Protein AF-A0A7C4REV1-F1 (afdb_monomer)

Sequence (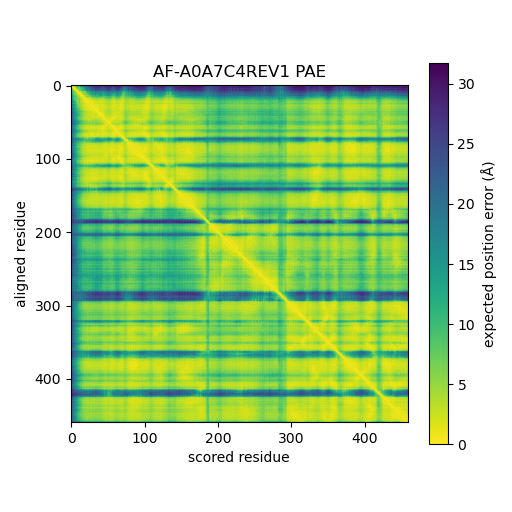459 aa):
MDKKGVESFSRIMKHSNIVGIKLEKEVAPKVISQEERIDPSELKEKSIPDERNGIQYDLVDEKCKNVFWVTHVKRGHFNKNFQKNLGELLFLKTHFPKIKCGIVLGKIKENYRPEYEIAYRLLWDAVYVVELKNGEWVYASQKFEPDETDKQVAREILNKQLENISKITNTPTFTRFCSFPSLIGSSGLSLTQSTFEKVSSLKLKEITPNLLKEVFEDLIEKWKKEGAEENELKTFADGLTIDLLFHAINGLLVYLSKKFPHYKISQLFKSNDWNGLLGLFPPLAQSSKFWDYYNPPEYLVERIVEDVSIEFAEKVQEIKGCPGGFPLSTFLSDLGLNIQFKEDIGIKLRNCKYIVIQVKALSGGKGASGPKQAGYEAHRIAGLSFATRWNYNKSLGQILEKPLNKIVVLDGYWKGPVEYNYPEKIFQYIYKFACVKGIFLIDQINQIKECLRELLKSL

Solvent-accessible surface area (backbone atoms only — not comparable to full-atom values): 24772 Å² total; per-residue (Å²): 132,67,72,69,60,57,58,52,50,54,50,52,51,53,52,52,49,52,54,43,49,46,42,55,74,60,44,43,39,52,52,46,21,72,77,68,72,44,62,49,88,43,46,37,68,44,37,49,89,34,73,55,82,32,54,75,40,60,31,26,37,81,83,64,50,39,42,30,46,66,45,66,52,52,74,94,42,54,69,59,52,50,19,24,52,44,20,51,47,54,55,45,44,65,79,41,67,83,44,46,38,32,35,36,40,39,36,39,83,94,50,62,58,70,57,56,57,44,56,47,54,34,73,38,78,39,76,44,44,29,33,59,52,98,92,37,80,38,82,45,78,91,86,78,78,71,56,69,66,59,30,49,51,43,46,51,53,50,50,54,50,46,56,55,40,68,70,59,77,82,68,77,87,73,95,61,48,35,32,37,75,26,77,46,29,53,74,31,48,47,59,61,47,48,43,33,50,48,28,44,74,70,67,48,82,64,89,49,54,69,58,53,46,52,50,49,52,54,49,45,55,50,39,45,76,73,67,52,51,78,68,36,44,58,52,62,86,41,55,44,43,54,67,55,56,40,43,19,55,54,44,46,49,55,49,43,33,71,77,44,50,84,39,67,68,26,48,27,58,76,68,55,33,39,63,59,51,47,67,67,59,58,85,70,82,62,53,80,75,65,41,87,82,56,57,43,62,50,43,37,51,48,50,54,49,52,60,56,43,63,82,40,52,90,47,50,68,46,77,39,31,79,93,77,30,24,78,46,72,25,34,56,39,57,71,70,30,92,65,86,49,64,40,45,27,29,36,38,30,71,85,74,36,36,41,36,35,41,64,48,66,27,27,14,57,103,86,44,63,4,18,68,45,36,57,52,50,34,23,25,52,12,17,44,37,58,45,45,40,35,42,45,42,75,92,77,73,42,81,42,77,51,65,67,44,36,36,38,37,36,37,14,32,44,45,33,39,82,91,45,63,41,32,76,46,44,60,37,45,32,43,45,61,30,62,40,81,46,78,42,52,69,42,40,38,59,60,55,49,49,56,50,50,53,50,64,71,76,105

Foldseek 3Di:
DDPVVVVVVVVVVVLVVVLQCCQLLPPVLVVCCVPVVAHSVQWAFAFPPHLQQGDTASTAGVVRQETEHEDEDDAPCLLLVLLLVLLNLLVCCLVPVRRQYEYEYEDEPVHDDVLSQQVCLLRHNYYWYWYQDPNDTHTDPDDDHADVLSSVVSVVLSVVLSVQLVVPPDFDFDPAFAEPPFPDALVDVQLVLLQLVVCVVVVPLDRDLVSSVVSLVVRQVVVVVVPDDPRRYFDCVLVCHSVLVCCLRVVLLVVCCVPPVVDPSNVCNVVSVSVVNSVLQDPRDPRVVSCLRHDSLFVSLLVLLVVLCVVVVVFWDDKDAPPVFAWAAFQSVLSVRPDTDGAHIKTQTPVRAIEGEHEEEYHDPQPDCRLVVLSSVLSSLLSSLSGRQWHADPVVRDIDGGNYAYEYEYTGGQQHHVSRSCRRVSSSSSCSRSVHQYYYYSSSSVVSSVSSNVVSVVD

pLDDT: mean 83.09, std 14.38, range [29.25, 98.0]

Radius of gyration: 23.18 Å; Cα contacts (8 Å, |Δi|>4): 790; chains: 1; bounding box: 57×42×70 Å

Structure (mmCIF, N/CA/C/O backbone):
data_AF-A0A7C4REV1-F1
#
_entry.id   AF-A0A7C4REV1-F1
#
loop_
_atom_site.group_PDB
_atom_site.id
_atom_site.type_symbol
_atom_site.label_atom_id
_atom_site.label_alt_id
_atom_site.label_comp_id
_atom_site.label_asym_id
_atom_site.label_entity_id
_atom_site.label_seq_id
_atom_site.pdbx_PDB_ins_code
_atom_site.Cartn_x
_atom_site.Cartn_y
_atom_site.Cartn_z
_atom_site.occupancy
_atom_site.B_iso_or_equiv
_atom_site.auth_seq_id
_atom_site.auth_comp_id
_atom_site.auth_asym_id
_atom_site.auth_atom_id
_atom_site.pdbx_PDB_model_num
ATOM 1 N N . MET A 1 1 ? 27.117 -10.591 19.791 1.00 39.34 1 MET A N 1
ATOM 2 C CA . MET A 1 1 ? 26.662 -10.629 18.383 1.00 39.34 1 MET A CA 1
ATOM 3 C C . MET A 1 1 ? 27.904 -10.504 17.514 1.00 39.34 1 MET A C 1
ATOM 5 O O . MET A 1 1 ? 28.629 -9.530 17.676 1.00 39.34 1 MET A O 1
ATOM 9 N N . ASP A 1 2 ? 28.220 -11.517 16.709 1.00 29.25 2 ASP A N 1
ATOM 10 C CA . ASP A 1 2 ? 29.497 -11.598 15.988 1.00 29.25 2 ASP A CA 1
ATOM 11 C C . ASP A 1 2 ? 29.644 -10.501 14.923 1.00 29.25 2 ASP A C 1
ATOM 13 O O . ASP A 1 2 ? 28.815 -10.382 14.017 1.00 29.25 2 ASP A O 1
ATOM 17 N N . LYS A 1 3 ? 30.753 -9.746 14.979 1.00 31.17 3 LYS A N 1
ATOM 18 C CA . LYS A 1 3 ? 31.138 -8.729 13.977 1.00 31.17 3 LYS A CA 1
ATOM 19 C C . LYS A 1 3 ? 31.188 -9.290 12.541 1.00 31.17 3 LYS A C 1
ATOM 21 O O . LYS A 1 3 ? 30.959 -8.547 11.590 1.00 31.17 3 LYS A O 1
ATOM 26 N N . LYS A 1 4 ? 31.376 -10.609 12.383 1.00 31.50 4 LYS A N 1
ATOM 27 C CA . LYS A 1 4 ? 31.368 -11.320 11.090 1.00 31.50 4 LYS A CA 1
ATOM 28 C C . LYS A 1 4 ? 30.009 -11.295 10.367 1.00 31.50 4 LYS A C 1
ATOM 30 O O . LYS A 1 4 ? 29.977 -11.320 9.139 1.00 31.50 4 LYS A O 1
ATOM 35 N N . GLY A 1 5 ? 28.887 -11.203 11.090 1.00 31.67 5 GLY A N 1
ATOM 36 C CA . GLY A 1 5 ? 27.549 -11.149 10.481 1.00 31.67 5 GLY A CA 1
ATOM 37 C C . GLY A 1 5 ? 27.219 -9.797 9.834 1.00 31.67 5 GLY A C 1
ATOM 38 O O . GLY A 1 5 ? 26.527 -9.742 8.819 1.00 31.67 5 GLY A O 1
ATOM 39 N N . VAL A 1 6 ? 27.758 -8.703 10.381 1.00 35.94 6 VAL A N 1
ATOM 40 C CA . VAL A 1 6 ? 27.496 -7.331 9.907 1.00 35.94 6 VAL A CA 1
ATOM 41 C C . VAL A 1 6 ? 28.296 -7.011 8.636 1.00 35.94 6 VAL A C 1
ATOM 43 O O . VAL A 1 6 ? 27.752 -6.416 7.705 1.00 35.94 6 VAL A O 1
ATOM 46 N N . GLU A 1 7 ? 29.550 -7.469 8.541 1.00 35.38 7 GLU A N 1
ATOM 47 C CA . GLU A 1 7 ? 30.376 -7.336 7.325 1.00 35.38 7 GLU A CA 1
ATOM 48 C C . GLU A 1 7 ? 29.860 -8.180 6.150 1.00 35.38 7 GLU A C 1
ATOM 50 O O . GLU A 1 7 ? 29.962 -7.777 4.991 1.00 35.38 7 GLU A O 1
ATOM 55 N N . SER A 1 8 ? 29.262 -9.339 6.440 1.00 46.66 8 SER A N 1
ATOM 56 C CA . SER A 1 8 ? 28.586 -10.173 5.442 1.00 46.66 8 SER A CA 1
ATOM 57 C C . SER A 1 8 ? 27.378 -9.445 4.834 1.00 46.66 8 SER A C 1
ATOM 59 O O . SER A 1 8 ? 27.236 -9.371 3.612 1.00 46.66 8 SER A O 1
ATOM 61 N N . PHE A 1 9 ? 26.545 -8.820 5.672 1.00 43.12 9 PHE A N 1
ATOM 62 C CA . PHE A 1 9 ? 25.314 -8.160 5.233 1.00 43.12 9 PHE A CA 1
ATOM 63 C C . PHE A 1 9 ? 25.564 -6.870 4.440 1.00 43.12 9 PHE A C 1
ATOM 65 O O . PHE A 1 9 ? 24.887 -6.613 3.440 1.00 43.12 9 PHE A O 1
ATOM 72 N N . SER A 1 10 ? 26.551 -6.064 4.846 1.00 49.78 10 SER A N 1
ATOM 73 C CA . SER A 1 10 ? 26.922 -4.836 4.130 1.00 49.78 10 SER A CA 1
ATOM 74 C C . SER A 1 10 ? 27.480 -5.136 2.734 1.00 49.78 10 SER A C 1
ATOM 76 O O . SER A 1 10 ? 27.121 -4.456 1.770 1.00 49.78 10 SER A O 1
ATOM 78 N N . ARG A 1 11 ? 28.272 -6.208 2.588 1.00 52.75 11 ARG A N 1
ATOM 79 C CA . ARG A 1 11 ? 28.748 -6.701 1.284 1.00 52.75 11 ARG A CA 1
ATOM 80 C C . ARG A 1 11 ? 27.604 -7.198 0.399 1.00 52.75 11 ARG A C 1
ATOM 82 O O . ARG A 1 11 ? 27.560 -6.826 -0.772 1.00 52.75 11 ARG A O 1
ATOM 89 N N . ILE A 1 12 ? 26.653 -7.960 0.949 1.00 54.78 12 ILE A N 1
ATOM 90 C CA . ILE A 1 12 ? 25.468 -8.443 0.214 1.00 54.78 12 ILE A CA 1
ATOM 91 C C . ILE A 1 12 ? 24.613 -7.269 -0.289 1.00 54.78 12 ILE A C 1
ATOM 93 O O . ILE A 1 12 ? 24.204 -7.252 -1.450 1.00 54.78 12 ILE A O 1
ATOM 97 N N . MET A 1 13 ? 24.385 -6.251 0.547 1.00 52.16 13 MET A N 1
ATOM 98 C CA . MET A 1 13 ? 23.631 -5.051 0.162 1.00 52.16 13 MET A CA 1
ATOM 99 C C . MET A 1 13 ? 24.364 -4.220 -0.896 1.00 52.16 13 MET A C 1
ATOM 101 O O . MET A 1 13 ? 23.743 -3.797 -1.871 1.00 52.16 13 MET A O 1
ATOM 105 N N . LYS A 1 14 ? 25.684 -4.034 -0.752 1.00 61.75 14 LYS A N 1
ATOM 106 C CA . LYS A 1 14 ? 26.513 -3.323 -1.736 1.00 61.75 14 LYS A CA 1
ATOM 107 C C . LYS A 1 14 ? 26.484 -4.028 -3.093 1.00 61.75 14 LYS A C 1
ATOM 109 O O . LYS A 1 14 ? 26.229 -3.380 -4.102 1.00 61.75 14 LYS A O 1
ATOM 114 N N . HIS A 1 15 ? 26.656 -5.349 -3.115 1.00 63.38 15 HIS A N 1
ATOM 115 C CA . HIS A 1 15 ? 26.570 -6.143 -4.340 1.00 63.38 15 HIS A CA 1
ATOM 116 C C . HIS A 1 15 ? 25.169 -6.077 -4.967 1.00 63.38 15 HIS A C 1
ATOM 118 O O . HIS A 1 15 ? 25.033 -5.839 -6.162 1.00 63.38 15 HIS A O 1
ATOM 124 N N . SER A 1 16 ? 24.113 -6.193 -4.156 1.00 62.53 16 SER A N 1
ATOM 125 C CA . SER A 1 16 ? 22.729 -6.119 -4.633 1.00 62.53 16 SER A CA 1
ATOM 126 C C . SER A 1 16 ? 22.364 -4.758 -5.239 1.00 62.53 16 SER A C 1
ATOM 128 O O . SER A 1 16 ? 21.622 -4.713 -6.221 1.00 62.53 16 SER A O 1
ATOM 130 N N . ASN A 1 17 ? 22.878 -3.661 -4.678 1.00 70.31 17 ASN A N 1
ATOM 131 C CA . ASN A 1 17 ? 22.677 -2.319 -5.225 1.00 70.31 17 ASN A CA 1
ATOM 132 C C . ASN A 1 17 ? 23.448 -2.127 -6.534 1.00 70.31 17 ASN A C 1
ATOM 134 O O . ASN A 1 17 ? 22.877 -1.617 -7.490 1.00 70.31 17 ASN A O 1
ATOM 138 N N . ILE A 1 18 ? 24.697 -2.600 -6.612 1.00 77.25 18 ILE A N 1
ATOM 139 C CA . ILE A 1 18 ? 25.499 -2.557 -7.847 1.00 77.25 18 ILE A CA 1
ATOM 140 C C . ILE A 1 18 ? 24.805 -3.331 -8.975 1.00 77.25 18 ILE A C 1
ATOM 142 O O . ILE A 1 18 ? 24.688 -2.828 -10.086 1.00 77.25 18 ILE A O 1
ATOM 146 N N . VAL A 1 19 ? 24.291 -4.529 -8.684 1.00 79.00 19 VAL A N 1
ATOM 147 C CA . VAL A 1 19 ? 23.563 -5.356 -9.661 1.00 79.00 19 VAL A CA 1
ATOM 148 C C . VAL A 1 19 ? 22.297 -4.657 -10.172 1.00 79.00 19 VAL A C 1
ATOM 150 O O . VAL A 1 19 ? 22.004 -4.734 -11.365 1.00 79.00 19 VAL A O 1
ATOM 153 N N . GLY A 1 20 ? 21.568 -3.962 -9.289 1.00 80.94 20 GLY A N 1
ATOM 154 C CA . GLY A 1 20 ? 20.397 -3.159 -9.658 1.00 80.94 20 GLY A CA 1
ATOM 155 C C . GLY A 1 20 ? 20.753 -1.946 -10.521 1.00 80.94 20 GLY A C 1
ATOM 156 O O . GLY A 1 20 ? 20.138 -1.750 -11.560 1.00 80.94 20 GLY A O 1
ATOM 157 N N . ILE A 1 21 ? 21.794 -1.195 -10.147 1.00 85.44 21 ILE A N 1
ATOM 158 C CA . ILE A 1 21 ? 22.280 -0.043 -10.925 1.00 85.44 21 ILE A CA 1
ATOM 159 C C . ILE A 1 21 ? 22.731 -0.486 -12.319 1.00 85.44 21 ILE A C 1
ATOM 161 O O . ILE A 1 21 ? 22.367 0.143 -13.306 1.00 85.44 21 ILE A O 1
ATOM 165 N N . LYS A 1 22 ? 23.470 -1.599 -12.421 1.00 87.69 22 LYS A N 1
ATOM 166 C CA . LYS A 1 22 ? 23.895 -2.156 -13.713 1.00 87.69 22 LYS A CA 1
ATOM 167 C C . LYS A 1 22 ? 22.697 -2.522 -14.592 1.00 87.69 22 LYS A C 1
ATOM 169 O O . LYS A 1 22 ? 22.696 -2.240 -15.787 1.00 87.69 22 LYS A O 1
ATOM 174 N N . LEU A 1 23 ? 21.664 -3.133 -14.006 1.00 90.06 23 LEU A N 1
ATOM 175 C CA . LEU A 1 23 ? 20.430 -3.447 -14.724 1.00 90.06 23 LEU A CA 1
ATOM 176 C C . LEU A 1 23 ? 19.782 -2.178 -15.297 1.00 90.06 23 LEU A C 1
ATOM 178 O O . LEU A 1 23 ? 19.453 -2.138 -16.477 1.00 90.06 23 LEU A O 1
ATOM 182 N N . GLU A 1 24 ? 19.623 -1.157 -14.461 1.00 90.31 24 GLU A N 1
ATOM 183 C CA . GLU A 1 24 ? 18.907 0.076 -14.786 1.00 90.31 24 GLU A CA 1
ATOM 184 C C . GLU A 1 24 ? 19.664 0.985 -15.755 1.00 90.31 24 GLU A C 1
ATOM 186 O O . GLU A 1 24 ? 19.075 1.480 -16.711 1.00 90.31 24 GLU A O 1
ATOM 191 N N . LYS A 1 25 ? 20.969 1.185 -15.543 1.00 90.06 25 LYS A N 1
ATOM 192 C CA . LYS A 1 25 ? 21.768 2.160 -16.299 1.00 90.06 25 LYS A CA 1
ATOM 193 C C . LYS A 1 25 ? 22.440 1.588 -17.541 1.00 90.06 25 LYS A C 1
ATOM 195 O O . LYS A 1 25 ? 22.700 2.335 -18.476 1.00 90.06 25 LYS A O 1
ATOM 200 N N . GLU A 1 26 ? 22.736 0.288 -17.574 1.00 90.00 26 GLU A N 1
ATOM 201 C CA . GLU A 1 26 ? 23.516 -0.300 -18.673 1.00 90.00 26 GLU A CA 1
ATOM 202 C C . GLU A 1 26 ? 22.717 -1.286 -19.523 1.00 90.00 26 GLU A C 1
ATOM 204 O O . GLU A 1 26 ? 22.900 -1.339 -20.738 1.00 90.00 26 GLU A O 1
ATOM 209 N N . VAL A 1 27 ? 21.872 -2.107 -18.898 1.00 92.56 27 VAL A N 1
ATOM 210 C CA . VAL A 1 27 ? 21.241 -3.254 -19.568 1.00 92.56 27 VAL A CA 1
ATOM 211 C C . VAL A 1 27 ? 19.869 -2.887 -20.112 1.00 92.56 27 VAL A C 1
ATOM 213 O O . VAL A 1 27 ? 19.599 -3.132 -21.285 1.00 92.56 27 VAL A O 1
ATOM 216 N N . ALA A 1 28 ? 19.012 -2.285 -19.287 1.00 94.44 28 ALA A N 1
ATOM 217 C CA . ALA A 1 28 ? 17.660 -1.914 -19.680 1.00 94.44 28 ALA A CA 1
ATOM 218 C C . ALA A 1 28 ? 17.636 -0.978 -20.905 1.00 94.44 28 ALA A C 1
ATOM 220 O O . ALA A 1 28 ? 16.921 -1.315 -21.849 1.00 94.44 28 ALA A O 1
ATOM 221 N N . PRO A 1 29 ? 18.458 0.093 -20.995 1.00 94.56 29 PRO A N 1
ATOM 222 C CA . PRO A 1 29 ? 18.484 0.945 -22.185 1.00 94.56 29 PRO A CA 1
ATOM 223 C C . PRO A 1 29 ? 18.884 0.190 -23.459 1.00 94.56 29 PRO A C 1
ATOM 225 O O . PRO A 1 29 ? 18.314 0.431 -24.518 1.00 94.56 29 PRO A O 1
ATOM 228 N N . LYS A 1 30 ? 19.817 -0.771 -23.365 1.00 93.25 30 LYS A N 1
ATOM 229 C CA . LYS A 1 30 ? 20.231 -1.602 -24.511 1.00 93.25 30 LYS A CA 1
ATOM 230 C C . LYS A 1 30 ? 19.114 -2.529 -24.976 1.00 93.25 30 LYS A C 1
ATOM 232 O O . LYS A 1 30 ? 18.870 -2.618 -26.172 1.00 93.25 30 LYS A O 1
ATOM 237 N N . VAL A 1 31 ? 18.440 -3.199 -24.040 1.00 93.12 31 VAL A N 1
ATOM 238 C CA . VAL A 1 31 ? 17.320 -4.099 -24.353 1.00 93.12 31 VAL A CA 1
ATOM 239 C C . VAL A 1 31 ? 16.168 -3.317 -24.977 1.00 93.12 31 VAL A C 1
ATOM 241 O O . VAL A 1 31 ? 15.680 -3.694 -26.036 1.00 93.12 31 VAL A O 1
ATOM 244 N N . ILE A 1 32 ? 15.784 -2.189 -24.372 1.00 94.00 32 ILE A N 1
ATOM 245 C CA . ILE A 1 32 ? 14.731 -1.319 -24.908 1.00 94.00 32 ILE A CA 1
ATOM 246 C C . ILE A 1 32 ? 15.123 -0.820 -26.298 1.00 94.00 32 ILE A C 1
ATOM 248 O O . ILE A 1 32 ? 14.309 -0.868 -27.209 1.00 94.00 32 ILE A O 1
ATOM 252 N N . SER A 1 33 ? 16.368 -0.398 -26.504 1.00 92.88 33 SER A N 1
ATOM 253 C CA . SER A 1 33 ? 16.814 0.068 -27.8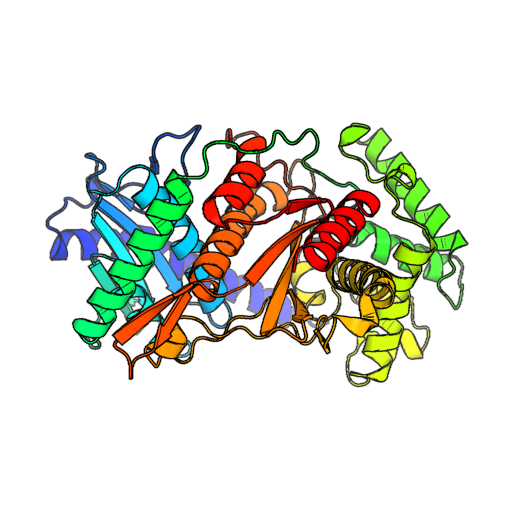15 1.00 92.88 33 SER A CA 1
ATOM 254 C C . SER A 1 33 ? 16.729 -1.003 -28.902 1.00 92.88 33 SER A C 1
ATOM 256 O O . SER A 1 33 ? 16.260 -0.723 -30.004 1.00 92.88 33 SER A O 1
ATOM 258 N N . GLN A 1 34 ? 17.122 -2.238 -28.584 1.00 91.94 34 GLN A N 1
ATOM 259 C CA . GLN A 1 34 ? 17.054 -3.362 -29.519 1.00 91.94 34 GLN A CA 1
ATOM 260 C C . GLN A 1 34 ? 15.612 -3.722 -29.895 1.00 91.94 34 GLN A C 1
ATOM 262 O O . GLN A 1 34 ? 15.326 -3.956 -31.068 1.00 91.94 34 GLN A O 1
ATOM 267 N N . GLU A 1 35 ? 14.710 -3.746 -28.916 1.00 92.50 35 GLU A N 1
ATOM 268 C CA . GLU A 1 35 ? 13.335 -4.226 -29.092 1.00 92.50 35 GLU A CA 1
ATOM 269 C C . GLU A 1 35 ? 12.380 -3.124 -29.582 1.00 92.50 35 GLU A C 1
ATOM 271 O O . GLU A 1 35 ? 11.514 -3.361 -30.422 1.00 92.50 35 GLU A O 1
ATOM 276 N N . GLU A 1 36 ? 12.561 -1.893 -29.102 1.00 92.88 36 GLU A N 1
ATOM 277 C CA . GLU A 1 36 ? 11.666 -0.756 -29.357 1.00 92.88 36 GLU A CA 1
ATOM 278 C C . GLU A 1 36 ? 12.204 0.217 -30.410 1.00 92.88 36 GLU A C 1
ATOM 280 O O . GLU A 1 36 ? 11.486 1.123 -30.832 1.00 92.88 36 GLU A O 1
ATOM 285 N N . ARG A 1 37 ? 13.457 0.036 -30.857 1.00 92.88 37 ARG A N 1
ATOM 286 C CA . ARG A 1 37 ? 14.149 0.927 -31.810 1.00 92.88 37 ARG A CA 1
ATOM 287 C C . ARG A 1 37 ? 14.221 2.380 -31.327 1.00 92.88 37 ARG A C 1
ATOM 289 O O . ARG A 1 37 ? 14.117 3.311 -32.123 1.00 92.88 37 ARG A O 1
ATOM 296 N N . ILE A 1 38 ? 14.391 2.557 -30.020 1.00 93.19 38 ILE A N 1
ATOM 297 C CA . ILE A 1 38 ? 14.609 3.854 -29.368 1.00 93.19 38 ILE A CA 1
ATOM 298 C C . ILE A 1 38 ? 16.116 4.025 -29.150 1.00 93.19 38 ILE A C 1
ATOM 300 O O . ILE A 1 38 ? 16.795 3.070 -28.768 1.00 93.19 38 ILE A O 1
ATOM 304 N N . ASP A 1 39 ? 16.666 5.211 -29.400 1.00 92.19 39 ASP A N 1
ATOM 305 C CA . ASP A 1 39 ? 18.072 5.478 -29.085 1.00 92.19 39 ASP A CA 1
ATOM 306 C C . ASP A 1 39 ? 18.266 5.414 -27.553 1.00 92.19 39 ASP A C 1
ATOM 308 O O . ASP A 1 39 ? 17.523 6.072 -26.822 1.00 92.19 39 ASP A O 1
ATOM 312 N N . PRO A 1 40 ? 19.232 4.638 -27.016 1.00 90.56 40 PRO A N 1
ATOM 313 C CA . PRO A 1 40 ? 19.462 4.574 -25.575 1.00 90.56 40 PRO A CA 1
ATOM 314 C C . PRO A 1 40 ? 19.715 5.944 -24.933 1.00 90.56 40 PRO A C 1
ATOM 316 O O . PRO A 1 40 ? 19.397 6.123 -23.761 1.00 90.56 40 PRO A O 1
ATOM 319 N N . SER A 1 41 ? 20.289 6.897 -25.676 1.00 91.12 41 SER A N 1
ATOM 320 C CA . SER A 1 41 ? 20.559 8.256 -25.193 1.00 91.12 41 SER A CA 1
ATOM 321 C C . SER A 1 41 ? 19.294 9.103 -25.015 1.00 91.12 41 SER A C 1
ATOM 323 O O . SER A 1 41 ? 19.307 10.056 -24.236 1.00 91.12 41 SER A O 1
ATOM 325 N N . GLU A 1 42 ? 18.186 8.719 -25.658 1.00 92.50 42 GLU A N 1
ATOM 326 C CA . GLU A 1 42 ? 16.875 9.351 -25.486 1.00 92.50 42 GLU A CA 1
ATOM 327 C C . GLU A 1 42 ? 16.152 8.886 -24.209 1.00 92.50 42 GLU A C 1
ATOM 329 O O . GLU A 1 42 ? 15.178 9.517 -23.795 1.00 92.50 42 GLU A O 1
ATOM 334 N N . LEU A 1 43 ? 16.604 7.792 -23.581 1.00 93.81 43 LEU A N 1
ATOM 335 C CA . LEU A 1 43 ? 15.980 7.203 -22.396 1.00 93.81 43 LEU A CA 1
ATOM 336 C C . LEU A 1 43 ? 16.596 7.764 -21.113 1.00 93.81 43 LEU A C 1
ATOM 338 O O . LEU A 1 43 ? 17.763 7.522 -20.803 1.00 93.81 43 LEU A O 1
ATOM 342 N N . LYS A 1 44 ? 15.787 8.466 -20.319 1.00 94.25 44 LYS A N 1
ATOM 343 C CA . LYS A 1 44 ? 16.222 9.054 -19.043 1.00 94.25 44 LYS A CA 1
ATOM 344 C C . LYS A 1 44 ? 15.160 8.957 -17.960 1.00 94.25 44 LYS A C 1
ATOM 346 O O . LYS A 1 44 ? 13.971 8.870 -18.257 1.00 94.25 44 LYS A O 1
ATOM 351 N N . GLU A 1 45 ? 15.592 9.034 -16.706 1.00 92.62 45 GLU A N 1
ATOM 352 C CA . GLU A 1 45 ? 14.665 9.244 -15.596 1.00 92.62 45 GLU A CA 1
ATOM 353 C C . GLU A 1 45 ? 13.918 10.566 -15.804 1.00 92.62 45 GLU A C 1
ATOM 355 O O . GLU A 1 45 ? 14.528 11.597 -16.105 1.00 92.62 45 GLU A O 1
ATOM 360 N N . LYS A 1 46 ? 12.593 10.550 -15.649 1.00 90.69 46 LYS A N 1
ATOM 361 C CA . LYS A 1 46 ? 11.771 11.754 -15.814 1.00 90.69 46 LYS A CA 1
ATOM 362 C C . LYS A 1 46 ? 10.502 11.675 -14.980 1.00 90.69 46 LYS A C 1
ATOM 364 O O . LYS A 1 46 ? 9.865 10.625 -14.902 1.00 90.69 46 LYS A O 1
ATOM 369 N N . SER A 1 47 ? 10.118 12.809 -14.401 1.00 89.00 47 SER A N 1
ATOM 370 C CA . SER A 1 47 ? 8.829 12.967 -13.728 1.00 89.00 47 SER A CA 1
ATOM 371 C C . SER A 1 47 ? 7.733 13.336 -14.724 1.00 89.00 47 SER A C 1
ATOM 373 O O . SER A 1 47 ? 7.898 14.267 -15.513 1.00 89.00 47 SER A O 1
ATOM 375 N N . ILE A 1 48 ? 6.612 12.611 -14.694 1.00 86.81 48 ILE A N 1
ATOM 376 C CA . ILE A 1 48 ? 5.450 12.836 -15.571 1.00 86.81 48 ILE A CA 1
ATOM 377 C C . ILE A 1 48 ? 4.212 13.106 -14.701 1.00 86.81 48 ILE A C 1
ATOM 379 O O . ILE A 1 48 ? 3.976 12.306 -13.796 1.00 86.81 48 ILE A O 1
ATOM 383 N N . PRO A 1 49 ? 3.400 14.159 -14.956 1.00 84.38 49 PRO A N 1
ATOM 384 C CA . PRO A 1 49 ? 3.510 15.100 -16.081 1.00 84.38 49 PRO A CA 1
ATOM 385 C C . PRO A 1 49 ? 4.708 16.053 -15.996 1.00 84.38 49 PRO A C 1
ATOM 387 O O . PRO A 1 49 ? 5.244 16.439 -17.031 1.00 84.38 49 PRO A O 1
ATOM 390 N N . ASP A 1 50 ? 5.129 16.408 -14.784 1.00 83.81 50 ASP A N 1
ATOM 391 C CA . ASP A 1 50 ? 6.211 17.354 -14.523 1.00 83.81 50 ASP A CA 1
ATOM 392 C C . ASP A 1 50 ? 6.855 17.074 -13.151 1.00 83.81 50 ASP A C 1
ATOM 394 O O . ASP A 1 50 ? 6.348 16.269 -12.371 1.00 83.81 50 ASP A O 1
ATOM 398 N N . GLU A 1 51 ? 7.975 17.726 -12.833 1.00 78.06 51 GLU A N 1
ATOM 399 C CA . GLU A 1 51 ? 8.699 17.532 -11.563 1.00 78.06 51 GLU A CA 1
ATOM 400 C C . GLU A 1 51 ? 7.878 17.899 -10.322 1.00 78.06 51 GLU A C 1
ATOM 402 O O . GLU A 1 51 ? 8.104 17.365 -9.236 1.00 78.06 51 GLU A O 1
ATOM 407 N N . ARG A 1 52 ? 6.907 18.803 -10.471 1.00 73.06 52 ARG A N 1
ATOM 408 C CA . ARG A 1 52 ? 6.083 19.287 -9.368 1.00 73.06 52 ARG A CA 1
ATOM 409 C C . ARG A 1 52 ? 4.912 18.349 -9.095 1.00 73.06 52 ARG A C 1
ATOM 411 O O . ARG A 1 52 ? 4.536 18.144 -7.944 1.00 73.06 52 ARG A O 1
ATOM 418 N N . ASN A 1 53 ? 4.277 17.837 -10.140 1.00 72.38 53 ASN A N 1
ATOM 419 C CA . ASN A 1 53 ? 2.990 17.144 -10.091 1.00 72.38 53 ASN A CA 1
ATOM 420 C C . ASN A 1 53 ? 3.086 15.656 -10.424 1.00 72.38 53 ASN A C 1
ATOM 422 O O . ASN A 1 53 ? 2.087 14.952 -10.296 1.00 72.38 53 ASN A O 1
ATOM 426 N N . GLY A 1 54 ? 4.254 15.195 -10.859 1.00 78.00 54 GLY A N 1
ATOM 427 C CA . GLY A 1 54 ? 4.443 13.874 -11.421 1.00 78.00 54 GLY A CA 1
ATOM 428 C C . GLY A 1 54 ? 5.098 12.840 -10.529 1.00 78.00 54 GLY A C 1
ATOM 429 O O . GLY A 1 54 ? 5.615 13.124 -9.452 1.00 78.00 54 GLY A O 1
ATOM 430 N N . ILE A 1 55 ? 5.080 11.613 -11.040 1.00 85.56 55 ILE A N 1
ATOM 431 C CA . ILE A 1 55 ? 5.845 10.480 -10.524 1.00 85.56 55 ILE A CA 1
ATOM 432 C C . ILE A 1 55 ? 7.108 10.354 -11.371 1.00 85.56 55 ILE A C 1
ATOM 434 O O . ILE A 1 55 ? 7.033 10.466 -12.595 1.00 85.56 55 ILE A O 1
ATOM 438 N N . GLN A 1 56 ? 8.251 10.127 -10.725 1.00 87.81 56 GLN A N 1
ATOM 439 C CA . GLN A 1 56 ? 9.503 9.816 -11.408 1.00 87.81 56 GLN A CA 1
ATOM 440 C C . GLN A 1 56 ? 9.480 8.364 -11.900 1.00 87.81 56 GLN A C 1
ATOM 442 O O . GLN A 1 56 ? 9.305 7.443 -11.102 1.00 87.81 56 GLN A O 1
ATOM 447 N N . TYR A 1 57 ? 9.676 8.178 -13.203 1.00 91.00 57 TYR A N 1
ATOM 448 C CA . TYR A 1 57 ? 9.800 6.871 -13.847 1.00 91.00 57 TYR A CA 1
ATOM 449 C C . TYR A 1 57 ? 11.258 6.591 -14.227 1.00 91.00 57 TYR A C 1
ATOM 451 O O . TYR A 1 57 ? 12.020 7.532 -14.460 1.00 91.00 57 TYR A O 1
ATOM 459 N N . ASP A 1 58 ? 11.627 5.309 -14.302 1.00 93.75 58 ASP A N 1
ATOM 460 C CA . ASP A 1 58 ? 13.026 4.882 -14.450 1.00 93.75 58 ASP A CA 1
ATOM 461 C C . ASP A 1 58 ? 13.609 5.267 -15.821 1.00 93.75 58 ASP A C 1
ATOM 463 O O . ASP A 1 58 ? 14.705 5.819 -15.896 1.00 93.75 58 ASP A O 1
ATOM 467 N N . LEU A 1 59 ? 12.878 5.003 -16.913 1.00 96.25 59 LEU A N 1
ATOM 468 C CA . LEU A 1 59 ? 13.312 5.316 -18.278 1.00 96.25 59 LEU A CA 1
ATOM 469 C C . LEU A 1 59 ? 12.137 5.843 -19.110 1.00 96.25 59 LEU A C 1
ATOM 471 O O . LEU A 1 59 ? 11.163 5.135 -19.361 1.00 96.25 59 LEU A O 1
ATOM 475 N N . VAL A 1 60 ? 12.240 7.087 -19.564 1.00 96.19 60 VAL A N 1
ATOM 476 C CA . VAL A 1 60 ? 11.250 7.781 -20.394 1.00 96.19 60 VAL A CA 1
ATOM 477 C C . VAL A 1 60 ? 11.944 8.289 -21.649 1.00 96.19 60 VAL A C 1
ATOM 479 O O . VAL A 1 60 ? 13.026 8.869 -21.548 1.00 96.19 60 VAL A O 1
ATOM 482 N N . ASP A 1 61 ? 11.331 8.083 -22.815 1.00 94.69 61 ASP A N 1
ATOM 483 C CA . ASP A 1 61 ? 11.844 8.633 -24.074 1.00 94.69 61 ASP A CA 1
ATOM 484 C C . ASP A 1 61 ? 11.677 10.163 -24.142 1.00 94.69 61 ASP A C 1
ATOM 486 O O . ASP A 1 61 ? 10.839 10.763 -23.462 1.00 94.69 61 ASP A O 1
ATOM 490 N N . GLU A 1 62 ? 12.452 10.839 -24.993 1.00 90.88 62 GLU A N 1
ATOM 491 C CA . GLU A 1 62 ? 12.421 12.309 -25.068 1.00 90.88 62 GLU A CA 1
ATOM 492 C C . GLU A 1 62 ? 11.033 12.875 -25.383 1.00 90.88 62 GLU A C 1
ATOM 494 O O . GLU A 1 62 ? 10.649 13.933 -24.874 1.00 90.88 62 GLU A O 1
ATOM 499 N N . LYS A 1 63 ? 10.265 12.140 -26.195 1.00 90.94 63 LYS A N 1
ATOM 500 C CA . LYS A 1 63 ? 8.923 12.521 -26.649 1.00 90.94 63 LYS A CA 1
ATOM 501 C C . LYS A 1 63 ? 7.822 12.175 -25.640 1.00 90.94 63 LYS A C 1
ATOM 503 O O . LYS A 1 63 ? 6.661 12.469 -25.926 1.00 90.94 63 LYS A O 1
ATOM 508 N N . CYS A 1 64 ? 8.155 11.562 -24.501 1.00 92.25 64 CYS A N 1
ATOM 509 C CA . CYS A 1 64 ? 7.209 11.046 -23.507 1.00 92.25 64 CYS A CA 1
ATOM 510 C C . CYS A 1 64 ? 6.106 10.159 -24.113 1.00 92.25 64 CYS A C 1
ATOM 512 O O . CYS A 1 64 ? 4.954 10.216 -23.683 1.00 92.25 64 CYS A O 1
ATOM 514 N N . LYS A 1 65 ? 6.422 9.374 -25.144 1.00 95.12 65 LYS A N 1
ATOM 515 C CA . LYS A 1 65 ? 5.504 8.397 -25.743 1.00 95.12 65 LYS A CA 1
ATOM 516 C C . LYS A 1 65 ? 5.668 7.016 -25.127 1.00 95.12 65 LYS A C 1
ATOM 518 O O . LYS A 1 65 ? 4.712 6.240 -25.149 1.00 95.12 65 LYS A O 1
ATOM 523 N N . ASN A 1 66 ? 6.845 6.732 -24.576 1.00 96.81 66 ASN A N 1
ATOM 524 C CA . ASN A 1 66 ? 7.193 5.443 -24.007 1.00 96.81 66 ASN A CA 1
ATOM 525 C C . ASN A 1 66 ? 7.753 5.628 -22.595 1.00 96.81 66 ASN A C 1
ATOM 527 O O . ASN A 1 66 ? 8.646 6.444 -22.369 1.00 96.81 66 ASN A O 1
ATOM 531 N N . VAL A 1 67 ? 7.228 4.851 -21.652 1.00 97.38 67 VAL A N 1
ATOM 532 C CA . VAL A 1 67 ? 7.670 4.840 -20.255 1.00 97.38 67 VAL A CA 1
ATOM 533 C C . VAL A 1 67 ? 7.976 3.409 -19.856 1.00 97.38 67 VAL A C 1
ATOM 535 O O . VAL A 1 67 ? 7.133 2.523 -20.014 1.00 97.38 67 VAL A O 1
ATOM 538 N N . PHE A 1 68 ? 9.173 3.192 -19.322 1.00 97.31 68 PHE A N 1
ATOM 539 C CA . PHE A 1 68 ? 9.647 1.892 -18.884 1.00 97.31 68 PHE A CA 1
ATOM 540 C C . PHE A 1 68 ? 10.014 1.911 -17.405 1.00 97.31 68 PHE A C 1
ATOM 542 O O . PHE A 1 68 ? 10.732 2.790 -16.929 1.00 97.31 68 PHE A O 1
ATOM 549 N N . TRP A 1 69 ? 9.544 0.890 -16.695 1.00 96.12 69 TRP A N 1
ATOM 550 C CA . TRP A 1 69 ? 10.008 0.562 -15.353 1.00 96.12 69 TRP A CA 1
ATOM 551 C C . TRP A 1 69 ? 11.167 -0.420 -15.448 1.00 96.12 69 TRP A C 1
ATOM 553 O O . TRP A 1 69 ? 11.191 -1.291 -16.321 1.00 96.12 69 TRP A O 1
ATOM 563 N N . VAL A 1 70 ? 12.089 -0.355 -14.501 1.00 93.44 70 VAL A N 1
ATOM 564 C CA . VAL A 1 70 ? 13.152 -1.334 -14.334 1.00 93.44 70 VAL A CA 1
ATOM 565 C C . VAL A 1 70 ? 13.061 -1.892 -12.927 1.00 93.44 70 VAL A C 1
ATOM 567 O O . VAL A 1 70 ? 13.270 -1.203 -11.933 1.00 93.44 70 VAL A O 1
ATOM 570 N N . THR A 1 71 ? 12.750 -3.181 -12.813 1.00 88.94 71 THR A N 1
ATOM 571 C CA . THR A 1 71 ? 12.641 -3.818 -11.503 1.00 88.94 71 THR A CA 1
ATOM 572 C C . THR A 1 71 ? 13.527 -5.042 -11.416 1.00 88.94 71 THR A C 1
ATOM 574 O O . THR A 1 71 ? 13.427 -5.997 -12.184 1.00 88.94 71 THR A O 1
ATOM 577 N N . HIS A 1 72 ? 14.412 -5.020 -10.429 1.00 81.50 72 HIS A N 1
ATOM 578 C CA . HIS A 1 72 ? 15.168 -6.187 -10.023 1.00 81.50 72 HIS A CA 1
ATOM 579 C C . HIS A 1 72 ? 14.423 -6.890 -8.887 1.00 81.50 72 HIS A C 1
ATOM 581 O O . HIS A 1 72 ? 14.179 -6.304 -7.825 1.00 81.50 72 HIS A O 1
ATOM 587 N N . VAL A 1 73 ? 14.065 -8.159 -9.091 1.00 66.31 73 VAL A N 1
ATOM 588 C CA . VAL A 1 73 ? 13.153 -8.839 -8.176 1.00 66.31 73 VAL A CA 1
ATOM 589 C C . VAL A 1 73 ? 13.894 -9.632 -7.099 1.00 66.31 73 VAL A C 1
ATOM 591 O O . VAL A 1 73 ? 14.367 -10.748 -7.309 1.00 66.31 73 VAL A O 1
ATOM 594 N N . LYS A 1 74 ? 14.004 -9.025 -5.910 1.00 65.06 74 LYS A N 1
ATOM 595 C CA . LYS A 1 74 ? 14.615 -9.633 -4.716 1.00 65.06 74 LYS A CA 1
ATOM 596 C C . LYS A 1 74 ? 13.614 -10.541 -3.987 1.00 65.06 74 LYS A C 1
ATOM 598 O O . LYS A 1 74 ? 12.415 -10.249 -3.937 1.00 65.06 74 LYS A O 1
ATOM 603 N N . ARG A 1 75 ? 14.110 -11.605 -3.339 1.00 60.06 75 ARG A N 1
ATOM 604 C CA . ARG A 1 75 ? 13.311 -12.489 -2.465 1.00 60.06 75 ARG A CA 1
ATOM 605 C C . ARG A 1 75 ? 12.500 -11.663 -1.459 1.00 60.06 75 ARG A C 1
ATOM 607 O O . ARG A 1 75 ? 13.055 -10.796 -0.794 1.00 60.06 75 ARG A O 1
ATOM 614 N N . GLY A 1 76 ? 11.198 -11.929 -1.353 1.00 62.72 76 GLY A N 1
ATOM 615 C CA . GLY A 1 76 ? 10.309 -11.281 -0.375 1.00 62.72 76 GLY A CA 1
ATOM 616 C C . GLY A 1 76 ? 9.792 -9.882 -0.746 1.00 62.72 76 GLY A C 1
ATOM 617 O O . GLY A 1 76 ? 8.926 -9.367 -0.046 1.00 62.72 76 GLY A O 1
ATOM 618 N N . HIS A 1 77 ? 10.248 -9.282 -1.853 1.00 73.25 77 HIS A N 1
ATOM 619 C CA . HIS A 1 77 ? 9.831 -7.931 -2.266 1.00 73.25 77 HIS A CA 1
ATOM 620 C C . HIS A 1 77 ? 8.960 -7.890 -3.535 1.00 73.25 77 HIS A C 1
ATOM 622 O O . HIS A 1 77 ? 8.535 -6.809 -3.934 1.00 73.25 77 HIS A O 1
ATOM 628 N N . PHE A 1 78 ? 8.635 -9.047 -4.127 1.00 78.44 78 PHE A N 1
ATOM 629 C CA . PHE A 1 78 ? 7.794 -9.164 -5.331 1.00 78.44 78 PHE A CA 1
ATOM 630 C C . PHE A 1 78 ? 6.452 -8.443 -5.179 1.00 78.44 78 PHE A C 1
ATOM 632 O O . PHE A 1 78 ? 6.159 -7.527 -5.941 1.00 78.44 78 PHE A O 1
ATOM 639 N N . ASN A 1 79 ? 5.690 -8.793 -4.138 1.00 84.56 79 ASN A N 1
ATOM 640 C CA . ASN A 1 79 ? 4.398 -8.176 -3.838 1.00 84.56 79 ASN A CA 1
ATOM 641 C C . ASN A 1 79 ? 4.499 -6.652 -3.719 1.00 84.56 79 ASN A C 1
ATOM 643 O O . ASN A 1 79 ? 3.696 -5.931 -4.301 1.00 84.56 79 ASN A O 1
ATOM 647 N N . LYS A 1 80 ? 5.503 -6.154 -2.986 1.00 86.50 80 LYS A N 1
ATOM 648 C CA . LYS A 1 80 ? 5.659 -4.717 -2.728 1.00 86.50 80 LYS A CA 1
ATOM 649 C C . LYS A 1 80 ? 5.995 -3.945 -4.005 1.00 86.50 80 LYS A C 1
ATOM 651 O O . LYS A 1 80 ? 5.387 -2.911 -4.256 1.00 86.50 80 LYS A O 1
ATOM 656 N N . ASN A 1 81 ? 6.919 -4.461 -4.816 1.00 88.94 81 ASN A N 1
ATOM 657 C CA . ASN A 1 81 ? 7.299 -3.832 -6.082 1.00 88.94 81 ASN A CA 1
ATOM 658 C C . ASN A 1 81 ? 6.156 -3.882 -7.098 1.00 88.94 81 ASN A C 1
ATOM 660 O O . ASN A 1 81 ? 5.876 -2.880 -7.742 1.00 88.94 81 ASN A O 1
ATOM 664 N N . PHE A 1 82 ? 5.461 -5.015 -7.197 1.00 92.19 82 PHE A N 1
ATOM 665 C CA . PHE A 1 82 ? 4.318 -5.155 -8.092 1.00 92.19 82 PHE A CA 1
ATOM 666 C C . PHE A 1 82 ? 3.183 -4.192 -7.719 1.00 92.19 82 PHE A C 1
ATOM 668 O O . PHE A 1 82 ? 2.708 -3.453 -8.574 1.00 92.19 82 PHE A O 1
ATOM 675 N N . GLN A 1 83 ? 2.817 -4.104 -6.433 1.00 94.06 83 GLN A N 1
ATOM 676 C CA . GLN A 1 83 ? 1.841 -3.122 -5.938 1.00 94.06 83 GLN A CA 1
ATOM 677 C C . GLN A 1 83 ? 2.248 -1.681 -6.270 1.00 94.06 83 GLN A C 1
ATOM 679 O O . GLN A 1 83 ? 1.418 -0.908 -6.736 1.00 94.06 83 GLN A O 1
ATOM 684 N N . LYS A 1 84 ? 3.517 -1.320 -6.037 1.00 93.44 84 LYS A N 1
ATOM 685 C CA . LYS A 1 84 ? 4.042 0.014 -6.360 1.00 93.44 84 LYS A CA 1
ATOM 686 C C . LYS A 1 84 ? 3.861 0.308 -7.854 1.00 93.44 84 LYS A C 1
ATOM 688 O O . LYS A 1 84 ? 3.227 1.297 -8.204 1.00 93.44 84 LYS A O 1
ATOM 693 N N . ASN A 1 85 ? 4.357 -0.579 -8.715 1.00 95.44 85 ASN A N 1
ATOM 694 C CA . ASN A 1 85 ? 4.321 -0.402 -10.166 1.00 95.44 85 ASN A CA 1
ATOM 695 C C . ASN A 1 85 ? 2.879 -0.336 -10.701 1.00 95.44 85 ASN A C 1
ATOM 697 O O . ASN A 1 85 ? 2.602 0.446 -11.604 1.00 95.44 85 ASN A O 1
ATOM 701 N N . LEU A 1 86 ? 1.940 -1.096 -10.118 1.00 96.12 86 LEU A N 1
ATOM 702 C CA . LEU A 1 86 ? 0.513 -0.985 -10.439 1.00 96.12 86 LEU A CA 1
ATOM 703 C C . LEU A 1 86 ? -0.055 0.400 -10.107 1.00 96.12 86 LEU A C 1
ATOM 705 O O . LEU A 1 86 ? -0.760 0.977 -10.929 1.00 96.12 86 LEU A O 1
ATOM 709 N N . GLY A 1 87 ? 0.248 0.950 -8.928 1.00 95.81 87 GLY A N 1
ATOM 710 C CA . GLY A 1 87 ? -0.180 2.307 -8.573 1.00 95.81 87 GLY A CA 1
ATOM 711 C C . GLY A 1 87 ? 0.368 3.359 -9.542 1.00 95.81 87 GLY A C 1
ATOM 712 O O . GLY A 1 87 ? -0.358 4.242 -10.003 1.00 95.81 87 GLY A O 1
ATOM 713 N N . GLU A 1 88 ? 1.640 3.236 -9.912 1.00 94.81 88 GLU A N 1
ATOM 714 C CA . GLU A 1 88 ? 2.295 4.142 -10.863 1.00 94.81 88 GLU A CA 1
ATOM 715 C C . GLU A 1 88 ? 1.720 4.024 -12.280 1.00 94.81 88 GLU A C 1
ATOM 717 O O . GLU A 1 88 ? 1.580 5.040 -12.967 1.00 94.81 88 GLU A O 1
ATOM 722 N N . LEU A 1 89 ? 1.339 2.812 -12.699 1.00 97.19 89 LEU A N 1
ATOM 723 C CA . LEU A 1 89 ? 0.645 2.556 -13.962 1.00 97.19 89 LEU A CA 1
ATOM 724 C C . LEU A 1 89 ? -0.731 3.230 -13.986 1.00 97.19 89 LEU A C 1
ATOM 726 O O . LEU A 1 89 ? -1.064 3.890 -14.970 1.00 97.19 89 LEU A O 1
ATOM 730 N N . LEU A 1 90 ? -1.514 3.113 -12.906 1.00 95.94 90 LEU A N 1
ATOM 731 C CA . LEU A 1 90 ? -2.821 3.773 -12.800 1.00 95.94 90 LEU A CA 1
ATOM 732 C C . LEU A 1 90 ? -2.686 5.290 -12.922 1.00 95.94 90 LEU A C 1
ATOM 734 O O . LEU A 1 90 ? -3.449 5.920 -13.657 1.00 95.94 90 LEU A O 1
ATOM 738 N N . PHE A 1 91 ? -1.698 5.873 -12.238 1.00 93.62 91 PHE A N 1
ATOM 739 C CA . PHE A 1 91 ? -1.415 7.302 -12.333 1.00 93.62 91 PHE A CA 1
ATOM 740 C C . PHE A 1 91 ? -1.078 7.714 -13.763 1.00 93.62 91 PHE A C 1
ATOM 742 O O . PHE A 1 91 ? -1.690 8.646 -14.289 1.00 93.62 91 PHE A O 1
ATOM 749 N N . LEU A 1 92 ? -0.161 6.991 -14.412 1.00 94.50 92 LEU A N 1
ATOM 750 C CA . LEU A 1 92 ? 0.274 7.303 -15.768 1.00 94.50 92 LEU A CA 1
ATOM 751 C C . LEU A 1 92 ? -0.879 7.203 -16.764 1.00 94.50 92 LEU A C 1
ATOM 753 O O . LEU A 1 92 ? -1.137 8.157 -17.490 1.00 94.50 92 LEU A O 1
ATOM 757 N N . LYS A 1 93 ? -1.612 6.084 -16.770 1.00 95.81 93 LYS A N 1
ATOM 758 C CA . LYS A 1 93 ? -2.709 5.848 -17.721 1.00 95.81 93 LYS A CA 1
ATOM 759 C C . LYS A 1 93 ? -3.910 6.772 -17.486 1.00 95.81 93 LYS A C 1
ATOM 761 O O . LYS A 1 93 ? -4.624 7.063 -18.438 1.00 95.81 93 LYS A O 1
ATOM 766 N N . THR A 1 94 ? -4.103 7.283 -16.266 1.00 92.00 94 THR A N 1
ATOM 767 C CA . THR A 1 94 ? -5.139 8.295 -15.977 1.00 92.00 94 THR A CA 1
ATOM 768 C C . THR A 1 94 ? -4.826 9.637 -16.642 1.00 92.00 94 THR A C 1
ATOM 770 O O . THR A 1 94 ? -5.729 10.283 -17.164 1.00 92.00 94 THR A O 1
ATOM 773 N N . HIS A 1 95 ? -3.561 10.067 -16.640 1.00 90.06 95 HIS A N 1
ATOM 774 C CA . HIS A 1 95 ? -3.168 11.364 -17.206 1.00 90.06 95 HIS A CA 1
ATOM 775 C C . HIS A 1 95 ? -2.791 11.263 -18.690 1.00 90.06 95 HIS A C 1
ATOM 777 O O . HIS A 1 95 ? -3.028 12.185 -19.467 1.00 90.06 95 HIS A O 1
ATOM 783 N N . PHE A 1 96 ? -2.223 10.127 -19.091 1.00 94.50 96 PHE A N 1
ATOM 784 C CA . PHE A 1 96 ? -1.643 9.894 -20.407 1.00 94.50 96 PHE A CA 1
ATOM 785 C C . PHE A 1 96 ? -2.008 8.494 -20.931 1.00 94.50 96 PHE A C 1
ATOM 787 O O . PHE A 1 96 ? -1.143 7.626 -21.073 1.00 94.50 96 PHE A O 1
ATOM 794 N N . PRO A 1 97 ? -3.285 8.248 -21.274 1.00 93.94 97 PRO A N 1
ATOM 795 C CA . PRO A 1 97 ? -3.776 6.912 -21.634 1.00 93.94 97 PRO A CA 1
ATOM 796 C C . PRO A 1 97 ? -3.094 6.312 -22.873 1.00 93.94 97 PRO A C 1
ATOM 798 O O . PRO A 1 97 ? -3.036 5.094 -23.023 1.00 93.94 97 PRO A O 1
ATOM 801 N N . LYS A 1 98 ? -2.556 7.164 -23.755 1.00 95.50 98 LYS A N 1
ATOM 802 C CA . LYS A 1 98 ? -1.900 6.761 -25.008 1.00 95.50 98 LYS A CA 1
ATOM 803 C C . LYS A 1 98 ? -0.414 6.415 -24.854 1.00 95.50 98 LYS A C 1
ATOM 805 O O . LYS A 1 98 ? 0.175 5.950 -25.824 1.00 95.50 98 LYS A O 1
ATOM 810 N N . ILE A 1 99 ? 0.200 6.660 -23.691 1.00 95.94 99 ILE A N 1
ATOM 811 C CA . ILE A 1 99 ? 1.613 6.325 -23.472 1.00 95.94 99 ILE A CA 1
ATOM 812 C C . ILE A 1 99 ? 1.778 4.809 -23.454 1.00 95.94 99 ILE A C 1
ATOM 814 O O . ILE A 1 99 ? 1.066 4.111 -22.725 1.00 95.94 99 ILE A O 1
ATOM 818 N N . LYS A 1 100 ? 2.749 4.309 -24.220 1.00 97.12 100 LYS A N 1
ATOM 819 C CA . LYS A 1 100 ? 3.161 2.909 -24.167 1.00 97.12 100 LYS A CA 1
ATOM 820 C C . LYS A 1 100 ? 3.926 2.660 -22.869 1.00 97.12 100 LYS A C 1
ATOM 822 O O . LYS A 1 100 ? 4.867 3.379 -22.544 1.00 97.12 100 LYS A O 1
ATOM 827 N N . CYS A 1 101 ? 3.504 1.648 -22.126 1.00 97.81 101 CYS A N 1
ATOM 828 C CA . CYS A 1 101 ? 4.061 1.284 -20.830 1.00 97.81 101 CYS A CA 1
ATOM 829 C C . CYS A 1 101 ? 4.814 -0.040 -20.946 1.00 97.81 101 CYS A C 1
ATOM 831 O O . CYS A 1 101 ? 4.193 -1.080 -21.156 1.00 97.81 101 CYS A O 1
ATOM 833 N N . GLY A 1 102 ? 6.135 -0.024 -20.788 1.00 97.06 102 GLY A N 1
ATOM 834 C CA . GLY A 1 102 ? 6.962 -1.230 -20.790 1.00 97.06 102 GLY A CA 1
ATOM 835 C C . GLY A 1 102 ? 7.600 -1.522 -19.433 1.00 97.06 102 GLY A C 1
ATOM 836 O O . GLY A 1 102 ? 7.653 -0.660 -18.565 1.00 97.06 102 GLY A O 1
ATOM 837 N N . ILE A 1 103 ? 8.104 -2.731 -19.209 1.00 95.75 103 ILE A N 1
ATOM 838 C CA . ILE A 1 103 ? 8.871 -3.044 -17.995 1.00 95.75 103 ILE A CA 1
ATOM 839 C C . ILE A 1 103 ? 10.020 -4.006 -18.288 1.00 95.75 103 ILE A C 1
ATOM 841 O O . ILE A 1 103 ? 9.857 -4.972 -19.029 1.00 95.75 103 ILE A O 1
ATOM 845 N N . VAL A 1 104 ? 11.179 -3.753 -17.678 1.00 94.44 104 VAL A N 1
ATOM 846 C CA . VAL A 1 104 ? 12.346 -4.640 -17.692 1.00 94.44 104 VAL A CA 1
ATOM 847 C C . VAL A 1 104 ? 12.458 -5.352 -16.342 1.00 94.44 104 VAL A C 1
ATOM 849 O O . VAL A 1 104 ? 12.681 -4.731 -15.301 1.00 94.44 104 VAL A O 1
ATOM 852 N N . LEU A 1 105 ? 12.301 -6.675 -16.357 1.00 91.56 105 LEU A N 1
ATOM 853 C CA . LEU A 1 105 ? 12.362 -7.560 -15.197 1.00 91.56 105 LEU A CA 1
ATOM 854 C C . LEU A 1 105 ? 13.749 -8.204 -15.082 1.00 91.56 105 LEU A C 1
ATOM 856 O O . LEU A 1 105 ? 14.130 -9.059 -15.882 1.00 91.56 105 LEU A O 1
ATOM 860 N N . GLY A 1 106 ? 14.487 -7.840 -14.036 1.00 89.81 106 GLY A N 1
ATOM 861 C CA . GLY A 1 106 ? 15.737 -8.487 -13.650 1.00 89.81 106 GLY A CA 1
ATOM 862 C C . GLY A 1 106 ? 15.488 -9.770 -12.861 1.00 89.81 106 GLY A C 1
ATOM 863 O O . GLY A 1 106 ? 15.135 -9.726 -11.678 1.00 89.81 106 GLY A O 1
ATOM 864 N N . LYS A 1 107 ? 15.706 -10.917 -13.504 1.00 84.38 107 LYS A N 1
ATOM 865 C CA . LYS A 1 107 ? 15.568 -12.267 -12.956 1.00 84.38 107 LYS A CA 1
ATOM 866 C C . LYS A 1 107 ? 16.873 -12.780 -12.338 1.00 84.38 107 LYS A C 1
ATOM 868 O O . LYS A 1 107 ? 17.871 -12.976 -13.027 1.00 84.38 107 LYS A O 1
ATOM 873 N N . ILE A 1 108 ? 16.818 -13.128 -11.052 1.00 78.19 108 ILE A N 1
ATOM 874 C CA . ILE A 1 108 ? 17.827 -13.964 -10.383 1.00 78.19 108 ILE A CA 1
ATOM 875 C C . ILE A 1 108 ? 17.203 -15.333 -10.105 1.00 78.19 108 ILE A C 1
ATOM 877 O O . ILE A 1 108 ? 16.186 -15.423 -9.414 1.00 78.19 108 ILE A O 1
ATOM 881 N N . LYS A 1 109 ? 17.807 -16.396 -10.655 1.00 70.88 109 LYS A N 1
ATOM 882 C CA . LYS A 1 109 ? 17.234 -17.754 -10.731 1.00 70.88 109 LYS A CA 1
ATOM 883 C C . LYS A 1 109 ? 16.691 -18.285 -9.398 1.00 70.88 109 LYS A C 1
ATOM 885 O O . LYS A 1 109 ? 15.621 -18.877 -9.383 1.00 70.88 109 LYS A O 1
ATOM 890 N N . GLU A 1 110 ? 17.380 -18.025 -8.291 1.00 66.94 110 GLU A N 1
ATOM 891 C CA . GLU A 1 110 ? 17.015 -18.523 -6.955 1.00 66.94 110 GLU A CA 1
ATOM 892 C C . GLU A 1 110 ? 15.731 -17.911 -6.374 1.00 66.94 110 GLU A C 1
ATOM 894 O O . GLU A 1 110 ? 15.175 -18.446 -5.420 1.00 66.94 110 GLU A O 1
ATOM 899 N N . ASN A 1 111 ? 15.255 -16.788 -6.920 1.00 67.44 111 ASN A N 1
ATOM 900 C CA . ASN A 1 111 ? 14.190 -15.997 -6.300 1.00 67.44 111 ASN A CA 1
ATOM 901 C C . ASN A 1 111 ? 13.021 -15.685 -7.228 1.00 67.44 111 ASN A C 1
ATOM 903 O O . ASN A 1 111 ? 12.080 -15.028 -6.799 1.00 67.44 111 ASN A O 1
ATOM 907 N N . TYR A 1 112 ? 13.076 -16.121 -8.480 1.00 76.12 112 TYR A N 1
ATOM 908 C CA . TYR A 1 112 ? 12.120 -15.726 -9.500 1.00 76.12 112 TYR A CA 1
ATOM 909 C C . TYR A 1 112 ? 10.782 -16.467 -9.386 1.00 76.12 112 TYR A C 1
ATOM 911 O O . TYR A 1 112 ? 10.738 -17.682 -9.208 1.00 76.12 112 TYR A O 1
ATOM 919 N N . ARG A 1 113 ? 9.695 -15.708 -9.533 1.00 81.19 113 ARG A N 1
ATOM 920 C CA . ARG A 1 113 ? 8.313 -16.179 -9.457 1.00 81.19 113 ARG A CA 1
ATOM 921 C C . ARG A 1 113 ? 7.600 -15.936 -10.793 1.00 81.19 113 ARG A C 1
ATOM 923 O O . ARG A 1 113 ? 7.274 -14.777 -11.069 1.00 81.19 113 ARG A O 1
ATOM 930 N N . PRO A 1 114 ? 7.398 -16.981 -11.623 1.00 85.38 114 PRO A N 1
ATOM 931 C CA . PRO A 1 114 ? 6.798 -16.852 -12.953 1.00 85.38 114 PRO A CA 1
ATOM 932 C C . PRO A 1 114 ? 5.437 -16.153 -12.947 1.00 85.38 114 PRO A C 1
ATOM 934 O O . PRO A 1 114 ? 5.127 -15.406 -13.870 1.00 85.38 114 PRO A O 1
ATOM 937 N N . GLU A 1 115 ? 4.654 -16.327 -11.881 1.00 88.31 115 GLU A N 1
ATOM 938 C CA . GLU A 1 115 ? 3.328 -15.729 -11.750 1.00 88.31 115 GLU A CA 1
ATOM 939 C C . GLU A 1 115 ? 3.346 -14.192 -11.839 1.00 88.31 115 GLU A C 1
ATOM 941 O O . GLU A 1 115 ? 2.420 -13.603 -12.393 1.00 88.31 115 GLU A O 1
ATOM 946 N N . TYR A 1 116 ? 4.414 -13.530 -11.375 1.00 88.69 116 TYR A N 1
ATOM 947 C CA . TYR A 1 116 ? 4.532 -12.070 -11.478 1.00 88.69 116 TYR A CA 1
ATOM 948 C C . TYR A 1 116 ? 4.910 -11.613 -12.879 1.00 88.69 116 TYR A C 1
ATOM 950 O O . TYR A 1 116 ? 4.455 -10.556 -13.296 1.00 88.69 116 TYR A O 1
ATOM 958 N N . GLU A 1 117 ? 5.724 -12.378 -13.613 1.00 90.00 117 GLU A N 1
ATOM 959 C CA . GLU A 1 117 ? 5.991 -12.049 -15.016 1.00 90.00 117 GLU A CA 1
ATOM 960 C C . GLU A 1 117 ? 4.697 -12.105 -15.825 1.00 90.00 117 GLU A C 1
ATOM 962 O O . GLU A 1 117 ? 4.409 -11.165 -16.562 1.00 90.00 117 GLU A O 1
ATOM 967 N N . ILE A 1 118 ? 3.886 -13.150 -15.626 1.00 92.25 118 ILE A N 1
ATOM 968 C CA . ILE A 1 118 ? 2.576 -13.257 -16.274 1.00 92.25 118 ILE A CA 1
ATOM 969 C C . ILE A 1 118 ? 1.691 -12.071 -15.863 1.00 92.25 118 ILE A C 1
ATOM 971 O O . ILE A 1 118 ? 1.112 -11.418 -16.726 1.00 92.25 118 ILE A O 1
ATOM 975 N N . ALA A 1 119 ? 1.654 -11.716 -14.573 1.00 93.25 119 ALA A N 1
ATOM 976 C CA . ALA A 1 119 ? 0.895 -10.559 -14.095 1.00 93.25 119 ALA A CA 1
ATOM 977 C C . ALA A 1 119 ? 1.331 -9.230 -14.742 1.00 93.25 119 ALA A C 1
ATOM 979 O O . ALA A 1 119 ? 0.480 -8.409 -15.080 1.00 93.25 119 ALA A O 1
ATOM 980 N N . TYR A 1 120 ? 2.635 -9.012 -14.950 1.00 94.25 120 TYR A N 1
ATOM 981 C CA . TYR A 1 120 ? 3.123 -7.846 -15.690 1.00 94.25 120 TYR A CA 1
ATOM 982 C C . TYR A 1 120 ? 2.689 -7.893 -17.162 1.00 94.25 120 TYR A C 1
ATOM 984 O O . TYR A 1 120 ? 2.221 -6.886 -17.684 1.00 94.25 120 TYR A O 1
ATOM 992 N N . ARG A 1 121 ? 2.765 -9.055 -17.822 1.00 94.38 121 ARG A N 1
ATOM 993 C CA . ARG A 1 121 ? 2.356 -9.215 -19.233 1.00 94.38 121 ARG A CA 1
ATOM 994 C C . ARG A 1 121 ? 0.860 -9.012 -19.472 1.00 94.38 121 ARG A C 1
ATOM 996 O O . ARG A 1 121 ? 0.468 -8.636 -20.572 1.00 94.38 121 ARG A O 1
ATOM 1003 N N . LEU A 1 122 ? 0.029 -9.225 -18.453 1.00 95.50 122 LEU A N 1
ATOM 1004 C CA . LEU A 1 122 ? -1.407 -8.944 -18.527 1.00 95.50 122 LEU A CA 1
ATOM 1005 C C . LEU A 1 122 ? -1.721 -7.441 -18.629 1.00 95.50 122 LEU A C 1
ATOM 1007 O O . LEU A 1 122 ? -2.737 -7.075 -19.213 1.00 95.50 122 LEU A O 1
ATOM 1011 N N . LEU A 1 123 ? -0.881 -6.574 -18.050 1.00 95.06 123 LEU A N 1
ATOM 1012 C CA . LEU A 1 123 ? -1.212 -5.158 -17.821 1.00 95.06 123 LEU A CA 1
ATOM 1013 C C . LEU A 1 123 ? -0.277 -4.160 -18.518 1.00 95.06 123 LEU A C 1
ATOM 1015 O O . LEU A 1 123 ? -0.694 -3.032 -18.780 1.00 95.06 123 LEU A O 1
ATOM 1019 N N . TRP A 1 124 ? 0.966 -4.544 -18.814 1.00 95.88 124 TRP A N 1
ATOM 1020 C CA . TRP A 1 124 ? 1.925 -3.706 -19.535 1.00 95.88 124 TRP A CA 1
ATOM 1021 C C . TRP A 1 124 ? 1.868 -3.969 -21.039 1.00 95.88 124 TRP A C 1
ATOM 1023 O O . TRP A 1 124 ? 1.570 -5.071 -21.495 1.00 95.88 124 TRP A O 1
ATOM 1033 N N . ASP A 1 125 ? 2.189 -2.937 -21.816 1.00 95.56 125 ASP A N 1
ATOM 1034 C CA . ASP A 1 125 ? 2.223 -3.002 -23.276 1.00 95.56 125 ASP A CA 1
ATOM 1035 C C . ASP A 1 125 ? 3.449 -3.792 -23.776 1.00 95.56 125 ASP A C 1
ATOM 1037 O O . ASP A 1 125 ? 3.389 -4.406 -24.839 1.00 95.56 125 ASP A O 1
ATOM 1041 N N . ALA A 1 126 ? 4.547 -3.794 -23.008 1.00 94.44 126 ALA A N 1
ATOM 1042 C CA . ALA A 1 126 ? 5.761 -4.561 -23.292 1.00 94.44 126 ALA A CA 1
ATOM 1043 C C . ALA A 1 126 ? 6.427 -5.086 -22.007 1.00 94.44 126 ALA A C 1
ATOM 1045 O O . ALA A 1 126 ? 6.516 -4.374 -21.006 1.00 94.44 126 ALA A O 1
ATOM 1046 N N . VAL A 1 127 ? 6.940 -6.320 -22.032 1.00 94.06 127 VAL A N 1
ATOM 1047 C CA . VAL A 1 127 ? 7.664 -6.925 -20.901 1.00 94.06 127 VAL A CA 1
ATOM 1048 C C . VAL A 1 127 ? 8.940 -7.593 -21.392 1.00 94.06 127 VAL A C 1
ATOM 1050 O O . VAL A 1 127 ? 8.907 -8.560 -22.157 1.00 94.06 127 VAL A O 1
ATOM 1053 N N . TYR A 1 128 ? 10.065 -7.110 -20.881 1.00 92.75 128 TYR A N 1
ATOM 1054 C CA . TYR A 1 128 ? 11.401 -7.604 -21.181 1.00 92.75 128 TYR A CA 1
ATOM 1055 C C . TYR A 1 128 ? 11.991 -8.285 -19.961 1.00 92.75 128 TYR A C 1
ATOM 1057 O O . TYR A 1 128 ? 11.890 -7.774 -18.850 1.00 92.75 128 TYR A O 1
ATOM 1065 N N . VAL A 1 129 ? 12.629 -9.435 -20.150 1.00 91.00 129 VAL A N 1
ATOM 1066 C CA . VAL A 1 129 ? 13.190 -10.213 -19.044 1.00 91.00 129 VAL A CA 1
ATOM 1067 C C . VAL A 1 129 ? 14.671 -10.396 -19.287 1.00 91.00 129 VAL A C 1
ATOM 1069 O O . VAL A 1 129 ? 15.090 -10.845 -20.349 1.00 91.00 129 VAL A O 1
ATOM 1072 N N . VAL A 1 130 ? 15.477 -10.078 -18.284 1.00 90.88 130 VAL A N 1
ATOM 1073 C CA . VAL A 1 130 ? 16.918 -10.319 -18.316 1.00 90.88 130 VAL A CA 1
ATOM 1074 C C . VAL A 1 130 ? 17.296 -11.195 -17.136 1.00 90.88 130 VAL A C 1
ATOM 1076 O O . VAL A 1 130 ? 16.799 -11.018 -16.029 1.00 90.88 130 VAL A O 1
ATOM 1079 N N . GLU A 1 131 ? 18.154 -12.178 -17.363 1.00 89.12 131 GLU A N 1
ATOM 1080 C CA . GLU A 1 131 ? 18.583 -13.149 -16.364 1.00 89.12 131 GLU A CA 1
ATOM 1081 C C . GLU A 1 131 ? 20.041 -12.906 -15.988 1.00 89.12 131 GLU A C 1
ATOM 1083 O O . GLU A 1 131 ? 20.896 -12.762 -16.860 1.00 89.12 131 GLU A O 1
ATOM 1088 N N . LEU A 1 132 ? 20.337 -12.882 -14.688 1.00 87.06 132 LEU A N 1
ATOM 1089 C CA . LEU A 1 132 ? 21.711 -12.785 -14.208 1.00 87.06 132 LEU A CA 1
ATOM 1090 C C . LEU A 1 132 ? 22.394 -14.158 -14.324 1.00 87.06 132 LEU A C 1
ATOM 1092 O O . LEU A 1 132 ? 22.075 -15.079 -13.568 1.00 87.06 132 LEU A O 1
ATOM 1096 N N . LYS A 1 133 ? 23.341 -14.298 -15.256 1.00 85.75 133 LYS A N 1
ATOM 1097 C CA . LYS A 1 133 ? 24.162 -15.498 -15.477 1.00 85.75 133 LYS A CA 1
ATOM 1098 C C . LYS A 1 133 ? 25.633 -15.140 -15.329 1.00 85.75 133 LYS A C 1
ATOM 1100 O O . LYS A 1 133 ? 26.106 -14.210 -15.965 1.00 85.75 133 LYS A O 1
ATOM 1105 N N . ASN A 1 134 ? 26.358 -15.874 -14.485 1.00 83.75 134 ASN A N 1
ATOM 1106 C CA . ASN A 1 134 ? 27.794 -15.667 -14.251 1.00 83.75 134 ASN A CA 1
ATOM 1107 C C . ASN A 1 134 ? 28.173 -14.208 -13.903 1.00 83.75 134 ASN A C 1
ATOM 1109 O O . ASN A 1 134 ? 29.239 -13.734 -14.274 1.00 83.75 134 ASN A O 1
ATOM 1113 N N . GLY A 1 135 ? 27.295 -13.485 -13.194 1.00 79.56 135 GLY A N 1
ATOM 1114 C CA . GLY A 1 135 ? 27.510 -12.076 -12.828 1.00 79.56 135 GLY A CA 1
ATOM 1115 C C . GLY A 1 135 ? 27.137 -11.055 -13.911 1.00 79.56 135 GLY A C 1
ATOM 1116 O O . GLY A 1 135 ? 27.278 -9.851 -13.687 1.00 79.56 135 GLY A O 1
ATOM 1117 N N . GLU A 1 136 ? 26.611 -11.502 -15.050 1.00 83.88 136 GLU A N 1
ATOM 1118 C CA . GLU A 1 136 ? 26.202 -10.649 -16.163 1.00 83.88 136 GLU A CA 1
ATOM 1119 C C . GLU A 1 136 ? 24.721 -10.806 -16.486 1.00 83.88 136 GLU A C 1
ATOM 1121 O O . GLU A 1 136 ? 24.147 -11.890 -16.396 1.00 83.88 136 GLU A O 1
ATOM 1126 N N . TRP A 1 137 ? 24.078 -9.698 -16.839 1.00 86.19 137 TRP A N 1
ATOM 1127 C CA . TRP A 1 137 ? 22.690 -9.711 -17.270 1.00 86.19 137 TRP A CA 1
ATOM 1128 C C . TRP A 1 137 ? 22.619 -10.117 -18.735 1.00 86.19 137 TRP A C 1
ATOM 1130 O O . TRP A 1 137 ? 23.205 -9.464 -19.596 1.00 86.19 137 TRP A O 1
ATOM 1140 N N . VAL A 1 138 ? 21.868 -11.174 -19.011 1.00 87.69 138 VAL A N 1
ATOM 1141 C CA . VAL A 1 138 ? 21.656 -11.698 -20.357 1.00 87.69 138 VAL A CA 1
ATOM 1142 C C . VAL A 1 138 ? 20.174 -11.614 -20.671 1.00 87.69 138 VAL A C 1
ATOM 1144 O O . VAL A 1 138 ? 19.350 -12.041 -19.862 1.00 87.69 138 VAL A O 1
ATOM 1147 N N . TYR A 1 139 ? 19.821 -11.081 -21.838 1.00 85.06 139 TYR A N 1
ATOM 1148 C CA . TYR A 1 139 ? 18.432 -11.066 -22.282 1.00 85.06 139 TYR A CA 1
ATOM 1149 C C . TYR A 1 139 ? 17.893 -12.496 -22.375 1.00 85.06 139 TYR A C 1
ATOM 1151 O O . TYR A 1 139 ? 18.482 -13.364 -23.023 1.00 85.06 139 TYR A O 1
ATOM 1159 N N . ALA A 1 140 ? 16.817 -12.763 -21.640 1.00 79.50 140 ALA A N 1
ATOM 1160 C CA . ALA A 1 140 ? 16.176 -14.062 -21.627 1.00 79.50 140 ALA A CA 1
ATOM 1161 C C . ALA A 1 140 ? 15.087 -14.061 -22.697 1.00 79.50 140 ALA A C 1
ATOM 1163 O O . ALA A 1 140 ? 14.223 -13.185 -22.698 1.00 79.50 140 ALA A O 1
ATOM 1164 N N . SER A 1 141 ? 15.109 -15.057 -23.586 1.00 64.69 141 SER A N 1
ATOM 1165 C CA . SER A 1 141 ? 14.022 -15.247 -24.545 1.00 64.69 141 SER A CA 1
ATOM 1166 C C . SER A 1 141 ? 12.681 -15.344 -23.816 1.00 64.69 141 SER A C 1
ATOM 1168 O O . SER A 1 141 ? 12.591 -15.934 -22.734 1.00 64.69 141 SER A O 1
ATOM 1170 N N . GLN A 1 142 ? 11.646 -14.742 -24.404 1.00 65.19 142 GLN A N 1
ATOM 1171 C CA . GLN A 1 142 ? 10.287 -14.762 -23.868 1.00 65.19 142 GLN A CA 1
ATOM 1172 C C . GLN A 1 142 ? 9.824 -16.217 -23.725 1.00 65.19 142 GLN A C 1
ATOM 1174 O O . GLN A 1 142 ? 9.866 -16.986 -24.684 1.00 65.19 142 GLN A O 1
ATOM 1179 N N . LYS A 1 143 ? 9.445 -16.621 -22.508 1.00 64.75 143 LYS A N 1
ATOM 1180 C CA . LYS A 1 143 ? 9.027 -18.006 -22.215 1.00 64.75 143 LYS A CA 1
ATOM 1181 C C . LYS A 1 143 ? 7.555 -18.141 -21.856 1.00 64.75 143 LYS A C 1
ATOM 1183 O O . LYS A 1 143 ? 7.052 -19.259 -21.845 1.00 64.75 143 LYS A O 1
ATOM 1188 N N . PHE A 1 144 ? 6.890 -17.036 -21.543 1.00 70.69 144 PHE A N 1
ATOM 1189 C CA . PHE A 1 144 ? 5.535 -17.036 -21.016 1.00 70.69 144 PHE A CA 1
ATOM 1190 C C . PHE A 1 144 ? 4.760 -15.909 -21.678 1.00 70.69 144 PHE A C 1
ATOM 1192 O O . PHE A 1 144 ? 5.139 -14.758 -21.520 1.00 70.69 144 PHE A O 1
ATOM 1199 N N . GLU A 1 145 ? 3.686 -16.233 -22.386 1.00 82.19 145 GLU A N 1
ATOM 1200 C CA . GLU A 1 145 ? 2.688 -15.259 -22.821 1.00 82.19 145 GLU A CA 1
ATOM 1201 C C . GLU A 1 145 ? 1.353 -15.646 -22.174 1.00 82.19 145 GLU A C 1
ATOM 1203 O O . GLU A 1 145 ? 1.015 -16.835 -22.171 1.00 82.19 145 GLU A O 1
ATOM 1208 N N . PRO A 1 146 ? 0.635 -14.697 -21.546 1.00 87.00 146 PRO A N 1
ATOM 1209 C CA . PRO A 1 146 ? -0.702 -14.963 -21.037 1.00 87.00 146 PRO A CA 1
ATOM 1210 C C . PRO A 1 146 ? -1.655 -15.295 -22.189 1.00 87.00 146 PRO A C 1
ATOM 1212 O O . PRO A 1 146 ? -1.442 -14.874 -23.325 1.00 87.00 146 PRO A O 1
ATOM 1215 N N . ASP A 1 147 ? -2.733 -16.011 -21.877 1.00 90.38 147 ASP A N 1
ATOM 1216 C CA . ASP A 1 147 ? -3.835 -16.194 -22.819 1.00 90.38 147 ASP A CA 1
ATOM 1217 C C . ASP A 1 147 ? -4.402 -14.825 -23.239 1.00 90.38 147 ASP A C 1
ATOM 1219 O O . ASP A 1 147 ? -4.571 -13.926 -22.407 1.00 90.38 147 ASP A O 1
ATOM 1223 N N . GLU A 1 148 ? -4.697 -14.643 -24.529 1.00 92.56 148 GLU A N 1
ATOM 1224 C CA . GLU A 1 148 ? -5.198 -13.358 -25.039 1.00 92.56 148 GLU A CA 1
ATOM 1225 C C . GLU A 1 148 ? -6.556 -12.979 -24.425 1.00 92.56 148 GLU A C 1
ATOM 1227 O O . GLU A 1 148 ? -6.825 -11.793 -24.223 1.00 92.56 148 GLU A O 1
ATOM 1232 N N . THR A 1 149 ? -7.377 -13.960 -24.031 1.00 93.19 149 THR A N 1
ATOM 1233 C CA . THR A 1 149 ? -8.622 -13.715 -23.286 1.00 93.19 149 THR A CA 1
ATOM 1234 C C . THR A 1 149 ? -8.316 -13.117 -21.919 1.00 93.19 149 THR A C 1
ATOM 1236 O O . THR A 1 149 ? -8.899 -12.102 -21.540 1.00 93.19 149 THR A O 1
ATOM 1239 N N . ASP A 1 150 ? -7.365 -13.698 -21.183 1.00 95.00 150 ASP A N 1
ATOM 1240 C CA . ASP A 1 150 ? -6.975 -13.208 -19.857 1.00 95.00 150 ASP A CA 1
ATOM 1241 C C . ASP A 1 150 ? -6.384 -11.787 -19.953 1.00 95.00 150 ASP A C 1
ATOM 1243 O O . ASP A 1 150 ? -6.662 -10.923 -19.115 1.00 95.00 150 ASP A O 1
ATOM 1247 N N . LYS A 1 151 ? -5.628 -11.503 -21.022 1.00 95.00 151 LYS A N 1
ATOM 1248 C CA . LYS A 1 151 ? -5.096 -10.167 -21.330 1.00 95.00 151 LYS A CA 1
ATOM 1249 C C . LYS A 1 151 ? -6.203 -9.161 -21.648 1.00 95.00 151 LYS A C 1
ATOM 1251 O O . LYS A 1 151 ? -6.153 -8.023 -21.176 1.00 95.00 151 LYS A O 1
ATOM 1256 N N . GLN A 1 152 ? -7.217 -9.561 -22.415 1.00 95.56 152 GLN A N 1
ATOM 1257 C CA . GLN A 1 152 ? -8.386 -8.726 -22.691 1.00 95.56 152 GLN A CA 1
ATOM 1258 C C . GLN A 1 152 ? -9.157 -8.406 -21.404 1.00 95.56 152 GLN A C 1
ATOM 1260 O O . GLN A 1 152 ? -9.484 -7.243 -21.166 1.00 95.56 152 GLN A O 1
ATOM 1265 N N . VAL A 1 153 ? -9.372 -9.404 -20.543 1.00 97.19 153 VAL A N 1
ATOM 1266 C CA . VAL A 1 153 ? -10.030 -9.234 -19.239 1.00 97.19 153 VAL A CA 1
ATOM 1267 C C . VAL A 1 153 ? -9.252 -8.263 -18.352 1.00 97.19 153 VAL A C 1
ATOM 1269 O O . VAL A 1 153 ? -9.833 -7.326 -17.803 1.00 97.19 153 VAL A O 1
ATOM 1272 N N . ALA A 1 154 ? -7.932 -8.431 -18.234 1.00 97.00 154 ALA A N 1
ATOM 1273 C CA . ALA A 1 154 ? -7.091 -7.542 -17.433 1.00 97.00 154 ALA A CA 1
ATOM 1274 C C . ALA A 1 154 ? -7.130 -6.087 -17.936 1.00 97.00 154 ALA A C 1
ATOM 1276 O O . ALA A 1 154 ? -7.208 -5.153 -17.133 1.00 97.00 154 ALA A O 1
ATOM 1277 N N . ARG A 1 155 ? -7.139 -5.883 -19.261 1.00 95.94 155 ARG A N 1
ATOM 1278 C CA . ARG A 1 155 ? -7.293 -4.558 -19.886 1.00 95.94 155 ARG A CA 1
ATOM 1279 C C . ARG A 1 155 ? -8.665 -3.944 -19.628 1.00 95.94 155 ARG A C 1
ATOM 1281 O O . ARG A 1 155 ? -8.744 -2.754 -19.334 1.00 95.94 155 ARG A O 1
ATOM 1288 N N . GLU A 1 156 ? -9.737 -4.729 -19.710 1.00 97.38 156 GLU A N 1
ATOM 1289 C CA . GLU A 1 156 ? -11.082 -4.241 -19.398 1.00 97.38 156 GLU A CA 1
ATOM 1290 C C . GLU A 1 156 ? -11.197 -3.830 -17.921 1.00 97.38 156 GLU A C 1
ATOM 1292 O O . GLU A 1 156 ? -11.718 -2.755 -17.620 1.00 97.38 156 GLU A O 1
ATOM 1297 N N . ILE A 1 157 ? -10.640 -4.626 -17.003 1.00 98.00 157 ILE A N 1
ATOM 1298 C CA . ILE A 1 157 ? -10.555 -4.289 -15.574 1.00 98.00 157 ILE A CA 1
ATOM 1299 C C . ILE A 1 157 ? -9.778 -2.982 -15.358 1.00 98.00 157 ILE A C 1
ATOM 1301 O O . ILE A 1 157 ? -10.233 -2.111 -14.613 1.00 98.00 157 ILE A O 1
ATOM 1305 N N . LEU A 1 158 ? -8.630 -2.811 -16.026 1.00 97.62 158 LEU A N 1
ATOM 1306 C CA . LEU A 1 158 ? -7.857 -1.570 -15.966 1.00 97.62 158 LEU A CA 1
ATOM 1307 C C . LEU A 1 158 ? -8.689 -0.374 -16.452 1.00 97.62 158 LEU A C 1
ATOM 1309 O O . LEU A 1 158 ? -8.760 0.633 -15.754 1.00 97.62 158 LEU A O 1
ATOM 1313 N N . ASN A 1 159 ? -9.372 -0.491 -17.592 1.00 96.81 159 ASN A N 1
ATOM 1314 C CA . ASN A 1 159 ? -10.207 0.585 -18.131 1.00 96.81 159 ASN A CA 1
ATOM 1315 C C . ASN A 1 159 ? -11.352 0.962 -17.180 1.00 96.81 159 ASN A C 1
ATOM 1317 O O . ASN A 1 159 ? -11.524 2.144 -16.883 1.00 96.81 159 ASN A O 1
ATOM 1321 N N . LYS A 1 160 ? -12.064 -0.023 -16.613 1.00 96.56 160 LYS A N 1
ATOM 1322 C CA . LYS A 1 160 ? -13.096 0.223 -15.588 1.00 96.56 160 LYS A CA 1
ATOM 1323 C C . LYS A 1 160 ? -12.524 0.950 -14.367 1.00 96.56 160 LYS A C 1
ATOM 1325 O O . LYS A 1 160 ? -13.165 1.850 -13.824 1.00 96.56 160 LYS A O 1
ATOM 1330 N N . GLN A 1 161 ? -11.309 0.601 -13.937 1.00 96.62 161 GLN A N 1
ATOM 1331 C CA . GLN A 1 161 ? -10.642 1.303 -12.840 1.00 96.62 161 GLN A CA 1
ATOM 1332 C C . GLN A 1 161 ? -10.315 2.759 -13.204 1.00 96.62 161 GLN A C 1
ATOM 1334 O O . GLN A 1 161 ? -10.546 3.650 -12.387 1.00 96.62 161 GLN A O 1
ATOM 1339 N N . LEU A 1 162 ? -9.804 3.016 -14.410 1.00 95.56 162 LEU A N 1
ATOM 1340 C CA . LEU A 1 162 ? -9.493 4.371 -14.880 1.00 95.56 162 LEU A CA 1
ATOM 1341 C C . LEU A 1 162 ? -10.757 5.238 -14.995 1.00 95.56 162 LEU A C 1
ATOM 1343 O O . LEU A 1 162 ? -10.744 6.396 -14.580 1.00 95.56 162 LEU A O 1
ATOM 1347 N N . GLU A 1 163 ? -11.868 4.673 -15.473 1.00 94.25 163 GLU A N 1
ATOM 1348 C CA . GLU A 1 163 ? -13.180 5.334 -15.484 1.00 94.25 163 GLU A CA 1
ATOM 1349 C C . GLU A 1 163 ? -13.692 5.648 -14.073 1.00 94.25 163 GLU A C 1
ATOM 1351 O O . GLU A 1 163 ? -14.290 6.696 -13.838 1.00 94.25 163 GLU A O 1
ATOM 1356 N N . ASN A 1 164 ? -13.467 4.755 -13.109 1.00 92.56 164 ASN A N 1
ATOM 1357 C CA . ASN A 1 164 ? -13.830 5.016 -11.719 1.00 92.56 164 ASN A CA 1
ATOM 1358 C C . ASN A 1 164 ? -12.983 6.143 -11.117 1.00 92.56 164 ASN A C 1
ATOM 1360 O O . ASN A 1 164 ? -13.519 7.011 -10.432 1.00 92.56 164 ASN A O 1
ATOM 1364 N N . ILE A 1 165 ? -11.682 6.172 -11.412 1.00 93.19 165 ILE A N 1
ATOM 1365 C CA . ILE A 1 165 ? -10.773 7.234 -10.968 1.00 93.19 165 ILE A CA 1
ATOM 1366 C C . ILE A 1 165 ? -11.158 8.590 -11.577 1.00 93.19 165 ILE A C 1
ATOM 1368 O O . ILE A 1 165 ? -11.101 9.607 -10.882 1.00 93.19 165 ILE A O 1
ATOM 1372 N N . SER A 1 166 ? -11.557 8.632 -12.853 1.00 90.00 166 SER A N 1
ATOM 1373 C CA . SER A 1 166 ? -11.915 9.886 -13.533 1.00 90.00 166 SER A CA 1
ATOM 1374 C C . SER A 1 166 ? -13.205 10.517 -12.997 1.00 90.00 166 SER A C 1
ATOM 1376 O O . SER A 1 166 ? -13.334 11.740 -13.018 1.00 90.00 166 SER A O 1
ATOM 1378 N N . LYS A 1 167 ? -14.120 9.710 -12.442 1.00 90.88 167 LYS A N 1
ATOM 1379 C CA . LYS A 1 167 ? -15.343 10.179 -11.763 1.00 90.88 167 LYS A CA 1
ATOM 1380 C C . LYS A 1 167 ? -15.073 10.821 -10.397 1.00 90.88 167 LYS A C 1
ATOM 1382 O O . LYS A 1 167 ? -15.938 11.521 -9.876 1.00 90.88 167 LYS A O 1
ATOM 1387 N N . ILE A 1 168 ? -13.898 10.603 -9.801 1.00 88.12 168 ILE A N 1
ATOM 1388 C CA . ILE A 1 168 ? -13.519 11.209 -8.519 1.00 88.12 168 ILE A CA 1
ATOM 1389 C C . ILE A 1 168 ? -12.953 12.607 -8.787 1.00 88.12 168 ILE A C 1
ATOM 1391 O O . ILE A 1 168 ? -11.764 12.781 -9.069 1.00 88.12 168 ILE A O 1
ATOM 1395 N N . THR A 1 169 ? -13.825 13.610 -8.700 1.00 80.50 169 THR A N 1
ATOM 1396 C CA . THR A 1 169 ? -13.473 15.027 -8.892 1.00 80.50 169 THR A CA 1
ATOM 1397 C C . THR A 1 169 ? -13.178 15.747 -7.580 1.00 80.50 169 THR A C 1
ATOM 1399 O O . THR A 1 169 ? -12.363 16.663 -7.557 1.00 80.50 169 THR A O 1
ATOM 1402 N N . ASN A 1 170 ? -13.806 15.318 -6.483 1.00 82.31 170 ASN A N 1
ATOM 1403 C CA . ASN A 1 170 ? -13.681 15.962 -5.179 1.00 82.31 170 ASN A CA 1
ATOM 1404 C C . ASN A 1 170 ? -12.686 15.189 -4.312 1.00 82.31 170 ASN A C 1
ATOM 1406 O O . ASN A 1 170 ? -13.006 14.118 -3.797 1.00 82.31 170 ASN A O 1
ATOM 1410 N N . THR A 1 171 ? -11.481 15.729 -4.145 1.00 78.69 171 THR A N 1
ATOM 1411 C CA . THR A 1 171 ? -10.503 15.221 -3.175 1.00 78.69 171 THR A CA 1
ATOM 1412 C C . THR A 1 171 ? -10.551 16.068 -1.905 1.00 78.69 171 THR A C 1
ATOM 1414 O O . THR A 1 171 ? -10.492 17.293 -2.020 1.00 78.69 171 THR A O 1
ATOM 1417 N N . PRO A 1 172 ? -10.621 15.462 -0.708 1.00 83.50 172 PRO A N 1
ATOM 1418 C CA . PRO A 1 172 ? -10.588 16.210 0.540 1.00 83.50 172 PRO A CA 1
ATOM 1419 C C . PRO A 1 172 ? -9.310 17.041 0.665 1.00 83.50 172 PRO A C 1
ATOM 1421 O O . PRO A 1 172 ? -8.227 16.605 0.264 1.00 83.50 172 PRO A O 1
ATOM 1424 N N . THR A 1 173 ? -9.437 18.219 1.269 1.00 81.19 173 THR A N 1
ATOM 1425 C CA . THR A 1 173 ? -8.285 18.969 1.767 1.00 81.19 173 THR A CA 1
ATOM 1426 C C . THR A 1 173 ? -7.899 18.403 3.123 1.00 81.19 173 THR A C 1
ATOM 1428 O O . THR A 1 173 ? -8.744 18.253 4.004 1.00 81.19 173 THR A O 1
ATOM 1431 N N . PHE A 1 174 ? -6.618 18.105 3.298 1.00 79.81 174 PHE A N 1
ATOM 1432 C CA . PHE A 1 174 ? -6.082 17.620 4.561 1.00 79.81 174 PHE A CA 1
ATOM 1433 C C . PHE A 1 174 ? -5.348 18.769 5.241 1.00 79.81 174 PHE A C 1
ATOM 1435 O O . PHE A 1 174 ? -4.487 19.404 4.644 1.00 79.81 174 PHE A O 1
ATOM 1442 N N . THR A 1 175 ? -5.703 19.058 6.488 1.00 77.44 175 THR A N 1
ATOM 1443 C CA . THR A 1 175 ? -5.041 20.095 7.297 1.00 77.44 175 THR A CA 1
ATOM 1444 C C . THR A 1 175 ? -3.831 19.550 8.054 1.00 77.44 175 THR A C 1
ATOM 1446 O O . THR A 1 175 ? -3.070 20.315 8.645 1.00 77.44 175 THR A O 1
ATOM 1449 N N . ARG A 1 176 ? -3.650 18.224 8.037 1.00 82.25 176 ARG A N 1
ATOM 1450 C CA . ARG A 1 176 ? -2.622 17.510 8.785 1.00 82.25 176 ARG A CA 1
ATOM 1451 C C . ARG A 1 176 ? -2.063 16.337 7.985 1.00 82.25 176 ARG A C 1
ATOM 1453 O O . ARG A 1 176 ? -2.813 15.575 7.385 1.00 82.25 176 ARG A O 1
ATOM 1460 N N . PHE A 1 177 ? -0.740 16.179 8.031 1.00 81.50 177 PHE A N 1
ATOM 1461 C CA . PHE A 1 177 ? 0.014 15.173 7.264 1.00 81.50 177 PHE A CA 1
ATOM 1462 C C . PHE A 1 177 ? 1.018 14.394 8.122 1.00 81.50 177 PHE A C 1
ATOM 1464 O O . PHE A 1 177 ? 1.846 13.644 7.607 1.00 81.50 177 PHE A O 1
ATOM 1471 N N . CYS A 1 178 ? 1.015 14.625 9.431 1.00 81.88 178 CYS A N 1
ATOM 1472 C CA . CYS A 1 178 ? 1.983 14.057 10.351 1.00 81.88 178 CYS A CA 1
ATOM 1473 C C . CYS A 1 178 ? 1.370 13.878 11.735 1.00 81.88 178 CYS A C 1
ATOM 1475 O O . CYS A 1 178 ? 0.591 14.723 12.171 1.00 81.88 178 CYS A O 1
ATOM 1477 N N . SER A 1 179 ? 1.773 12.809 12.422 1.00 80.12 179 SER A N 1
ATOM 1478 C CA . SER A 1 179 ? 1.428 12.555 13.818 1.00 80.12 179 SER A CA 1
ATOM 1479 C C . SER A 1 179 ? 2.672 12.187 14.646 1.00 80.12 179 SER A C 1
ATOM 1481 O O . SER A 1 179 ? 3.039 11.012 14.736 1.00 80.12 179 SER A O 1
ATOM 1483 N N . PHE A 1 180 ? 3.341 13.181 15.241 1.00 78.88 180 PHE A N 1
ATOM 1484 C CA . PHE A 1 180 ? 4.512 12.992 16.108 1.00 78.88 180 PHE A CA 1
ATOM 1485 C C . PHE A 1 180 ? 4.156 12.965 17.605 1.00 78.88 180 PHE A C 1
ATOM 1487 O O . PHE A 1 180 ? 3.385 13.805 18.051 1.00 78.88 180 PHE A O 1
ATOM 1494 N N . PRO A 1 181 ? 4.770 12.088 18.417 1.00 74.56 181 PRO A N 1
ATOM 1495 C CA . PRO A 1 181 ? 5.648 10.992 18.014 1.00 74.56 181 PRO A CA 1
ATOM 1496 C C . PRO A 1 181 ? 4.876 9.852 17.312 1.00 74.56 181 PRO A C 1
ATOM 1498 O O . PRO A 1 181 ? 3.715 9.562 17.618 1.00 74.56 181 PRO A O 1
ATOM 1501 N N . SER A 1 182 ? 5.541 9.183 16.363 1.00 73.75 182 SER A N 1
ATOM 1502 C CA . SER A 1 182 ? 5.019 7.962 15.726 1.00 73.75 182 SER A CA 1
ATOM 1503 C C . SER A 1 182 ? 4.949 6.813 16.741 1.00 73.75 182 SER A C 1
ATOM 1505 O O . SER A 1 182 ? 5.800 6.744 17.633 1.00 73.75 182 SER A O 1
ATOM 1507 N N . LEU A 1 183 ? 3.991 5.888 16.602 1.00 70.62 183 LEU A N 1
ATOM 1508 C CA . LEU A 1 183 ? 3.993 4.641 17.385 1.00 70.62 183 LEU A CA 1
ATOM 1509 C C . LEU A 1 183 ? 5.028 3.652 16.834 1.00 70.62 183 LEU A C 1
ATOM 1511 O O . LEU A 1 183 ? 5.655 2.941 17.620 1.00 70.62 183 LEU A O 1
ATOM 1515 N N . ILE A 1 184 ? 5.259 3.657 15.510 1.00 55.88 184 ILE A N 1
ATOM 1516 C CA . ILE A 1 184 ? 6.412 3.000 14.866 1.00 55.88 184 ILE A CA 1
ATOM 1517 C C . ILE A 1 184 ? 7.023 3.872 13.758 1.00 55.88 184 ILE A C 1
ATOM 1519 O O . ILE A 1 184 ? 6.331 4.414 12.900 1.00 55.88 184 ILE A O 1
ATOM 1523 N N . GLY A 1 185 ? 8.352 4.011 13.750 1.00 46.72 185 GLY A N 1
ATOM 1524 C CA . GLY A 1 185 ? 9.081 4.742 12.711 1.00 46.72 185 GLY A CA 1
ATOM 1525 C C . GLY A 1 185 ? 10.615 4.679 12.842 1.00 46.72 185 GLY A C 1
ATOM 1526 O O . GLY A 1 185 ? 11.139 4.227 13.856 1.00 46.72 185 GLY A O 1
ATOM 1527 N N . SER A 1 186 ? 11.366 5.102 11.812 1.00 37.66 186 SER A N 1
ATOM 1528 C CA . SER A 1 186 ? 12.803 4.810 11.606 1.00 37.66 186 SER A CA 1
ATOM 1529 C C . SER A 1 186 ? 13.727 5.806 12.280 1.00 37.66 186 SER A C 1
ATOM 1531 O O . SER A 1 186 ? 14.912 5.524 12.406 1.00 37.66 186 SER A O 1
ATOM 1533 N N . SER A 1 187 ? 13.192 6.910 12.796 1.00 40.56 187 SER A N 1
ATOM 1534 C CA . SER A 1 187 ? 13.874 7.733 13.796 1.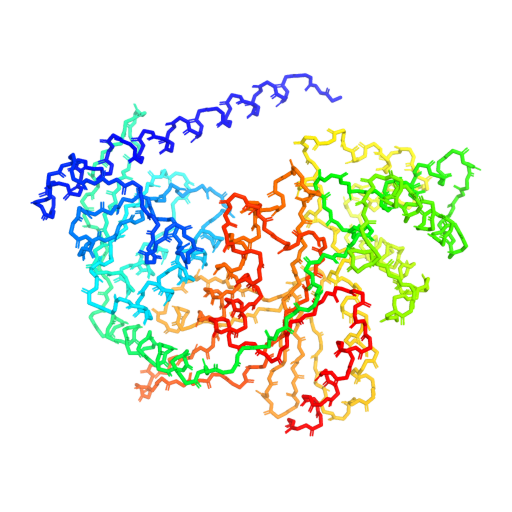00 40.56 187 SER A CA 1
ATOM 1535 C C . SER A 1 187 ? 13.470 7.380 15.231 1.00 40.56 187 SER A C 1
ATOM 1537 O O . SER A 1 187 ? 13.955 8.008 16.163 1.00 40.56 187 SER A O 1
ATOM 1539 N N . GLY A 1 188 ? 12.632 6.357 15.428 1.00 47.81 188 GLY A N 1
ATOM 1540 C CA . GLY A 1 188 ? 12.368 5.817 16.748 1.00 47.81 188 GLY A CA 1
ATOM 1541 C C . GLY A 1 188 ? 11.047 5.064 16.826 1.00 47.81 188 GLY A C 1
ATOM 1542 O O . GLY A 1 188 ? 9.972 5.647 16.838 1.00 47.81 188 GLY A O 1
ATOM 1543 N N . LEU A 1 189 ? 11.131 3.774 17.085 1.00 56.31 189 LEU A N 1
ATOM 1544 C CA . LEU A 1 189 ? 11.147 3.278 18.457 1.00 56.31 189 LEU A CA 1
ATOM 1545 C C . LEU A 1 189 ? 10.813 4.215 19.637 1.00 56.31 189 LEU A C 1
ATOM 1547 O O . LEU A 1 189 ? 10.604 3.679 20.702 1.00 56.31 189 LEU A O 1
ATOM 1551 N N . SER A 1 190 ? 10.734 5.541 19.528 1.00 65.69 190 SER A N 1
ATOM 1552 C CA . SER A 1 190 ? 10.867 6.472 20.644 1.00 65.69 190 SER A CA 1
ATOM 1553 C C . SER A 1 190 ? 9.864 6.208 21.749 1.00 65.69 190 SER A C 1
ATOM 1555 O O . SER A 1 190 ? 10.293 6.047 22.874 1.00 65.69 190 SER A O 1
ATOM 1557 N N . LEU A 1 191 ? 8.564 6.059 21.469 1.00 74.31 191 LEU A N 1
ATOM 1558 C CA . LEU A 1 191 ? 7.622 5.762 22.553 1.00 74.31 191 LEU A CA 1
ATOM 1559 C C . LEU A 1 191 ? 7.891 4.386 23.177 1.00 74.31 191 LEU A C 1
ATOM 1561 O O . LEU A 1 191 ? 7.994 4.279 24.391 1.00 74.31 191 LEU A O 1
ATOM 1565 N N . THR A 1 192 ? 8.060 3.339 22.365 1.00 73.19 192 THR A N 1
ATOM 1566 C CA . THR A 1 192 ? 8.270 1.959 22.852 1.00 73.19 192 THR A CA 1
ATOM 1567 C C . THR A 1 192 ? 9.625 1.792 23.563 1.00 73.19 192 THR A C 1
ATOM 1569 O O . THR A 1 192 ? 9.696 1.274 24.671 1.00 73.19 192 THR A O 1
ATOM 1572 N N . GLN A 1 193 ? 10.702 2.274 22.955 1.00 75.12 193 GLN A N 1
ATOM 1573 C CA . GLN A 1 193 ? 12.059 2.314 23.485 1.00 75.12 193 GLN A CA 1
ATOM 1574 C C . GLN A 1 193 ? 12.149 3.219 24.702 1.00 75.12 193 GLN A C 1
ATOM 1576 O O . GLN A 1 193 ? 12.618 2.733 25.715 1.00 75.12 193 GLN A O 1
ATOM 1581 N N . SER A 1 194 ? 11.667 4.466 24.671 1.00 78.50 194 SER A N 1
ATOM 1582 C CA . SER A 1 194 ? 11.695 5.328 25.861 1.00 78.50 194 SER A CA 1
ATOM 1583 C C . SER A 1 194 ? 10.847 4.748 26.989 1.00 78.50 194 SER A C 1
ATOM 1585 O O . SER A 1 194 ? 11.238 4.853 28.146 1.00 78.50 194 SER A O 1
ATOM 1587 N N . THR A 1 195 ? 9.756 4.037 26.676 1.00 80.56 195 THR A N 1
ATOM 1588 C CA . THR A 1 195 ? 9.024 3.245 27.676 1.00 80.56 195 THR A CA 1
ATOM 1589 C C . THR A 1 195 ? 9.928 2.174 28.275 1.00 80.56 195 THR A C 1
ATOM 1591 O O . THR A 1 195 ? 10.093 2.141 29.487 1.00 80.56 195 THR A O 1
ATOM 1594 N N . PHE A 1 196 ? 10.561 1.321 27.467 1.00 82.56 196 PHE A N 1
ATOM 1595 C CA . PHE A 1 196 ? 11.426 0.255 27.987 1.00 82.56 196 PHE A CA 1
ATOM 1596 C C . PHE A 1 196 ? 12.698 0.768 28.674 1.00 82.56 196 PHE A C 1
ATOM 1598 O O . PHE A 1 196 ? 13.120 0.189 29.672 1.00 82.56 196 PHE A O 1
ATOM 1605 N N . GLU A 1 197 ? 13.282 1.869 28.204 1.00 83.75 197 GLU A N 1
ATOM 1606 C CA . GLU A 1 197 ? 14.380 2.590 28.854 1.00 83.75 197 GLU A CA 1
ATOM 1607 C C . GLU A 1 197 ? 13.945 3.101 30.228 1.00 83.75 197 GLU A C 1
ATOM 1609 O O . GLU A 1 197 ? 14.658 2.914 31.217 1.00 83.75 197 GLU A O 1
ATOM 1614 N N . LYS A 1 198 ? 12.751 3.696 30.326 1.00 83.19 198 LYS A N 1
ATOM 1615 C CA . LYS A 1 198 ? 12.211 4.195 31.592 1.00 83.19 198 LYS A CA 1
ATOM 1616 C C . LYS A 1 198 ? 11.858 3.049 32.546 1.00 83.19 198 LYS A C 1
ATOM 1618 O O . LYS A 1 198 ? 12.263 3.094 33.702 1.00 83.19 198 LYS A O 1
ATOM 1623 N N . VAL A 1 199 ? 11.207 1.983 32.068 1.00 83.94 199 VAL A N 1
ATOM 1624 C CA . VAL A 1 199 ? 10.938 0.766 32.862 1.00 83.94 199 VAL A CA 1
ATOM 1625 C C . VAL A 1 199 ? 12.246 0.179 33.400 1.00 83.94 199 VAL A C 1
ATOM 1627 O O . VAL A 1 199 ? 12.361 -0.079 34.600 1.00 83.94 199 VAL A O 1
ATOM 1630 N N . SER A 1 200 ? 13.251 0.020 32.532 1.00 82.75 200 SER A N 1
ATOM 1631 C CA . SER A 1 200 ? 14.552 -0.533 32.910 1.00 82.75 200 SER A CA 1
ATOM 1632 C C . SER A 1 200 ? 15.284 0.345 33.933 1.00 82.75 200 SER A C 1
ATOM 1634 O O . SER A 1 200 ? 15.743 -0.152 34.964 1.00 82.75 200 SER A O 1
ATOM 1636 N N . SER A 1 201 ? 15.353 1.658 33.698 1.00 83.56 201 SER A N 1
ATOM 1637 C CA . SER A 1 201 ? 16.075 2.594 34.573 1.00 83.56 201 SER A CA 1
ATOM 1638 C C . SER A 1 201 ? 15.422 2.762 35.947 1.00 83.56 201 SER A C 1
ATOM 1640 O O . SER A 1 201 ? 16.130 2.830 36.952 1.00 83.56 201 SER A O 1
ATOM 1642 N N . LEU A 1 202 ? 14.087 2.747 36.018 1.00 81.56 202 LEU A N 1
ATOM 1643 C CA . LEU A 1 202 ? 13.339 2.784 37.277 1.00 81.56 202 LEU A CA 1
ATOM 1644 C C . LEU A 1 202 ? 13.274 1.421 37.987 1.00 81.56 202 LEU A C 1
ATOM 1646 O O . LEU A 1 202 ? 12.701 1.327 39.071 1.00 81.56 202 LEU A O 1
ATOM 1650 N N . LYS A 1 203 ? 13.845 0.357 37.397 1.00 74.38 203 LYS A N 1
ATOM 1651 C CA . LYS A 1 203 ? 13.740 -1.037 37.872 1.00 74.38 203 LYS A CA 1
ATOM 1652 C C . LYS A 1 203 ? 12.290 -1.489 38.095 1.00 74.38 203 LYS A C 1
ATOM 1654 O O . LYS A 1 203 ? 12.029 -2.374 38.916 1.00 74.38 203 LYS A O 1
ATOM 1659 N N . LEU A 1 204 ? 11.347 -0.888 37.372 1.00 69.56 204 LEU A N 1
ATOM 1660 C CA . LEU A 1 204 ? 9.954 -1.310 37.395 1.00 69.56 204 LEU A CA 1
ATOM 1661 C C . LEU A 1 204 ? 9.849 -2.671 36.708 1.00 69.56 204 LEU A C 1
ATOM 1663 O O . LEU A 1 204 ? 10.537 -2.955 35.730 1.00 69.56 204 LEU A O 1
ATOM 1667 N N . LYS A 1 205 ? 8.994 -3.541 37.246 1.00 74.31 205 LYS A N 1
ATOM 1668 C CA . LYS A 1 205 ? 8.766 -4.880 36.683 1.00 74.31 205 LYS A CA 1
ATOM 1669 C C . LYS A 1 205 ? 7.605 -4.919 35.694 1.00 74.31 205 LYS A C 1
ATOM 1671 O O . LYS A 1 205 ? 7.336 -5.979 35.150 1.00 74.31 205 LYS A O 1
ATOM 1676 N N . GLU A 1 206 ? 6.946 -3.793 35.456 1.00 81.94 206 GLU A N 1
ATOM 1677 C CA . GLU A 1 206 ? 5.756 -3.707 34.618 1.00 81.94 206 GLU A CA 1
ATOM 1678 C C . GLU A 1 206 ? 5.640 -2.343 33.932 1.00 81.94 206 GLU A C 1
ATOM 1680 O O . GLU A 1 206 ? 6.187 -1.338 34.393 1.00 81.94 206 GLU A O 1
ATOM 1685 N N . ILE A 1 207 ? 4.907 -2.325 32.821 1.00 83.06 207 ILE A N 1
ATOM 1686 C CA . ILE A 1 207 ? 4.474 -1.107 32.135 1.00 83.06 207 ILE A CA 1
ATOM 1687 C C . ILE A 1 207 ? 3.163 -0.675 32.793 1.00 83.06 207 ILE A C 1
ATOM 1689 O O . ILE A 1 207 ? 2.256 -1.495 32.923 1.00 83.06 207 ILE A O 1
ATOM 1693 N N . THR A 1 208 ? 3.031 0.596 33.174 1.00 86.69 208 THR A N 1
ATOM 1694 C CA . THR A 1 208 ? 1.782 1.145 33.728 1.00 86.69 208 THR A CA 1
ATOM 1695 C C . THR A 1 208 ? 1.221 2.256 32.832 1.00 86.69 208 THR A C 1
ATOM 1697 O O . THR A 1 208 ? 1.987 2.902 32.109 1.00 86.69 208 THR A O 1
ATOM 1700 N N . PRO A 1 209 ? -0.097 2.529 32.880 1.00 87.19 209 PRO A N 1
ATOM 1701 C CA . PRO A 1 209 ? -0.695 3.665 32.175 1.00 87.19 209 PRO A CA 1
ATOM 1702 C C . PRO A 1 209 ? -0.029 5.009 32.514 1.00 87.19 209 PRO A C 1
ATOM 1704 O O . PRO A 1 209 ? 0.295 5.783 31.616 1.00 87.19 209 PRO A O 1
ATOM 1707 N N . ASN A 1 210 ? 0.256 5.264 33.796 1.00 88.38 210 ASN A N 1
ATOM 1708 C CA . ASN A 1 210 ? 0.895 6.510 34.238 1.00 88.38 210 ASN A CA 1
ATOM 1709 C C . ASN A 1 210 ? 2.311 6.675 33.676 1.00 88.38 210 ASN A C 1
ATOM 1711 O O . ASN A 1 210 ? 2.675 7.770 33.260 1.00 88.38 210 ASN A O 1
ATOM 1715 N N . LEU A 1 211 ? 3.084 5.587 33.614 1.00 87.88 211 LEU A N 1
ATOM 1716 C CA . LEU A 1 211 ? 4.415 5.605 33.015 1.00 87.88 211 LEU A CA 1
ATOM 1717 C C . LEU A 1 211 ? 4.357 5.951 31.524 1.00 87.88 211 LEU A C 1
ATOM 1719 O O . LEU A 1 211 ? 5.133 6.772 31.047 1.00 87.88 211 LEU A O 1
ATOM 1723 N N . LEU A 1 212 ? 3.431 5.333 30.782 1.00 84.44 212 LEU A N 1
ATOM 1724 C CA . LEU A 1 212 ? 3.252 5.628 29.360 1.00 84.44 212 LEU A CA 1
ATOM 1725 C C . LEU A 1 212 ? 2.826 7.071 29.124 1.00 84.44 212 LEU A C 1
ATOM 1727 O O . LEU A 1 212 ? 3.296 7.684 28.170 1.00 84.44 212 LEU A O 1
ATOM 1731 N N . LYS A 1 213 ? 1.963 7.606 29.992 1.00 87.50 213 LYS A N 1
ATOM 1732 C CA . LYS A 1 213 ? 1.561 9.010 29.956 1.00 87.50 213 LYS A CA 1
ATOM 1733 C C . LYS A 1 213 ? 2.775 9.931 30.104 1.00 87.50 213 LYS A C 1
ATOM 1735 O O . LYS A 1 213 ? 2.983 10.759 29.227 1.00 87.50 213 LYS A O 1
ATOM 1740 N N . GLU A 1 214 ? 3.584 9.738 31.148 1.00 89.00 214 GLU A N 1
ATOM 1741 C CA . GLU A 1 214 ? 4.793 10.539 31.405 1.00 89.00 214 GLU A CA 1
ATOM 1742 C C . GLU A 1 214 ? 5.753 10.493 30.208 1.00 89.00 214 GLU A C 1
ATOM 1744 O O . GLU A 1 214 ? 6.140 11.529 29.677 1.00 89.00 214 GLU A O 1
ATOM 1749 N N . VAL A 1 215 ? 6.072 9.291 29.714 1.00 87.69 215 VAL A N 1
ATOM 1750 C CA . VAL A 1 215 ? 6.973 9.119 28.563 1.00 87.69 215 VAL A CA 1
ATOM 1751 C C . VAL A 1 215 ? 6.410 9.784 27.305 1.00 87.69 215 VAL A C 1
ATOM 1753 O O . VAL A 1 215 ? 7.157 10.363 26.516 1.00 87.69 215 VAL A O 1
ATOM 1756 N N . PHE A 1 216 ? 5.100 9.693 27.082 1.00 86.81 216 PHE A N 1
ATOM 1757 C CA . PHE A 1 216 ? 4.459 10.308 25.928 1.00 86.81 216 PHE A CA 1
ATOM 1758 C C . PHE A 1 216 ? 4.481 11.842 26.007 1.00 86.81 216 PHE A C 1
ATOM 1760 O O . PHE A 1 216 ? 4.831 12.491 25.020 1.00 86.81 216 PHE A O 1
ATOM 1767 N N . GLU A 1 217 ? 4.178 12.415 27.173 1.00 88.06 217 GLU A N 1
ATOM 1768 C CA . GLU A 1 217 ? 4.249 13.859 27.431 1.00 88.06 217 GLU A CA 1
ATOM 1769 C C . GLU A 1 217 ? 5.687 14.386 27.272 1.00 88.06 217 GLU A C 1
ATOM 1771 O O . GLU A 1 217 ? 5.903 15.366 26.555 1.00 88.06 217 GLU A O 1
ATOM 1776 N N . ASP A 1 218 ? 6.682 13.680 27.817 1.00 87.94 218 ASP A N 1
ATOM 1777 C CA . ASP A 1 218 ? 8.105 14.007 27.658 1.00 87.94 218 ASP A CA 1
ATOM 1778 C C . ASP A 1 218 ? 8.533 14.025 26.182 1.00 87.94 218 ASP A C 1
ATOM 1780 O O . ASP A 1 218 ? 9.275 14.909 25.738 1.00 87.94 218 ASP A O 1
ATOM 1784 N N . LEU A 1 219 ? 8.062 13.054 25.393 1.00 85.19 219 LEU A N 1
ATOM 1785 C CA . LEU A 1 219 ? 8.354 12.994 23.962 1.00 85.19 219 LEU A CA 1
ATOM 1786 C C . LEU A 1 219 ? 7.700 14.143 23.195 1.00 85.19 219 LEU A C 1
ATOM 1788 O O . LEU A 1 219 ? 8.340 14.697 22.302 1.00 85.19 219 LEU A O 1
ATOM 1792 N N . ILE A 1 220 ? 6.461 14.515 23.523 1.00 85.75 220 ILE A N 1
ATOM 1793 C CA . ILE A 1 220 ? 5.801 15.681 22.922 1.00 85.75 220 ILE A CA 1
ATOM 1794 C C . ILE A 1 220 ? 6.615 16.946 23.201 1.00 85.75 220 ILE A C 1
ATOM 1796 O O . ILE A 1 220 ? 6.924 17.690 22.271 1.00 85.75 220 ILE A O 1
ATOM 1800 N N . GLU A 1 221 ? 7.010 17.174 24.454 1.00 87.81 221 GLU A N 1
ATOM 1801 C CA . GLU A 1 221 ? 7.801 18.347 24.833 1.00 87.81 221 GLU A CA 1
ATOM 1802 C C . GLU A 1 221 ? 9.172 18.366 24.151 1.00 87.81 221 GLU A C 1
ATOM 1804 O O . GLU A 1 221 ? 9.647 19.419 23.717 1.00 87.81 221 GLU A O 1
ATOM 1809 N N . LYS A 1 222 ? 9.797 17.198 23.978 1.00 85.56 222 LYS A N 1
ATOM 1810 C CA . LYS A 1 222 ? 11.015 17.068 23.174 1.00 85.56 222 LYS A CA 1
ATOM 1811 C C . LYS A 1 222 ? 10.782 17.501 21.723 1.00 85.56 222 LYS A C 1
ATOM 1813 O O . LYS A 1 222 ? 11.548 18.314 21.214 1.00 85.56 222 LYS A O 1
ATOM 1818 N N . TRP A 1 223 ? 9.730 17.012 21.068 1.00 83.50 223 TRP A N 1
ATOM 1819 C CA . TRP A 1 223 ? 9.435 17.376 19.677 1.00 83.50 223 TRP A CA 1
ATOM 1820 C C . TRP A 1 223 ? 9.078 18.858 19.515 1.00 83.50 223 TRP A C 1
ATOM 1822 O O . TRP A 1 223 ? 9.509 19.474 18.542 1.00 83.50 223 TRP A O 1
ATOM 1832 N N . LYS A 1 224 ? 8.373 19.463 20.480 1.00 86.62 224 LYS A N 1
ATOM 1833 C CA . LYS A 1 224 ? 8.143 20.918 20.508 1.00 86.62 224 LYS A CA 1
ATOM 1834 C C . LYS A 1 224 ? 9.460 21.695 20.544 1.00 86.62 224 LYS A C 1
ATOM 1836 O O . LYS A 1 224 ? 9.641 22.628 19.767 1.00 86.62 224 LYS A O 1
ATOM 1841 N N . LYS A 1 225 ? 10.411 21.281 21.392 1.00 87.44 225 LYS A N 1
ATOM 1842 C CA . LYS A 1 225 ? 11.758 21.885 21.458 1.00 87.44 225 LYS A CA 1
ATOM 1843 C C . LYS A 1 225 ? 12.553 21.702 20.163 1.00 87.44 225 LYS A C 1
ATOM 1845 O O . LYS A 1 225 ? 13.354 22.565 19.821 1.00 87.44 225 LYS A O 1
ATOM 1850 N N . GLU A 1 226 ? 12.317 20.612 19.436 1.00 83.50 226 GLU A N 1
ATOM 1851 C CA . GLU A 1 226 ? 12.894 20.345 18.110 1.00 83.50 226 GLU A CA 1
ATOM 1852 C C . GLU A 1 226 ? 12.151 21.066 16.960 1.00 83.50 226 GLU A C 1
ATOM 1854 O O . GLU A 1 226 ? 12.494 20.883 15.792 1.00 83.50 226 GLU A O 1
ATOM 1859 N N . GLY A 1 227 ? 11.156 21.910 17.266 1.00 84.50 227 GLY A N 1
ATOM 1860 C CA . GLY A 1 227 ? 10.449 22.735 16.282 1.00 84.50 227 GLY A CA 1
ATOM 1861 C C . GLY A 1 227 ? 9.307 22.022 15.551 1.00 84.50 227 GLY A C 1
ATOM 1862 O O . GLY A 1 227 ? 8.998 22.361 14.404 1.00 84.50 227 GLY A O 1
ATOM 1863 N N . ALA A 1 228 ? 8.696 21.002 16.160 1.00 81.75 228 ALA A N 1
ATOM 1864 C CA . ALA A 1 228 ? 7.423 20.463 15.685 1.00 81.75 228 ALA A CA 1
ATOM 1865 C C . ALA A 1 228 ? 6.283 21.456 15.963 1.00 81.75 228 ALA A C 1
ATOM 1867 O O . ALA A 1 228 ? 6.167 21.986 17.069 1.00 81.75 228 ALA A O 1
ATOM 1868 N N . GLU A 1 229 ? 5.441 21.690 14.959 1.00 84.50 229 GLU A N 1
ATOM 1869 C CA . GLU A 1 229 ? 4.251 22.537 15.088 1.00 84.50 229 GLU A CA 1
ATOM 1870 C C . GLU A 1 229 ? 3.121 21.776 15.799 1.00 84.50 229 GLU A C 1
ATOM 1872 O O . GLU A 1 229 ? 3.072 20.546 15.774 1.00 84.50 229 GLU A O 1
ATOM 1877 N N . GLU A 1 230 ? 2.178 22.491 16.418 1.00 83.19 230 GLU A N 1
ATOM 1878 C CA . GLU A 1 230 ? 1.076 21.874 17.175 1.00 83.19 230 GLU A CA 1
ATOM 1879 C C . GLU A 1 230 ? 0.226 20.928 16.315 1.00 83.19 230 GLU A C 1
ATOM 1881 O O . GLU A 1 230 ? -0.105 19.823 16.738 1.00 83.19 230 GLU A O 1
ATOM 1886 N N . ASN A 1 231 ? -0.042 21.309 15.066 1.00 82.88 231 ASN A N 1
ATOM 1887 C CA . ASN A 1 231 ? -0.758 20.478 14.100 1.00 82.88 231 ASN A CA 1
ATOM 1888 C C . ASN A 1 231 ? 0.053 19.261 13.613 1.00 82.88 231 ASN A C 1
ATOM 1890 O O . ASN A 1 231 ? -0.522 18.380 12.992 1.00 82.88 231 ASN A O 1
ATOM 1894 N N . GLU A 1 232 ? 1.361 19.167 13.858 1.00 81.38 232 GLU A N 1
ATOM 1895 C CA . GLU A 1 232 ? 2.174 17.989 13.518 1.00 81.38 232 GLU A CA 1
ATOM 1896 C C . GLU A 1 232 ? 2.230 16.975 14.669 1.00 81.38 232 GLU A C 1
ATOM 1898 O O . GLU A 1 232 ? 2.638 15.824 14.469 1.00 81.38 232 GLU A O 1
ATOM 1903 N N . LEU A 1 233 ? 1.827 17.393 15.871 1.00 83.38 233 LEU A N 1
ATOM 1904 C CA . LEU A 1 233 ? 1.895 16.608 17.093 1.00 83.38 233 LEU A CA 1
ATOM 1905 C C . LEU A 1 233 ? 0.629 15.780 17.302 1.00 83.38 233 LEU A C 1
ATOM 1907 O O . LEU A 1 233 ? -0.454 16.083 16.812 1.00 83.38 233 LEU A O 1
ATOM 1911 N N . LYS A 1 234 ? 0.801 14.666 17.996 1.00 85.62 234 LYS A N 1
ATOM 1912 C CA . LYS A 1 234 ? -0.224 13.713 18.396 1.00 85.62 234 LYS A CA 1
ATOM 1913 C C . LYS A 1 234 ? -0.722 14.102 19.778 1.00 85.62 234 LYS A C 1
ATOM 1915 O O . LYS A 1 234 ? 0.097 14.314 20.671 1.00 85.62 234 LYS A O 1
ATOM 1920 N N . THR A 1 235 ? -2.036 14.193 19.963 1.00 79.44 235 THR A N 1
ATOM 1921 C CA . THR A 1 235 ? -2.610 14.706 21.214 1.00 79.44 235 THR A CA 1
ATOM 1922 C C . THR A 1 235 ? -3.661 13.769 21.802 1.00 79.44 235 THR A C 1
ATOM 1924 O O . THR A 1 235 ? -4.294 12.988 21.093 1.00 79.44 235 THR A O 1
ATOM 1927 N N . PHE A 1 236 ? -3.879 13.875 23.116 1.00 84.06 236 PHE A N 1
ATOM 1928 C CA . PHE A 1 236 ? -4.994 13.203 23.792 1.00 84.06 236 PHE A CA 1
ATOM 1929 C C . PHE A 1 236 ? -6.364 13.774 23.373 1.00 84.06 236 PHE A C 1
ATOM 1931 O O . PHE A 1 236 ? -7.377 13.091 23.520 1.00 84.06 236 PHE A O 1
ATOM 1938 N N . ALA A 1 237 ? -6.411 15.001 22.835 1.00 81.62 237 ALA A N 1
ATOM 1939 C CA . ALA A 1 237 ? -7.651 15.674 22.445 1.00 81.62 237 ALA A CA 1
ATOM 1940 C C . ALA A 1 237 ? -8.331 15.019 21.228 1.00 81.62 237 ALA A C 1
ATOM 1942 O O . ALA A 1 237 ? -9.555 15.039 21.126 1.00 81.62 237 ALA A O 1
ATOM 1943 N N . ASP A 1 238 ? -7.559 14.364 20.357 1.00 75.81 238 ASP A N 1
ATOM 1944 C CA . ASP A 1 238 ? -8.072 13.661 19.172 1.00 75.81 238 ASP A CA 1
ATOM 1945 C C . ASP A 1 238 ? -8.620 12.246 19.485 1.00 75.81 238 ASP A C 1
ATOM 1947 O O . ASP A 1 238 ? -9.078 11.514 18.602 1.00 75.81 238 ASP A O 1
ATOM 1951 N N . GLY A 1 239 ? -8.642 11.869 20.770 1.00 81.12 239 GLY A N 1
ATOM 1952 C CA . GLY A 1 239 ? -9.219 10.616 21.267 1.00 81.12 239 GLY A CA 1
ATOM 1953 C C . GLY A 1 239 ? -8.202 9.500 21.507 1.00 81.12 239 GLY A C 1
ATOM 1954 O O . GLY A 1 239 ? -8.584 8.420 21.959 1.00 81.12 239 GLY A O 1
ATOM 1955 N N . LEU A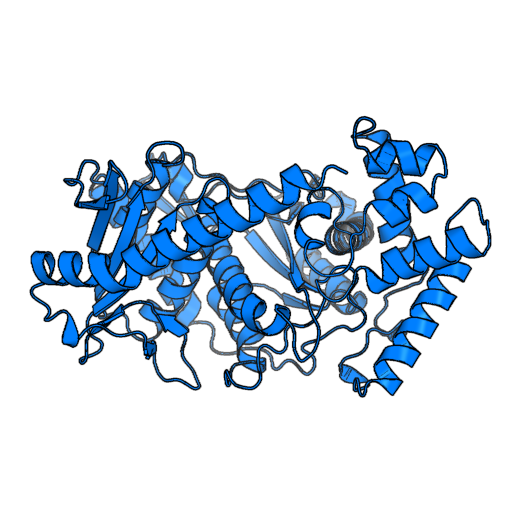 1 240 ? -6.913 9.743 21.257 1.00 84.06 240 LEU A N 1
ATOM 1956 C CA . LEU A 1 240 ? -5.832 8.826 21.610 1.00 84.06 240 LEU A CA 1
ATOM 1957 C C . LEU A 1 240 ? -5.636 8.772 23.123 1.00 84.06 240 LEU A C 1
ATOM 1959 O O . LEU A 1 240 ? -4.835 9.520 23.656 1.00 84.06 240 LEU A O 1
ATOM 1963 N N . THR A 1 241 ? -6.352 7.892 23.820 1.00 85.94 241 THR A N 1
ATOM 1964 C CA . THR A 1 241 ? -6.271 7.774 25.283 1.00 85.94 241 THR A CA 1
ATOM 1965 C C . THR A 1 241 ? -5.040 6.996 25.757 1.00 85.94 241 THR A C 1
ATOM 1967 O O . THR A 1 241 ? -4.444 6.201 25.025 1.00 85.94 241 THR A O 1
ATOM 1970 N N . ILE A 1 242 ? -4.685 7.186 27.030 1.00 84.81 242 ILE A N 1
ATOM 1971 C CA . ILE A 1 242 ? -3.612 6.432 27.696 1.00 84.81 242 ILE A CA 1
ATOM 1972 C C . ILE A 1 242 ? -3.914 4.930 27.673 1.00 84.81 242 ILE A C 1
ATOM 1974 O O . ILE A 1 242 ? -3.022 4.136 27.391 1.00 84.81 242 ILE A O 1
ATOM 1978 N N . ASP A 1 243 ? -5.168 4.539 27.908 1.00 82.12 243 ASP A N 1
ATOM 1979 C CA . ASP A 1 243 ? -5.575 3.131 27.888 1.00 82.12 243 ASP A CA 1
ATOM 1980 C C . ASP A 1 243 ? -5.393 2.507 26.504 1.00 82.12 243 ASP A C 1
ATOM 1982 O O . ASP A 1 243 ? -4.915 1.380 26.389 1.00 82.12 243 ASP A O 1
ATOM 1986 N N . LEU A 1 244 ? -5.704 3.245 25.435 1.00 80.75 244 LEU A N 1
ATOM 1987 C CA . LEU A 1 244 ? -5.489 2.780 24.067 1.00 80.75 244 LEU A CA 1
ATOM 1988 C C . LEU A 1 244 ? -3.999 2.603 23.756 1.00 80.75 244 LEU A C 1
ATOM 1990 O O . LEU A 1 244 ? -3.613 1.567 23.214 1.00 80.75 244 LEU A O 1
ATOM 1994 N N . LEU A 1 245 ? -3.152 3.556 24.158 1.00 81.25 245 LEU A N 1
ATOM 1995 C CA . LEU A 1 245 ? -1.693 3.432 24.047 1.00 81.25 245 LEU A CA 1
ATOM 1996 C C . LEU A 1 245 ? -1.159 2.235 24.843 1.00 81.25 245 LEU A C 1
ATOM 1998 O O . LEU A 1 245 ? -0.354 1.449 24.338 1.00 81.25 245 LEU A O 1
ATOM 2002 N N . PHE A 1 246 ? -1.643 2.068 26.073 1.00 82.12 246 PHE A N 1
ATOM 2003 C CA . PHE A 1 246 ? -1.280 0.958 26.940 1.00 82.12 246 PHE A CA 1
ATOM 2004 C C . PHE A 1 246 ? -1.673 -0.384 26.335 1.00 82.12 246 PHE A C 1
ATOM 2006 O O . PHE A 1 246 ? -0.837 -1.282 26.237 1.00 82.12 246 PHE A O 1
ATOM 2013 N N . HIS A 1 247 ? -2.909 -0.530 25.867 1.00 77.62 247 HIS A N 1
ATOM 2014 C CA . HIS A 1 247 ? -3.368 -1.758 25.232 1.00 77.62 247 HIS A CA 1
ATOM 2015 C C . HIS A 1 247 ? -2.655 -2.035 23.906 1.00 77.62 247 HIS A C 1
ATOM 2017 O O . HIS A 1 247 ? -2.368 -3.199 23.624 1.00 77.62 247 HIS A O 1
ATOM 2023 N N . ALA A 1 248 ? -2.307 -1.003 23.134 1.00 77.12 248 ALA A N 1
ATOM 2024 C CA . ALA A 1 248 ? -1.540 -1.154 21.903 1.00 77.12 248 ALA A CA 1
ATOM 2025 C C . ALA A 1 248 ? -0.136 -1.727 22.145 1.00 77.12 248 ALA A C 1
ATOM 2027 O O . ALA A 1 248 ? 0.305 -2.588 21.390 1.00 77.12 248 ALA A O 1
ATOM 2028 N N . ILE A 1 249 ? 0.555 -1.289 23.203 1.00 78.00 249 ILE A N 1
ATOM 2029 C CA . ILE A 1 249 ? 1.918 -1.746 23.514 1.00 78.00 249 ILE A CA 1
ATOM 2030 C C . ILE A 1 249 ? 1.890 -3.022 24.366 1.00 78.00 249 ILE A C 1
ATOM 2032 O O . ILE A 1 249 ? 2.412 -4.062 23.966 1.00 78.00 249 ILE A O 1
ATOM 2036 N N . ASN A 1 250 ? 1.260 -2.968 25.540 1.00 79.19 250 ASN A N 1
ATOM 2037 C CA . ASN A 1 250 ? 1.247 -4.069 26.501 1.00 79.19 250 ASN A CA 1
ATOM 2038 C C . ASN A 1 250 ? 0.324 -5.213 26.058 1.00 79.19 250 ASN A C 1
ATOM 2040 O O . ASN A 1 250 ? 0.711 -6.380 26.101 1.00 79.19 250 ASN A O 1
ATOM 2044 N N . GLY A 1 251 ? -0.887 -4.889 25.596 1.00 72.94 251 GLY A N 1
ATOM 2045 C CA . GLY A 1 251 ? -1.856 -5.889 25.137 1.00 72.94 251 GLY A CA 1
ATOM 2046 C C . GLY A 1 251 ? -1.327 -6.704 23.958 1.00 72.94 251 GLY A C 1
ATOM 2047 O O . GLY A 1 251 ? -1.425 -7.932 23.975 1.00 72.94 251 GLY A O 1
ATOM 2048 N N . LEU A 1 252 ? -0.669 -6.047 22.999 1.00 76.00 252 LEU A N 1
ATOM 2049 C CA . LEU A 1 252 ? 0.022 -6.713 21.896 1.00 76.00 252 LEU A CA 1
ATOM 2050 C C . LEU A 1 252 ? 1.116 -7.669 22.396 1.00 76.00 252 LEU A C 1
ATOM 2052 O O . LEU A 1 252 ? 1.154 -8.821 21.971 1.00 76.00 252 LEU A O 1
ATOM 2056 N N . LEU A 1 253 ? 1.982 -7.246 23.324 1.00 78.25 253 LEU A N 1
ATOM 2057 C CA . LEU A 1 253 ? 3.036 -8.110 23.879 1.00 78.25 253 LEU A CA 1
ATOM 2058 C C . LEU A 1 253 ? 2.467 -9.324 24.616 1.00 78.25 253 LEU A C 1
ATOM 2060 O O . LEU A 1 253 ? 2.975 -10.437 24.447 1.00 78.25 253 LEU A O 1
ATOM 2064 N N . VAL A 1 254 ? 1.396 -9.138 25.389 1.00 80.44 254 VAL A N 1
ATOM 2065 C CA . VAL A 1 254 ? 0.672 -10.227 26.059 1.00 80.44 254 VAL A CA 1
ATOM 2066 C C . VAL A 1 254 ? 0.066 -11.181 25.028 1.00 80.44 254 VAL A C 1
ATOM 2068 O O . VAL A 1 254 ? 0.243 -12.398 25.134 1.00 80.44 254 VAL A O 1
ATOM 2071 N N . TYR A 1 255 ? -0.599 -10.649 24.001 1.00 76.69 255 TYR A N 1
ATOM 2072 C CA . TYR A 1 255 ? -1.187 -11.435 22.920 1.00 76.69 255 TYR A CA 1
ATOM 2073 C C . TYR A 1 255 ? -0.127 -12.256 22.174 1.00 76.69 255 TYR A C 1
ATOM 2075 O O . TYR A 1 255 ? -0.255 -13.480 22.064 1.00 76.69 255 TYR A O 1
ATOM 2083 N N . LEU A 1 256 ? 0.960 -11.612 21.737 1.00 73.31 256 LEU A N 1
ATOM 2084 C CA . LEU A 1 256 ? 2.099 -12.260 21.085 1.00 73.31 256 LEU A CA 1
ATOM 2085 C C . LEU A 1 256 ? 2.692 -13.346 21.979 1.00 73.31 256 LEU A C 1
ATOM 2087 O O . LEU A 1 256 ? 2.924 -14.463 21.533 1.00 73.31 256 LEU A O 1
ATOM 2091 N N . SER A 1 257 ? 2.858 -13.061 23.267 1.00 80.25 257 SER A N 1
ATOM 2092 C CA . SER A 1 257 ? 3.400 -14.005 24.244 1.00 80.25 257 SER A CA 1
ATOM 2093 C C . SER A 1 257 ? 2.518 -15.229 24.477 1.00 80.25 257 SER A C 1
ATOM 2095 O O . SER A 1 257 ? 3.030 -16.306 24.809 1.00 80.25 257 SER A O 1
ATOM 2097 N N . LYS A 1 258 ? 1.203 -15.086 24.300 1.00 82.25 258 LYS A N 1
ATOM 2098 C CA . LYS A 1 258 ? 0.240 -16.186 24.373 1.00 82.25 258 LYS A CA 1
ATOM 2099 C C . LYS A 1 258 ? 0.209 -17.005 23.081 1.00 82.25 258 LYS A C 1
ATOM 2101 O O . LYS A 1 258 ? 0.205 -18.229 23.150 1.00 82.25 258 LYS A O 1
ATOM 2106 N N . LYS A 1 259 ? 0.159 -16.349 21.918 1.00 75.50 259 LYS A N 1
ATOM 2107 C CA . LYS A 1 259 ? -0.044 -17.000 20.610 1.00 75.50 259 LYS A CA 1
ATOM 2108 C C . LYS A 1 259 ? 1.250 -17.478 19.950 1.00 75.50 259 LYS A C 1
ATOM 2110 O O . LYS A 1 259 ? 1.245 -18.506 19.282 1.00 75.50 259 LYS A O 1
ATOM 2115 N N . PHE A 1 260 ? 2.354 -16.776 20.180 1.00 75.44 260 PHE A N 1
ATOM 2116 C CA . PHE A 1 260 ? 3.665 -17.024 19.579 1.00 75.44 260 PHE A CA 1
ATOM 2117 C C . PHE A 1 260 ? 4.772 -17.081 20.652 1.00 75.44 260 PHE A C 1
ATOM 2119 O O . PHE A 1 260 ? 5.757 -16.347 20.585 1.00 75.44 260 PHE A O 1
ATOM 2126 N N . PRO A 1 261 ? 4.661 -17.979 21.652 1.00 80.25 261 PRO A N 1
ATOM 2127 C CA . PRO A 1 261 ? 5.557 -18.003 22.816 1.00 80.25 261 PRO A CA 1
ATOM 2128 C C . PRO A 1 261 ? 7.027 -18.305 22.483 1.00 80.25 261 PRO A C 1
ATOM 2130 O O . PRO A 1 261 ? 7.899 -18.099 23.322 1.00 80.25 261 PRO A O 1
ATOM 2133 N N . HIS A 1 262 ? 7.301 -18.817 21.283 1.00 77.44 262 HIS A N 1
ATOM 2134 C CA . HIS A 1 262 ? 8.641 -19.142 20.803 1.00 77.44 262 HIS A CA 1
ATOM 2135 C C . HIS A 1 262 ? 9.422 -17.909 20.322 1.00 77.44 262 HIS A C 1
ATOM 2137 O O . HIS A 1 262 ? 10.628 -18.003 20.102 1.00 77.44 262 HIS A O 1
ATOM 2143 N N . TYR A 1 263 ? 8.769 -16.756 20.151 1.00 74.00 263 TYR A N 1
ATOM 2144 C CA . TYR A 1 263 ? 9.459 -15.534 19.759 1.00 74.00 263 TYR A CA 1
ATOM 2145 C C . TYR A 1 263 ? 10.294 -14.958 20.903 1.00 74.00 263 TYR A C 1
ATOM 2147 O O . TYR A 1 263 ? 9.866 -14.900 22.055 1.00 74.00 263 TYR A O 1
ATOM 2155 N N . LYS A 1 264 ? 11.496 -14.477 20.562 1.00 80.38 264 LYS A N 1
ATOM 2156 C CA . LYS A 1 264 ? 12.457 -13.923 21.527 1.00 80.38 264 LYS A CA 1
ATOM 2157 C C . LYS A 1 264 ? 11.861 -12.771 22.343 1.00 80.38 264 LYS A C 1
ATOM 2159 O O . LYS A 1 264 ? 12.059 -12.724 23.550 1.00 80.38 264 LYS A O 1
ATOM 2164 N N . ILE A 1 265 ? 11.095 -11.881 21.705 1.00 77.81 265 ILE A N 1
ATOM 2165 C CA . ILE A 1 265 ? 10.416 -10.771 22.393 1.00 77.81 265 ILE A CA 1
ATOM 2166 C C . ILE A 1 265 ? 9.450 -11.278 23.472 1.00 77.81 265 ILE A C 1
ATOM 2168 O O . ILE A 1 265 ? 9.412 -10.733 24.568 1.00 77.81 265 ILE A O 1
ATOM 2172 N N . SER A 1 266 ? 8.739 -12.376 23.206 1.00 80.69 266 SER A N 1
ATOM 2173 C CA . SER A 1 266 ? 7.821 -12.996 24.159 1.00 80.69 266 SER A CA 1
ATOM 2174 C C . SER A 1 266 ? 8.542 -13.633 25.339 1.00 80.69 266 SER A C 1
ATOM 2176 O O . SER A 1 266 ? 8.067 -13.536 26.466 1.00 80.69 266 SER A O 1
ATOM 2178 N N . GLN A 1 267 ? 9.684 -14.280 25.102 1.00 84.69 267 GLN A N 1
ATOM 2179 C CA . GLN A 1 267 ? 10.496 -14.866 26.171 1.00 84.69 267 GLN A CA 1
ATOM 2180 C C . GLN A 1 267 ? 11.026 -13.783 27.114 1.00 84.69 267 GLN A C 1
ATOM 2182 O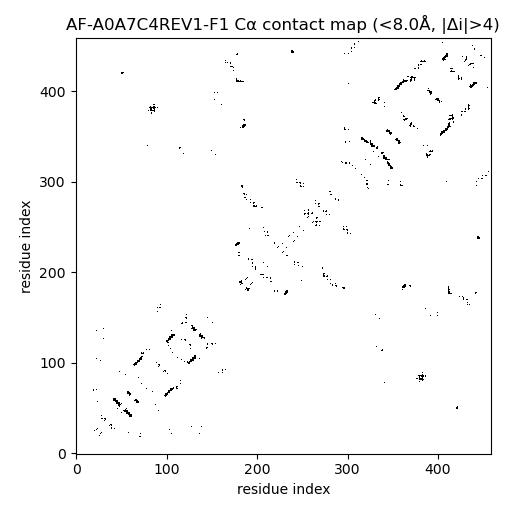 O . GLN A 1 267 ? 10.851 -13.898 28.323 1.00 84.69 267 GLN A O 1
ATOM 2187 N N . LEU A 1 268 ? 11.589 -12.712 26.547 1.00 85.44 268 LEU A N 1
ATOM 2188 C CA . LEU A 1 268 ? 12.135 -11.582 27.301 1.00 85.44 268 LEU A CA 1
ATOM 2189 C C . LEU A 1 268 ? 11.050 -10.814 28.062 1.00 85.44 268 LEU A C 1
ATOM 2191 O O . LEU A 1 268 ? 11.241 -10.458 29.222 1.00 85.44 268 LEU A O 1
ATOM 2195 N N . PHE A 1 269 ? 9.887 -10.608 27.438 1.00 84.50 269 PHE A N 1
ATOM 2196 C CA . PHE A 1 269 ? 8.736 -9.997 28.098 1.00 84.50 269 PHE A CA 1
ATOM 2197 C C . PHE A 1 269 ? 8.236 -10.854 29.268 1.00 84.50 269 PHE A C 1
ATOM 2199 O O . PHE A 1 269 ? 8.075 -10.342 30.370 1.00 84.50 269 PHE A O 1
ATOM 2206 N N . LYS A 1 270 ? 8.073 -12.174 29.087 1.00 85.38 270 LYS A N 1
ATOM 2207 C CA . LYS A 1 270 ? 7.650 -13.084 30.171 1.00 85.38 270 LYS A CA 1
ATOM 2208 C C . LYS A 1 270 ? 8.648 -13.165 31.326 1.00 85.38 270 LYS A C 1
ATOM 2210 O O . LYS A 1 270 ? 8.231 -13.379 32.460 1.00 85.38 270 LYS A O 1
ATOM 2215 N N . SER A 1 271 ? 9.945 -13.024 31.055 1.00 87.31 271 SER A N 1
ATOM 2216 C CA . SER A 1 271 ? 10.977 -13.002 32.096 1.00 87.31 271 SER A CA 1
ATOM 2217 C C . SER A 1 271 ? 11.154 -11.628 32.748 1.00 87.31 271 SER A C 1
ATOM 2219 O O . SER A 1 271 ? 12.022 -11.494 33.608 1.00 87.31 271 SER A O 1
ATOM 2221 N N . ASN A 1 272 ? 10.369 -10.616 32.350 1.00 86.69 272 ASN A N 1
ATOM 2222 C CA . ASN A 1 272 ? 10.557 -9.212 32.730 1.00 86.69 272 ASN A CA 1
ATOM 2223 C C . ASN A 1 272 ? 11.998 -8.721 32.480 1.00 86.69 272 ASN A C 1
ATOM 2225 O O . ASN A 1 272 ? 12.536 -7.913 33.239 1.00 86.69 272 ASN A O 1
ATOM 2229 N N . ASP A 1 273 ? 12.644 -9.228 31.424 1.00 86.25 273 ASP A N 1
ATOM 2230 C CA . ASP A 1 273 ? 13.985 -8.805 31.020 1.00 86.25 273 ASP A CA 1
ATOM 2231 C C . ASP A 1 273 ? 13.889 -7.559 30.132 1.00 86.25 273 ASP A C 1
ATOM 2233 O O . ASP A 1 273 ? 14.028 -7.608 28.907 1.00 86.25 273 ASP A O 1
ATOM 2237 N N . TRP A 1 274 ? 13.617 -6.418 30.768 1.00 83.62 274 TRP A N 1
ATOM 2238 C CA . TRP A 1 274 ? 13.480 -5.126 30.091 1.00 83.62 274 TRP A CA 1
ATOM 2239 C C . TRP A 1 274 ? 14.774 -4.671 29.420 1.00 83.62 274 TRP A C 1
ATOM 2241 O O . TRP A 1 274 ? 14.723 -4.041 28.368 1.00 83.62 274 TRP A O 1
ATOM 2251 N N . ASN A 1 275 ? 15.934 -5.036 29.975 1.00 81.75 275 ASN A N 1
ATOM 2252 C CA . ASN A 1 275 ? 17.229 -4.775 29.346 1.00 81.75 275 ASN A CA 1
ATOM 2253 C C . ASN A 1 275 ? 17.422 -5.622 28.089 1.00 81.75 275 ASN A C 1
ATOM 2255 O O . ASN A 1 275 ? 17.899 -5.120 27.074 1.00 81.75 275 ASN A O 1
ATOM 2259 N N . GLY A 1 276 ? 17.017 -6.890 28.127 1.00 81.94 276 GLY A N 1
ATOM 2260 C CA . GLY A 1 276 ? 16.999 -7.756 26.958 1.00 81.94 276 GLY A CA 1
ATOM 2261 C C . GLY A 1 276 ? 16.030 -7.266 25.885 1.00 81.94 276 GLY A C 1
ATOM 2262 O O . GLY A 1 276 ? 16.396 -7.266 24.708 1.00 81.94 276 GLY A O 1
ATOM 2263 N N . LEU A 1 277 ? 14.830 -6.807 26.271 1.00 79.56 277 LEU A N 1
ATOM 2264 C CA . LEU A 1 277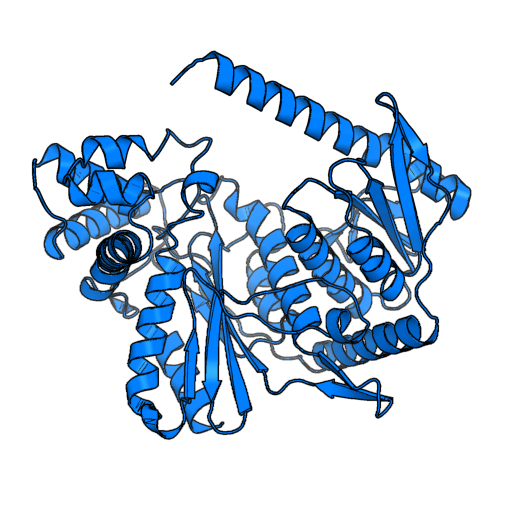 ? 13.871 -6.162 25.366 1.00 79.56 277 LEU A CA 1
ATOM 2265 C C . LEU A 1 277 ? 14.463 -4.895 24.752 1.00 79.56 277 LEU A C 1
ATOM 2267 O O . LEU A 1 277 ? 14.435 -4.757 23.533 1.00 79.56 277 LEU A O 1
ATOM 2271 N N . LEU A 1 278 ? 15.065 -4.021 25.564 1.00 77.06 278 LEU A N 1
ATOM 2272 C CA . LEU A 1 278 ? 15.767 -2.831 25.089 1.00 77.06 278 LEU A CA 1
ATOM 2273 C C . LEU A 1 278 ? 16.884 -3.201 24.100 1.00 77.06 278 LEU A C 1
ATOM 2275 O O . LEU A 1 278 ? 17.023 -2.588 23.047 1.00 77.06 278 LEU A O 1
ATOM 2279 N N . GLY A 1 279 ? 17.626 -4.271 24.390 1.00 73.88 279 GLY A N 1
ATOM 2280 C CA . GLY A 1 279 ? 18.668 -4.817 23.524 1.00 73.88 279 GLY A CA 1
ATOM 2281 C C . GLY A 1 279 ? 18.168 -5.400 22.195 1.00 73.88 279 GLY A C 1
ATOM 2282 O O . GLY A 1 279 ? 18.989 -5.669 21.315 1.00 73.88 279 GLY A O 1
ATOM 2283 N N . LEU A 1 280 ? 16.853 -5.591 22.006 1.00 74.19 280 LEU A N 1
ATOM 2284 C CA . LEU A 1 280 ? 16.272 -5.916 20.695 1.00 74.19 280 LEU A CA 1
ATOM 2285 C C . LEU A 1 280 ? 16.176 -4.700 19.769 1.00 74.19 280 LEU A C 1
ATOM 2287 O O . LEU A 1 280 ? 15.932 -4.872 18.578 1.00 74.19 280 LEU A O 1
ATOM 2291 N N . PHE A 1 281 ? 16.369 -3.493 20.291 1.00 69.06 281 PHE A N 1
ATOM 2292 C CA . PHE A 1 281 ? 16.238 -2.249 19.553 1.00 69.06 281 PHE A CA 1
ATOM 2293 C C . PHE A 1 281 ? 17.632 -1.698 1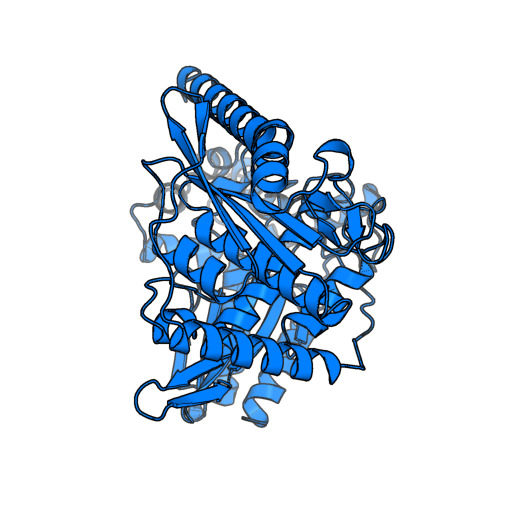9.242 1.00 69.06 281 PHE A C 1
ATOM 2295 O O . PHE A 1 281 ? 18.208 -0.977 20.057 1.00 69.06 281 PHE A O 1
ATOM 2302 N N . PRO A 1 282 ? 18.248 -2.062 18.098 1.00 57.56 282 PRO A N 1
ATOM 2303 C CA . PRO A 1 282 ? 19.586 -1.583 17.795 1.00 57.56 282 PRO A CA 1
ATOM 2304 C C . PRO A 1 282 ? 19.584 -0.067 17.568 1.00 57.56 282 PRO A C 1
ATOM 2306 O O . PRO A 1 282 ? 18.573 0.495 17.135 1.00 57.56 282 PRO A O 1
ATOM 2309 N N . PRO A 1 283 ? 20.739 0.594 17.747 1.00 52.62 283 PRO A N 1
ATOM 2310 C CA . PRO A 1 283 ? 20.893 1.996 17.387 1.00 52.62 283 PRO A CA 1
ATOM 2311 C C . PRO A 1 283 ? 20.578 2.209 15.896 1.00 52.62 283 PRO A C 1
ATOM 2313 O O . PRO A 1 283 ? 21.259 1.652 15.038 1.00 52.62 283 PRO A O 1
ATOM 2316 N N . LEU A 1 284 ? 19.519 2.993 15.639 1.00 48.56 284 LEU A N 1
ATOM 2317 C CA . LEU A 1 284 ? 19.043 3.715 14.436 1.00 48.56 284 LEU A CA 1
ATOM 2318 C C . LEU A 1 284 ? 19.124 3.073 13.026 1.00 48.56 284 LEU A C 1
ATOM 2320 O O . LEU A 1 284 ? 18.257 3.348 12.204 1.00 48.56 284 LEU A O 1
ATOM 2324 N N . ALA A 1 285 ? 20.081 2.206 12.697 1.00 42.06 285 ALA A N 1
ATOM 2325 C CA . ALA A 1 285 ? 20.353 1.787 11.318 1.00 42.06 285 ALA A CA 1
ATOM 2326 C C . ALA A 1 285 ? 19.640 0.495 10.859 1.00 42.06 285 ALA A C 1
ATOM 2328 O O . ALA A 1 285 ? 19.714 0.154 9.678 1.00 42.06 285 ALA A O 1
ATOM 2329 N N . GLN A 1 286 ? 18.969 -0.255 11.747 1.00 44.72 286 GLN A N 1
ATOM 2330 C CA . GLN A 1 286 ? 18.355 -1.556 11.396 1.00 44.72 286 GLN A CA 1
ATOM 2331 C C . GLN A 1 286 ? 16.957 -1.810 11.997 1.00 44.72 286 GLN A C 1
ATOM 2333 O O . GLN A 1 286 ? 16.447 -2.924 11.899 1.00 44.72 286 GLN A O 1
ATOM 2338 N N . SER A 1 287 ? 16.305 -0.799 12.578 1.00 44.69 287 SER A N 1
ATOM 2339 C CA . SER A 1 287 ? 15.056 -0.948 13.349 1.00 44.69 287 SER A CA 1
ATOM 2340 C C . SER A 1 287 ? 13.869 -1.524 12.558 1.00 44.69 287 SER A C 1
ATOM 2342 O O . SER A 1 287 ? 13.027 -2.206 13.132 1.00 44.69 287 SER A O 1
ATOM 2344 N N . SER A 1 288 ? 13.815 -1.337 11.235 1.00 42.00 288 SER A N 1
ATOM 2345 C CA . SER A 1 288 ? 12.671 -1.746 10.404 1.00 42.00 288 SER A CA 1
ATOM 2346 C C . SER A 1 288 ? 12.457 -3.260 10.275 1.00 42.00 288 SER A C 1
ATOM 2348 O O . SER A 1 288 ? 11.353 -3.667 9.933 1.00 42.00 288 SER A O 1
ATOM 2350 N N . LYS A 1 289 ? 13.467 -4.096 10.565 1.00 45.97 289 LYS A N 1
ATOM 2351 C CA . LYS A 1 289 ? 13.369 -5.571 10.484 1.00 45.97 289 LYS A CA 1
ATOM 2352 C C . LYS A 1 289 ? 13.050 -6.259 11.817 1.00 45.97 289 LYS A C 1
ATOM 2354 O O . LYS A 1 289 ? 12.895 -7.474 11.849 1.00 45.97 289 LYS A O 1
ATOM 2359 N N . PHE A 1 290 ? 12.968 -5.506 12.914 1.00 52.16 290 PHE A N 1
ATOM 2360 C CA . PHE A 1 290 ? 12.587 -6.042 14.231 1.00 52.16 290 PHE A CA 1
ATOM 2361 C C . PHE A 1 290 ? 11.066 -6.032 14.434 1.00 52.16 290 PHE A C 1
ATOM 2363 O O . PHE A 1 290 ? 10.544 -6.790 15.248 1.00 52.16 290 PHE A O 1
ATOM 2370 N N . TRP A 1 291 ? 10.365 -5.210 13.647 1.00 51.88 291 TRP A N 1
ATOM 2371 C CA . TRP A 1 291 ? 8.921 -4.995 13.711 1.00 51.88 291 TRP A CA 1
ATOM 2372 C C . TRP A 1 291 ? 8.079 -6.006 12.931 1.00 51.88 291 TRP A C 1
ATOM 2374 O O . TRP A 1 291 ? 6.859 -5.932 13.024 1.00 51.88 291 TRP A O 1
ATOM 2384 N N . ASP A 1 292 ? 8.676 -6.983 12.235 1.00 48.31 292 ASP A N 1
ATOM 2385 C CA . ASP A 1 292 ? 7.916 -8.045 11.542 1.00 48.31 292 ASP A CA 1
ATOM 2386 C C . ASP A 1 292 ? 6.964 -8.818 12.497 1.00 48.31 292 ASP A C 1
ATOM 2388 O O . ASP A 1 292 ? 6.093 -9.553 12.041 1.00 48.31 292 ASP A O 1
ATOM 2392 N N . TYR A 1 293 ? 7.096 -8.622 13.819 1.00 52.44 293 TYR A N 1
ATOM 2393 C CA . TYR A 1 293 ? 6.287 -9.247 14.870 1.00 52.44 293 TYR A CA 1
ATOM 2394 C C . TYR A 1 293 ? 5.535 -8.265 15.790 1.00 52.44 293 TYR A C 1
ATOM 2396 O O . TYR A 1 293 ? 4.828 -8.724 16.680 1.00 52.44 293 TYR A O 1
ATOM 2404 N N . TYR A 1 294 ? 5.692 -6.945 15.636 1.00 59.66 294 TYR A N 1
ATOM 2405 C CA . TYR A 1 294 ? 5.104 -5.928 16.523 1.00 59.66 294 TYR A CA 1
ATOM 2406 C C . TYR A 1 294 ? 4.677 -4.713 15.690 1.00 59.66 294 TYR A C 1
ATOM 2408 O O . TYR A 1 294 ? 5.517 -3.912 15.282 1.00 59.66 294 TYR A O 1
ATOM 2416 N N . ASN A 1 295 ? 3.369 -4.575 15.447 1.00 72.38 295 ASN A N 1
ATOM 2417 C CA . ASN A 1 295 ? 2.782 -3.392 14.816 1.00 72.38 295 ASN A CA 1
ATOM 2418 C C . ASN A 1 295 ? 1.693 -2.780 15.731 1.00 72.38 295 ASN A C 1
ATOM 2420 O O . ASN A 1 295 ? 0.511 -3.086 15.580 1.00 72.38 295 ASN A O 1
ATOM 2424 N N . PRO A 1 296 ? 2.073 -1.936 16.712 1.00 75.38 296 PRO A N 1
ATOM 2425 C CA . PRO A 1 296 ? 1.141 -1.240 17.596 1.00 75.38 296 PRO A CA 1
ATOM 2426 C C . PRO A 1 296 ? 0.120 -0.382 16.863 1.00 75.38 296 PRO A C 1
ATOM 2428 O O . PRO A 1 296 ? -1.020 -0.388 17.311 1.00 75.38 296 PRO A O 1
ATOM 2431 N N . PRO A 1 297 ? 0.450 0.324 15.759 1.00 82.44 297 PRO A N 1
ATOM 2432 C CA . PRO A 1 297 ? -0.578 0.951 14.938 1.00 82.44 297 PRO A CA 1
ATOM 2433 C C . PRO A 1 297 ? -1.653 -0.028 14.470 1.00 82.44 297 PRO A C 1
ATOM 2435 O O . PRO A 1 297 ? -2.830 0.264 14.639 1.00 82.44 297 PRO A O 1
ATOM 2438 N N . GLU A 1 298 ? -1.283 -1.186 13.912 1.00 84.00 298 GLU A N 1
ATOM 2439 C CA . GLU A 1 298 ? -2.271 -2.186 13.475 1.00 84.00 298 GLU A CA 1
ATOM 2440 C C . GLU A 1 298 ? -3.132 -2.663 14.644 1.00 84.00 298 GLU A C 1
ATOM 2442 O O . GLU A 1 298 ? -4.354 -2.651 14.539 1.00 84.00 298 GLU A O 1
ATOM 2447 N N . TYR A 1 299 ? -2.515 -3.017 15.774 1.00 82.50 299 TYR A N 1
ATOM 2448 C CA . TYR A 1 299 ? -3.258 -3.491 16.942 1.00 82.50 299 TYR A CA 1
ATOM 2449 C C . TYR A 1 299 ? -4.157 -2.398 17.540 1.00 82.50 299 TYR A C 1
ATOM 2451 O O . TYR A 1 299 ? -5.286 -2.668 17.936 1.00 82.50 299 TYR A O 1
ATOM 2459 N N . LEU A 1 300 ? -3.700 -1.145 17.575 1.00 86.56 300 LEU A N 1
ATOM 2460 C CA . LEU A 1 300 ? -4.507 -0.006 18.009 1.00 86.56 300 LEU A CA 1
ATOM 2461 C C . LEU A 1 300 ? -5.747 0.159 17.120 1.00 86.56 300 LEU A C 1
ATOM 2463 O O . LEU A 1 300 ? -6.852 0.296 17.640 1.00 86.56 300 LEU A O 1
ATOM 2467 N N . VAL A 1 301 ? -5.582 0.104 15.795 1.00 90.94 301 VAL A N 1
ATOM 2468 C CA . VAL A 1 301 ? -6.712 0.173 14.856 1.00 90.94 301 VAL A CA 1
ATOM 2469 C C . VAL A 1 301 ? -7.639 -1.026 15.020 1.00 90.94 301 VAL A C 1
ATOM 2471 O O . VAL A 1 301 ? -8.852 -0.848 15.004 1.00 90.94 301 VAL A O 1
ATOM 2474 N N . GLU A 1 302 ? -7.107 -2.229 15.234 1.00 89.88 302 GLU A N 1
ATOM 2475 C CA . GLU A 1 302 ? -7.913 -3.424 15.499 1.00 89.88 302 GLU A CA 1
ATOM 2476 C C . GLU A 1 302 ? -8.778 -3.248 16.753 1.00 89.88 302 GLU A C 1
ATOM 2478 O O . GLU A 1 302 ? -9.973 -3.518 16.703 1.00 89.88 302 GLU A O 1
ATOM 2483 N N . ARG A 1 303 ? -8.236 -2.678 17.837 1.00 86.94 303 ARG A N 1
ATOM 2484 C CA . ARG A 1 303 ? -9.011 -2.359 19.051 1.00 86.94 303 ARG A CA 1
ATOM 2485 C C . ARG A 1 303 ? -10.099 -1.317 18.794 1.00 86.94 303 ARG A C 1
ATOM 2487 O O . ARG A 1 303 ? -11.224 -1.489 19.246 1.00 86.94 303 ARG A O 1
ATOM 2494 N N . ILE A 1 304 ? -9.795 -0.269 18.026 1.00 91.56 304 ILE A N 1
ATOM 2495 C CA . ILE A 1 304 ? -10.796 0.731 17.613 1.00 91.56 304 ILE A CA 1
ATOM 2496 C C . ILE A 1 304 ? -11.934 0.061 16.825 1.00 91.56 304 ILE A C 1
ATOM 2498 O O . ILE A 1 304 ? -13.103 0.394 17.018 1.00 91.56 304 ILE A O 1
ATOM 2502 N N . VAL A 1 305 ? -11.598 -0.888 15.950 1.00 93.38 305 VAL A N 1
ATOM 2503 C CA . VAL A 1 305 ? -12.560 -1.655 15.150 1.00 93.38 305 VAL A CA 1
ATOM 2504 C C . VAL A 1 305 ? -13.400 -2.586 16.015 1.00 93.38 305 VAL A C 1
ATOM 2506 O O . VAL A 1 305 ? -14.613 -2.640 15.819 1.00 93.38 305 VAL A O 1
ATOM 2509 N N . GLU A 1 306 ? -12.787 -3.300 16.959 1.00 91.12 306 GLU A N 1
ATOM 2510 C CA . GLU A 1 306 ? -13.484 -4.158 17.922 1.00 91.12 306 GLU A CA 1
ATOM 2511 C C . GLU A 1 306 ? -14.505 -3.354 18.731 1.00 91.12 306 GLU A C 1
ATOM 2513 O O . GLU A 1 306 ? -15.671 -3.745 18.777 1.00 91.12 306 GLU A O 1
ATOM 2518 N N . ASP A 1 307 ? -14.097 -2.206 19.285 1.00 90.44 307 ASP A N 1
ATOM 2519 C CA . ASP A 1 307 ? -14.970 -1.313 20.055 1.00 90.44 307 ASP A CA 1
ATOM 2520 C C . ASP A 1 307 ? -16.231 -0.939 19.264 1.00 90.44 307 ASP A C 1
ATOM 2522 O O . ASP A 1 307 ? -17.348 -1.104 19.749 1.00 90.44 307 ASP A O 1
ATOM 2526 N N . VAL A 1 308 ? -16.059 -0.453 18.028 1.00 94.44 308 VAL A N 1
ATOM 2527 C CA . VAL A 1 308 ? -17.191 -0.034 17.186 1.00 94.44 308 VAL A CA 1
ATOM 2528 C C . VAL A 1 308 ? -18.026 -1.237 16.755 1.00 94.44 308 VAL A C 1
ATOM 2530 O O . VAL A 1 308 ? -19.246 -1.150 16.683 1.00 94.44 308 VAL A O 1
ATOM 2533 N N . SER A 1 309 ? -17.401 -2.380 16.485 1.00 93.81 309 SER A N 1
ATOM 2534 C CA . SER A 1 309 ? -18.111 -3.573 16.013 1.00 93.81 309 SER A CA 1
ATOM 2535 C C . SER A 1 309 ? -19.025 -4.186 17.074 1.00 93.81 309 SER A C 1
ATOM 2537 O O . SER A 1 309 ? -20.012 -4.823 16.710 1.00 93.81 309 SER A O 1
ATOM 2539 N N . ILE A 1 310 ? -18.741 -3.979 18.365 1.00 93.38 310 ILE A N 1
ATOM 2540 C CA . ILE A 1 310 ? -19.636 -4.379 19.464 1.00 93.38 310 ILE A CA 1
ATOM 2541 C C . ILE A 1 310 ? -20.979 -3.641 19.368 1.00 93.38 310 ILE A C 1
ATOM 2543 O O . ILE A 1 310 ? -22.021 -4.249 19.606 1.00 93.38 310 ILE A O 1
ATOM 2547 N N . GLU A 1 311 ? -20.971 -2.367 18.960 1.00 94.81 311 GLU A N 1
ATOM 2548 C CA . GLU A 1 311 ? -22.187 -1.562 18.770 1.00 94.81 311 GLU A CA 1
ATOM 2549 C C . GLU A 1 311 ? -23.075 -2.088 17.619 1.00 94.81 311 GLU A C 1
ATOM 2551 O O . GLU A 1 311 ? -24.262 -1.778 17.585 1.00 94.81 311 GLU A O 1
ATOM 2556 N N . PHE A 1 312 ? -22.513 -2.888 16.699 1.00 95.31 312 PHE A N 1
ATOM 2557 C CA . PHE A 1 312 ? -23.172 -3.430 15.497 1.00 95.31 312 PHE A CA 1
ATOM 2558 C C . PHE A 1 312 ? -23.031 -4.961 15.395 1.00 95.31 312 PHE A C 1
ATOM 2560 O O . PHE A 1 312 ? -22.876 -5.527 14.301 1.00 95.31 312 PHE A O 1
ATOM 2567 N N . ALA A 1 313 ? -23.035 -5.656 16.536 1.00 92.69 313 ALA A N 1
ATOM 2568 C CA . ALA A 1 313 ? -22.791 -7.098 16.617 1.00 92.69 313 ALA A CA 1
ATOM 2569 C C . ALA A 1 313 ? -23.782 -7.939 15.781 1.00 92.69 313 ALA A C 1
ATOM 2571 O O . ALA A 1 313 ? -23.464 -9.043 15.329 1.00 92.69 313 ALA A O 1
ATOM 2572 N N . GLU A 1 314 ? -24.983 -7.420 15.527 1.00 94.25 314 GLU A N 1
ATOM 2573 C CA . GLU A 1 314 ? -25.993 -8.033 14.668 1.00 94.25 314 GLU A CA 1
ATOM 2574 C C . GLU A 1 314 ? -25.609 -8.027 13.181 1.00 94.25 314 GLU A C 1
ATOM 2576 O O . GLU A 1 314 ? -26.036 -8.913 12.440 1.00 94.25 314 GLU A O 1
ATOM 2581 N N . LYS A 1 315 ? -24.773 -7.079 12.738 1.00 93.94 315 LYS A N 1
ATOM 2582 C CA . LYS A 1 315 ? -24.308 -6.964 11.345 1.00 93.94 315 LYS A CA 1
ATOM 2583 C C . LYS A 1 315 ? -22.961 -7.632 11.109 1.00 93.94 315 LYS A C 1
ATOM 2585 O O . LYS A 1 315 ? -22.722 -8.172 10.022 1.00 93.94 315 LYS A O 1
ATOM 2590 N N . VAL A 1 316 ? -22.078 -7.590 12.102 1.00 95.75 316 VAL A N 1
ATOM 2591 C CA . VAL A 1 316 ? -20.716 -8.117 11.994 1.00 95.75 316 VAL A CA 1
ATOM 2592 C C . VAL A 1 316 ? -20.737 -9.643 12.104 1.00 95.75 316 VAL A C 1
ATOM 2594 O O . VAL A 1 316 ? -21.312 -10.219 13.025 1.00 95.75 316 VAL A O 1
ATOM 2597 N N . GLN A 1 317 ? -20.136 -10.319 11.123 1.00 94.62 317 GLN A N 1
ATOM 2598 C CA . GLN A 1 317 ? -19.958 -11.773 11.138 1.00 94.62 317 GLN A CA 1
ATOM 2599 C C . GLN A 1 317 ? -18.593 -12.151 11.714 1.00 94.62 317 GLN A C 1
ATOM 2601 O O . GLN A 1 317 ? -18.489 -13.095 12.491 1.00 94.62 317 GLN A O 1
ATOM 2606 N N . GLU A 1 318 ? -17.542 -11.465 11.273 1.00 94.19 318 GLU A N 1
ATOM 2607 C CA . GLU A 1 318 ? -16.165 -11.795 11.620 1.00 94.19 318 GLU A CA 1
ATOM 2608 C C . GLU A 1 318 ? -15.284 -10.549 11.523 1.00 94.19 318 GLU A C 1
ATOM 2610 O O . GLU A 1 318 ? -15.426 -9.756 10.591 1.00 94.19 318 GLU A O 1
ATOM 2615 N N . ILE A 1 319 ? -14.339 -10.427 12.455 1.00 92.81 319 ILE A N 1
ATOM 2616 C CA . ILE A 1 319 ? -13.220 -9.486 12.394 1.00 92.81 319 ILE A CA 1
ATOM 2617 C C . ILE A 1 319 ? -11.938 -10.314 12.358 1.00 92.81 319 ILE A C 1
ATOM 2619 O O . ILE A 1 319 ? -11.795 -11.291 13.095 1.00 92.81 319 ILE A O 1
ATOM 2623 N N . LYS A 1 320 ? -11.015 -9.943 11.477 1.00 91.12 320 LYS A N 1
ATOM 2624 C CA . LYS A 1 320 ? -9.706 -10.581 11.325 1.00 91.12 320 LYS A CA 1
ATOM 2625 C C . LYS A 1 320 ? -8.651 -9.500 11.133 1.00 91.12 320 LYS A C 1
ATOM 2627 O O . LYS A 1 320 ? -8.783 -8.692 10.216 1.00 91.12 320 LYS A O 1
ATOM 2632 N N . GLY A 1 321 ? -7.602 -9.525 11.947 1.00 83.94 321 GLY A N 1
ATOM 2633 C CA . GLY A 1 321 ? -6.526 -8.542 11.896 1.00 83.94 321 GLY A CA 1
ATOM 2634 C C . GLY A 1 321 ? -5.162 -9.106 12.289 1.00 83.94 321 GLY A C 1
ATOM 2635 O O . GLY A 1 321 ? -4.737 -10.167 11.809 1.00 83.94 321 GLY A O 1
ATOM 2636 N N . CYS A 1 322 ? -4.435 -8.357 13.112 1.00 70.19 322 CYS A N 1
ATOM 2637 C CA . CYS A 1 322 ? -3.016 -8.552 13.373 1.00 70.19 322 CYS A CA 1
ATOM 2638 C C . CYS A 1 322 ? -2.754 -9.854 14.168 1.00 70.19 322 CYS A C 1
ATOM 2640 O O . CYS A 1 322 ? -3.514 -10.213 15.070 1.00 70.19 322 CYS A O 1
ATOM 2642 N N . PRO A 1 323 ? -1.676 -10.617 13.887 1.00 64.75 323 PRO A N 1
ATOM 2643 C CA . PRO A 1 323 ? -0.705 -10.488 12.793 1.00 64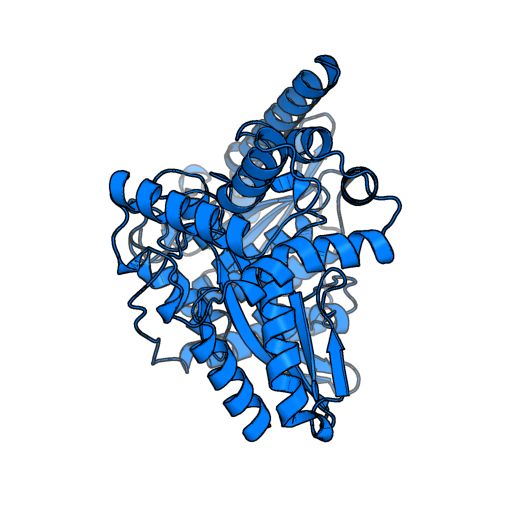.75 323 PRO A CA 1
ATOM 2644 C C . PRO A 1 323 ? -1.104 -11.280 11.533 1.00 64.75 323 PRO A C 1
ATOM 2646 O O . PRO A 1 323 ? -0.317 -11.414 10.597 1.00 64.75 323 PRO A O 1
ATOM 2649 N N . GLY A 1 324 ? -2.290 -11.897 11.521 1.00 72.94 324 GLY A N 1
ATOM 2650 C CA . GLY A 1 324 ? -2.713 -12.792 10.440 1.00 72.94 324 GLY A CA 1
ATOM 2651 C C . GLY A 1 324 ? -3.016 -12.061 9.130 1.00 72.94 324 GLY A C 1
ATOM 2652 O O . GLY A 1 324 ? -2.796 -12.625 8.044 1.00 72.94 324 GLY A O 1
ATOM 2653 N N . GLY A 1 325 ? -3.482 -10.815 9.254 1.00 85.69 325 GLY A N 1
ATOM 2654 C CA . GLY A 1 325 ? -4.040 -10.006 8.180 1.00 85.69 325 GLY A CA 1
ATOM 2655 C C . GLY A 1 325 ? -5.359 -10.576 7.654 1.00 85.69 325 GLY A C 1
ATOM 2656 O O . GLY A 1 325 ? -5.774 -11.690 7.991 1.00 85.69 325 GLY A O 1
ATOM 2657 N N . PHE A 1 326 ? -6.002 -9.830 6.764 1.00 91.31 326 PHE A N 1
ATOM 2658 C CA . PHE A 1 326 ? -7.221 -10.248 6.086 1.00 91.31 326 PHE A CA 1
ATOM 2659 C C . PHE A 1 326 ? -6.922 -10.652 4.636 1.00 91.31 326 PHE A C 1
ATOM 2661 O O . PHE A 1 326 ? -6.645 -9.781 3.807 1.00 91.31 326 PHE A O 1
ATOM 2668 N N . PRO A 1 327 ? -6.929 -11.957 4.299 1.00 90.56 327 PRO A N 1
ATOM 2669 C CA . PRO A 1 327 ? -6.656 -12.397 2.939 1.00 90.56 327 PRO A CA 1
ATOM 2670 C C . PRO A 1 327 ? -7.770 -11.952 1.994 1.00 90.56 327 PRO A C 1
ATOM 2672 O O . PRO A 1 327 ? -8.952 -12.145 2.273 1.00 90.56 327 PRO A O 1
ATOM 2675 N N . LEU A 1 328 ? -7.376 -11.405 0.847 1.00 86.62 328 LEU A N 1
ATOM 2676 C CA . LEU A 1 328 ? -8.290 -11.032 -0.224 1.00 86.62 328 LEU A CA 1
ATOM 2677 C C . LEU A 1 328 ? -7.910 -11.777 -1.497 1.00 86.62 328 LEU A C 1
ATOM 2679 O O . LEU A 1 328 ? -6.740 -11.802 -1.885 1.00 86.62 328 LEU A O 1
ATOM 2683 N N . SER A 1 329 ? -8.909 -12.348 -2.172 1.00 88.62 329 SER A N 1
ATOM 2684 C CA . SER A 1 329 ? -8.725 -12.769 -3.560 1.00 88.62 329 SER A CA 1
ATOM 2685 C C . SER A 1 329 ? -8.454 -11.547 -4.438 1.00 88.62 329 SER A C 1
ATOM 2687 O O . SER A 1 329 ? -8.801 -10.415 -4.085 1.00 88.62 329 SER A O 1
ATOM 2689 N N . THR A 1 330 ? -7.864 -11.765 -5.604 1.00 92.88 330 THR A N 1
ATOM 2690 C CA . THR A 1 330 ? -7.675 -10.724 -6.621 1.00 92.88 330 THR A CA 1
ATOM 2691 C C . THR A 1 330 ? -8.118 -11.234 -7.969 1.00 92.88 330 THR A C 1
ATOM 2693 O O . THR A 1 330 ? -8.141 -12.446 -8.172 1.00 92.88 330 THR A O 1
ATOM 2696 N N . PHE A 1 331 ? -8.380 -10.326 -8.908 1.00 94.88 331 PHE A N 1
ATOM 2697 C CA . PHE A 1 331 ? -8.665 -10.741 -10.279 1.00 94.88 331 PHE A CA 1
ATOM 2698 C C . PHE A 1 331 ? -7.499 -11.547 -10.882 1.00 94.88 331 PHE A C 1
ATOM 2700 O O . PHE A 1 331 ? -7.722 -12.429 -11.695 1.00 94.88 331 PHE A O 1
ATOM 2707 N N . LEU A 1 332 ? -6.254 -11.316 -10.440 1.00 94.44 332 LEU A N 1
ATOM 2708 C CA . LEU A 1 332 ? -5.098 -12.124 -10.849 1.00 94.44 332 LEU A CA 1
ATOM 2709 C C . LEU A 1 332 ? -5.244 -13.584 -10.397 1.00 94.44 332 LEU A C 1
ATOM 2711 O O . LEU A 1 332 ? -4.911 -14.496 -11.148 1.00 94.44 332 LEU A O 1
ATOM 2715 N N . SER A 1 333 ? -5.773 -13.808 -9.192 1.00 93.38 333 SER A N 1
ATOM 2716 C CA . SER A 1 333 ? -6.091 -15.148 -8.691 1.00 93.38 333 SER A CA 1
ATOM 2717 C C . SER A 1 333 ? -7.198 -15.810 -9.509 1.00 93.38 333 SER A C 1
ATOM 2719 O O . SER A 1 333 ? -7.102 -16.999 -9.802 1.00 93.38 333 SER A O 1
ATOM 2721 N N . ASP A 1 334 ? -8.201 -15.039 -9.928 1.00 93.62 334 ASP A N 1
ATOM 2722 C CA . ASP A 1 334 ? -9.286 -15.523 -10.789 1.00 93.62 334 ASP A CA 1
ATOM 2723 C C . ASP A 1 334 ? -8.789 -15.914 -12.196 1.00 93.62 334 ASP A C 1
ATOM 2725 O O . ASP A 1 334 ? -9.338 -16.815 -12.830 1.00 93.62 334 ASP A O 1
ATOM 2729 N N . LEU A 1 335 ? -7.698 -15.289 -12.655 1.00 93.56 335 LEU A N 1
ATOM 2730 C CA . LEU A 1 335 ? -6.953 -15.650 -13.869 1.00 93.56 335 LEU A CA 1
ATOM 2731 C C . LEU A 1 335 ? -5.943 -16.796 -13.642 1.00 93.56 335 LEU A C 1
ATOM 2733 O O . LEU A 1 335 ? -5.137 -17.107 -14.513 1.00 93.56 335 LEU A O 1
ATOM 2737 N N . GLY A 1 336 ? -5.964 -17.446 -12.474 1.00 91.69 336 GLY A N 1
ATOM 2738 C CA . GLY A 1 336 ? -5.122 -18.605 -12.163 1.00 91.69 336 GLY A CA 1
ATOM 2739 C C . GLY A 1 336 ? -3.722 -18.274 -11.638 1.00 91.69 336 GLY A C 1
ATOM 2740 O O . GLY A 1 336 ? -2.908 -19.182 -11.454 1.00 91.69 336 GLY A O 1
ATOM 2741 N N . LEU A 1 337 ? -3.414 -17.004 -11.353 1.00 91.19 337 LEU A N 1
ATOM 2742 C CA . LEU A 1 337 ? -2.121 -16.612 -10.791 1.00 91.19 337 LEU A CA 1
ATOM 2743 C C . LEU A 1 337 ? -2.126 -16.750 -9.268 1.00 91.19 337 LEU A C 1
ATOM 2745 O O . LEU A 1 337 ? -2.898 -16.100 -8.562 1.00 91.19 337 LEU A O 1
ATOM 2749 N N . ASN A 1 338 ? -1.202 -17.548 -8.731 1.00 88.44 338 ASN A N 1
ATOM 2750 C CA . ASN A 1 338 ? -1.054 -17.745 -7.286 1.00 88.44 338 ASN A CA 1
ATOM 2751 C C . ASN A 1 338 ? -0.324 -16.569 -6.603 1.00 88.44 338 ASN A C 1
ATOM 2753 O O . ASN A 1 338 ? 0.736 -16.726 -5.993 1.00 88.44 338 ASN A O 1
ATOM 2757 N N . ILE A 1 339 ? -0.892 -15.371 -6.729 1.00 86.94 339 ILE A N 1
ATOM 2758 C CA . ILE A 1 339 ? -0.433 -14.149 -6.074 1.00 86.94 339 ILE A CA 1
ATOM 2759 C C . ILE A 1 339 ? -1.407 -13.840 -4.942 1.00 86.94 339 ILE A C 1
ATOM 2761 O O . ILE A 1 339 ? -2.588 -13.586 -5.169 1.00 86.94 339 ILE A O 1
ATOM 2765 N N . GLN A 1 340 ? -0.905 -13.880 -3.710 1.00 83.19 340 GLN A N 1
ATOM 2766 C CA . GLN A 1 340 ? -1.704 -13.627 -2.518 1.00 83.19 340 GLN A CA 1
ATOM 2767 C C . GLN A 1 340 ? -1.456 -12.225 -1.982 1.00 83.19 340 GLN A C 1
ATOM 2769 O O . GLN A 1 340 ? -0.312 -11.822 -1.739 1.00 83.19 340 GLN A O 1
ATOM 2774 N N . PHE A 1 341 ? -2.558 -11.536 -1.712 1.00 89.12 341 PHE A N 1
ATOM 2775 C CA . PHE A 1 341 ? -2.568 -10.252 -1.041 1.00 89.12 341 PHE A CA 1
ATOM 2776 C C . PHE A 1 341 ? -3.370 -10.318 0.253 1.00 89.12 341 PHE A C 1
ATOM 2778 O O . PHE A 1 341 ? -4.270 -11.144 0.425 1.00 89.12 341 PHE A O 1
ATOM 2785 N N . LYS A 1 342 ? -3.009 -9.433 1.176 1.00 89.38 342 LYS A N 1
ATOM 2786 C CA . LYS A 1 342 ? -3.682 -9.263 2.456 1.00 89.38 342 LYS A CA 1
ATOM 2787 C C . LYS A 1 342 ? -3.838 -7.778 2.737 1.00 89.38 342 LYS A C 1
ATOM 2789 O O . LYS A 1 342 ? -2.928 -7.007 2.429 1.00 89.38 342 LYS A O 1
ATOM 2794 N N . GLU A 1 343 ? -4.972 -7.420 3.316 1.00 92.38 343 GLU A N 1
ATOM 2795 C CA . GLU A 1 343 ? -5.124 -6.161 4.044 1.00 92.38 343 GLU A CA 1
ATOM 2796 C C . GLU A 1 343 ? -4.745 -6.382 5.507 1.00 92.38 343 GLU A C 1
ATOM 2798 O O . GLU A 1 343 ? -4.633 -7.525 5.961 1.00 92.38 343 GLU A O 1
ATOM 2803 N N . ASP A 1 344 ? -4.526 -5.295 6.238 1.00 92.06 344 ASP A N 1
ATOM 2804 C CA . ASP A 1 344 ? -4.037 -5.389 7.610 1.00 92.06 344 ASP A CA 1
ATOM 2805 C C . ASP A 1 344 ? -5.177 -5.819 8.558 1.00 92.06 344 ASP A C 1
ATOM 2807 O O . ASP A 1 344 ? -4.986 -6.712 9.383 1.00 92.06 344 ASP A O 1
ATOM 2811 N N . ILE A 1 345 ? -6.390 -5.275 8.374 1.00 95.00 345 ILE A N 1
ATOM 2812 C CA . ILE A 1 345 ? -7.609 -5.652 9.116 1.00 95.00 345 ILE A CA 1
ATOM 2813 C C . ILE A 1 345 ? -8.798 -5.776 8.154 1.00 95.00 345 ILE A C 1
ATOM 2815 O O . ILE A 1 345 ? -8.926 -5.006 7.200 1.00 95.00 345 ILE A O 1
ATOM 2819 N N . GLY A 1 346 ? -9.701 -6.723 8.412 1.00 95.62 346 GLY A N 1
ATOM 2820 C CA . GLY A 1 346 ? -10.956 -6.881 7.684 1.00 95.62 346 GLY A CA 1
ATOM 2821 C C . GLY A 1 346 ? -12.138 -7.208 8.590 1.00 95.62 346 GLY A C 1
ATOM 2822 O O . GLY A 1 346 ? -12.023 -7.979 9.542 1.00 95.62 346 GLY A O 1
ATOM 2823 N N . ILE A 1 347 ? -13.288 -6.637 8.242 1.00 96.19 347 ILE A N 1
ATOM 2824 C CA . ILE A 1 347 ? -14.595 -6.868 8.849 1.00 96.19 347 ILE A CA 1
ATOM 2825 C C . ILE A 1 347 ? -15.480 -7.496 7.776 1.00 96.19 347 ILE A C 1
ATOM 2827 O O . ILE A 1 347 ? -15.775 -6.878 6.748 1.00 96.19 347 ILE A O 1
ATOM 2831 N N . LYS A 1 348 ? -15.910 -8.733 8.010 1.00 94.94 348 LYS A N 1
ATOM 2832 C CA . LYS A 1 348 ? -16.903 -9.411 7.182 1.00 94.94 348 LYS A CA 1
ATOM 2833 C C . LYS A 1 348 ? -18.285 -9.170 7.773 1.00 94.94 348 LYS A C 1
ATOM 2835 O O . LYS A 1 348 ? -18.529 -9.490 8.937 1.00 94.94 348 LYS A O 1
ATOM 2840 N N . LEU A 1 349 ? -19.194 -8.645 6.959 1.00 94.50 349 LEU A N 1
ATOM 2841 C CA . LEU A 1 349 ? -20.588 -8.428 7.338 1.00 94.50 349 LEU A CA 1
ATOM 2842 C C . LEU A 1 349 ? -21.451 -9.629 6.934 1.00 94.50 349 LEU A C 1
ATOM 2844 O O . LEU A 1 349 ? -21.151 -10.337 5.969 1.00 94.50 349 LEU A O 1
ATOM 2848 N N . ARG A 1 350 ? -22.559 -9.848 7.650 1.00 92.69 350 ARG A N 1
ATOM 2849 C CA . ARG A 1 350 ? -23.482 -10.972 7.393 1.00 92.69 350 ARG A CA 1
ATOM 2850 C C . ARG A 1 350 ? -24.120 -10.937 6.002 1.00 92.69 350 ARG A C 1
ATOM 2852 O O . ARG A 1 350 ? -24.461 -11.982 5.462 1.00 92.69 350 ARG A O 1
ATOM 2859 N N . ASN A 1 351 ? -24.227 -9.758 5.396 1.00 91.00 351 ASN A N 1
ATOM 2860 C CA . ASN A 1 351 ? -24.715 -9.573 4.028 1.00 91.00 351 ASN A CA 1
ATOM 2861 C C . ASN A 1 351 ? -23.627 -9.742 2.949 1.00 91.00 351 ASN A C 1
ATOM 2863 O O . ASN A 1 351 ? -23.816 -9.301 1.818 1.00 91.00 351 ASN A O 1
ATOM 2867 N N . CYS A 1 352 ? -22.487 -10.353 3.290 1.00 85.44 352 CYS A N 1
ATOM 2868 C CA . CYS A 1 352 ? -21.372 -10.614 2.376 1.00 85.44 352 CYS A CA 1
ATOM 2869 C C . CYS A 1 352 ? -20.676 -9.356 1.818 1.00 85.44 352 CYS A C 1
ATOM 2871 O O . CYS A 1 352 ? -19.926 -9.451 0.846 1.00 85.44 352 CYS A O 1
ATOM 2873 N N . LYS A 1 353 ? -20.872 -8.188 2.443 1.00 91.81 353 LYS A N 1
ATOM 2874 C CA . LYS A 1 353 ? -20.047 -6.994 2.211 1.00 91.81 353 LYS A CA 1
ATOM 2875 C C . LYS A 1 353 ? -18.836 -6.987 3.146 1.00 91.81 353 LYS A C 1
ATOM 2877 O O . LYS A 1 353 ? -18.840 -7.631 4.199 1.00 91.81 353 LYS A O 1
ATOM 2882 N N . TYR A 1 354 ? -17.807 -6.235 2.765 1.00 94.00 354 TYR A N 1
ATOM 2883 C CA . TYR A 1 354 ? -16.548 -6.167 3.502 1.00 94.00 354 TYR A CA 1
ATOM 2884 C C . TYR A 1 354 ? -16.157 -4.722 3.793 1.00 94.00 354 TYR A C 1
ATOM 2886 O O . TYR A 1 354 ? -16.298 -3.844 2.935 1.00 94.00 354 TYR A O 1
ATOM 2894 N N . ILE A 1 355 ? -15.612 -4.496 4.984 1.00 96.81 355 ILE A N 1
ATOM 2895 C CA . ILE A 1 355 ? -14.822 -3.305 5.299 1.00 96.81 355 ILE A CA 1
ATOM 2896 C C . ILE A 1 355 ? -13.387 -3.778 5.492 1.00 96.81 355 ILE A C 1
ATOM 2898 O O . ILE A 1 355 ? -13.149 -4.718 6.244 1.00 96.81 355 ILE A O 1
ATOM 2902 N N . VAL A 1 356 ? -12.432 -3.164 4.805 1.00 96.56 356 VAL A N 1
ATOM 2903 C CA . VAL A 1 356 ? -11.009 -3.469 4.970 1.00 96.56 356 VAL A CA 1
ATOM 2904 C C . VAL A 1 356 ? -10.255 -2.212 5.343 1.00 96.56 356 VAL A C 1
ATOM 2906 O O . VAL A 1 356 ? -10.572 -1.117 4.874 1.00 96.56 356 VAL A O 1
ATOM 2909 N N . ILE A 1 357 ? -9.260 -2.371 6.201 1.00 97.19 357 ILE A N 1
ATOM 2910 C CA . ILE A 1 357 ? -8.490 -1.262 6.734 1.00 97.19 357 ILE A CA 1
ATOM 2911 C C . ILE A 1 357 ? -7.025 -1.556 6.487 1.00 97.19 357 ILE A C 1
ATOM 2913 O O . ILE A 1 357 ? -6.507 -2.609 6.869 1.00 97.19 357 ILE A O 1
ATOM 2917 N N . GLN A 1 358 ? -6.374 -0.608 5.826 1.00 94.62 358 GLN A N 1
ATOM 2918 C CA . GLN A 1 358 ? -4.948 -0.654 5.583 1.00 94.62 358 GLN A CA 1
ATOM 2919 C C . GLN A 1 358 ? -4.256 0.328 6.519 1.00 94.62 358 GLN A C 1
ATOM 2921 O O . GLN A 1 358 ? -4.488 1.534 6.451 1.00 94.62 358 GLN A O 1
ATOM 2926 N N . VAL A 1 359 ? -3.399 -0.195 7.383 1.00 91.62 359 VAL A N 1
ATOM 2927 C CA . VAL A 1 359 ? -2.615 0.572 8.340 1.00 91.62 359 VAL A CA 1
ATOM 2928 C C . VAL A 1 359 ? -1.198 0.695 7.806 1.00 91.62 359 VAL A C 1
ATOM 2930 O O . VAL A 1 359 ? -0.538 -0.298 7.485 1.00 91.62 359 VAL A O 1
ATOM 2933 N N . LYS A 1 360 ? -0.709 1.922 7.652 1.00 88.06 360 LYS A N 1
ATOM 2934 C CA . LYS A 1 360 ? 0.655 2.166 7.181 1.00 88.06 360 LYS A CA 1
ATOM 2935 C C . LYS A 1 360 ? 1.346 3.151 8.092 1.00 88.06 360 LYS A C 1
ATOM 2937 O O . LYS A 1 360 ? 0.846 4.234 8.363 1.00 88.06 360 LYS A O 1
ATOM 2942 N N . ALA A 1 361 ? 2.532 2.770 8.532 1.00 81.06 361 ALA A N 1
ATOM 2943 C CA . ALA A 1 361 ? 3.355 3.610 9.371 1.00 81.06 361 ALA A CA 1
ATOM 2944 C C . ALA A 1 361 ? 4.635 3.968 8.633 1.00 81.06 361 ALA A C 1
ATOM 2946 O O . ALA A 1 361 ? 5.302 3.100 8.059 1.00 81.06 361 ALA A O 1
ATOM 2947 N N . LEU A 1 362 ? 4.965 5.253 8.649 1.00 76.44 362 LEU A N 1
ATOM 2948 C CA . LEU A 1 362 ? 6.182 5.759 8.052 1.00 76.44 362 LEU A CA 1
ATOM 2949 C C . LEU A 1 362 ? 7.199 6.144 9.086 1.00 76.44 362 LEU A C 1
ATOM 2951 O O . LEU A 1 362 ? 6.943 6.567 10.211 1.00 76.44 362 LEU A O 1
ATOM 2955 N N . SER A 1 363 ? 8.417 5.969 8.624 1.00 62.81 363 SER A N 1
ATOM 2956 C CA . SER A 1 363 ? 9.553 5.825 9.467 1.00 62.81 363 SER A CA 1
ATOM 2957 C C . SER A 1 363 ? 10.475 7.011 9.190 1.00 62.81 363 SER A C 1
ATOM 2959 O O . SER A 1 363 ? 10.973 7.132 8.077 1.00 62.81 363 SER A O 1
ATOM 2961 N N . GLY A 1 364 ? 10.707 7.875 10.187 1.00 53.12 364 GLY A N 1
ATOM 2962 C CA . GLY A 1 364 ? 11.667 8.980 10.092 1.00 53.12 364 GLY A CA 1
ATOM 2963 C C . GLY A 1 364 ? 11.007 10.362 10.019 1.00 53.12 364 GLY A C 1
ATOM 2964 O O . GLY A 1 364 ? 10.067 10.546 9.256 1.00 53.12 364 GLY A O 1
ATOM 2965 N N . GLY A 1 365 ? 11.487 11.314 10.829 1.00 58.88 365 GLY A N 1
ATOM 2966 C CA . GLY A 1 365 ? 10.992 12.700 10.866 1.00 58.88 365 GLY A CA 1
ATOM 2967 C C . GLY A 1 365 ? 11.390 13.561 9.653 1.00 58.88 365 GLY A C 1
ATOM 2968 O O . GLY A 1 365 ? 11.752 13.030 8.603 1.00 58.88 365 GLY A O 1
ATOM 2969 N N . LYS A 1 366 ? 11.369 14.897 9.819 1.00 55.69 366 LYS A N 1
ATOM 2970 C CA . LYS A 1 366 ? 11.510 15.930 8.760 1.00 55.69 366 LYS A CA 1
ATOM 2971 C C . LYS A 1 366 ? 12.745 15.808 7.829 1.00 55.69 366 LYS A C 1
ATOM 2973 O O . LYS A 1 366 ? 12.747 16.439 6.781 1.00 55.69 366 LYS A O 1
ATOM 2978 N N . GLY A 1 367 ? 13.750 14.982 8.145 1.00 53.31 367 GLY A N 1
ATOM 2979 C CA . GLY A 1 367 ? 14.967 14.780 7.331 1.00 53.31 367 GLY A CA 1
ATOM 2980 C C . GLY A 1 367 ? 15.407 13.320 7.148 1.00 53.31 367 GLY A C 1
ATOM 2981 O O . GLY A 1 367 ? 16.576 13.058 6.881 1.00 53.31 367 GLY A O 1
ATOM 2982 N N . ALA A 1 368 ? 14.509 12.354 7.353 1.00 57.41 368 ALA A N 1
ATOM 2983 C CA . ALA A 1 368 ? 14.835 10.925 7.316 1.00 57.41 368 ALA A CA 1
ATOM 2984 C C . ALA A 1 368 ? 14.190 10.198 6.114 1.00 57.41 368 ALA A C 1
ATOM 2986 O O . ALA A 1 368 ? 13.714 10.813 5.164 1.00 57.41 368 ALA A O 1
ATOM 2987 N N . SER A 1 369 ? 14.187 8.860 6.124 1.00 59.88 369 SER A N 1
ATOM 2988 C CA . SER A 1 369 ? 13.663 8.040 5.019 1.00 59.88 369 SER A CA 1
ATOM 2989 C C . SER A 1 369 ? 12.151 8.160 4.789 1.00 59.88 369 SER A C 1
ATOM 2991 O O . SER A 1 369 ? 11.676 7.810 3.711 1.00 59.88 369 SER A O 1
ATOM 2993 N N . GLY A 1 370 ? 11.400 8.602 5.799 1.00 61.25 370 GLY A N 1
ATOM 2994 C CA . GLY A 1 370 ? 9.932 8.646 5.840 1.00 61.25 370 GLY A CA 1
ATOM 2995 C C . GLY A 1 370 ? 9.327 9.457 4.704 1.00 61.25 370 GLY A C 1
ATOM 2996 O O . GLY A 1 370 ? 8.561 8.888 3.928 1.00 61.25 370 GLY A O 1
ATOM 2997 N N . PRO A 1 371 ? 9.763 10.716 4.517 1.00 65.25 371 PRO A N 1
ATOM 2998 C CA . PRO A 1 371 ? 9.490 11.509 3.325 1.00 65.25 371 PRO A CA 1
ATOM 2999 C C . PRO A 1 371 ? 9.551 10.717 2.005 1.00 65.25 371 PRO A C 1
ATOM 3001 O O . PRO A 1 371 ? 8.559 10.636 1.284 1.00 65.25 371 PRO A O 1
ATOM 3004 N N . LYS A 1 372 ? 10.685 10.066 1.703 1.00 68.12 372 LYS A N 1
ATOM 3005 C CA . LYS A 1 372 ? 10.878 9.303 0.455 1.00 68.12 372 LYS A CA 1
ATOM 3006 C C . LYS A 1 372 ? 9.988 8.057 0.385 1.00 68.12 372 LYS A C 1
ATOM 3008 O O . LYS A 1 372 ? 9.515 7.683 -0.683 1.00 68.12 372 LYS A O 1
ATOM 3013 N N . GLN A 1 373 ? 9.767 7.397 1.519 1.00 77.81 373 GLN A N 1
ATOM 3014 C CA . GLN A 1 373 ? 8.946 6.188 1.603 1.00 77.81 373 GLN A CA 1
ATOM 3015 C C . GLN A 1 373 ? 7.450 6.469 1.431 1.00 77.81 373 GLN A C 1
ATOM 3017 O O . GLN A 1 373 ? 6.731 5.580 0.979 1.00 77.81 373 GLN A O 1
ATOM 3022 N N . ALA A 1 374 ? 6.987 7.683 1.736 1.00 82.00 374 ALA A N 1
ATOM 3023 C CA . ALA A 1 374 ? 5.572 8.031 1.677 1.00 82.00 374 ALA A CA 1
ATOM 3024 C C . ALA A 1 374 ? 4.967 7.861 0.281 1.00 82.00 374 ALA A C 1
ATOM 3026 O O . ALA A 1 374 ? 3.922 7.227 0.139 1.00 82.00 374 ALA A O 1
ATOM 3027 N N . GLY A 1 375 ? 5.659 8.343 -0.757 1.00 82.56 375 GLY A N 1
ATOM 3028 C CA . GLY A 1 375 ? 5.231 8.152 -2.145 1.00 82.56 375 GLY A CA 1
ATOM 3029 C C . GLY A 1 375 ? 5.176 6.671 -2.529 1.00 82.56 375 GLY A C 1
ATOM 3030 O O . GLY A 1 375 ? 4.176 6.199 -3.063 1.00 82.56 375 GLY A O 1
ATOM 3031 N N . TYR A 1 376 ? 6.206 5.899 -2.167 1.00 84.88 376 TYR A N 1
ATOM 3032 C CA . TYR A 1 376 ? 6.230 4.462 -2.450 1.00 84.88 376 TYR A CA 1
ATOM 3033 C C . TYR A 1 376 ? 5.080 3.708 -1.776 1.00 84.88 376 TYR A C 1
ATOM 3035 O O . TYR A 1 376 ? 4.440 2.879 -2.422 1.00 84.88 376 TYR A O 1
ATOM 3043 N N . GLU A 1 377 ? 4.786 3.982 -0.504 1.00 89.06 377 GLU A N 1
ATOM 3044 C CA . GLU A 1 377 ? 3.658 3.342 0.178 1.00 89.06 377 GLU A CA 1
ATOM 3045 C C . GLU A 1 377 ? 2.308 3.805 -0.384 1.00 89.06 377 GLU A C 1
ATOM 3047 O O . GLU A 1 377 ? 1.414 2.976 -0.537 1.00 89.06 377 GLU A O 1
ATOM 3052 N N . ALA A 1 378 ? 2.168 5.073 -0.782 1.00 90.56 378 ALA A N 1
ATOM 3053 C CA . ALA A 1 378 ? 0.965 5.571 -1.447 1.00 90.56 378 ALA A CA 1
ATOM 3054 C C . ALA A 1 378 ? 0.671 4.809 -2.748 1.00 90.56 378 ALA A C 1
ATOM 3056 O O . ALA A 1 378 ? -0.449 4.332 -2.951 1.00 90.56 378 ALA A O 1
ATOM 3057 N N . HIS A 1 379 ? 1.690 4.609 -3.592 1.00 91.56 379 HIS A N 1
ATOM 3058 C CA . HIS A 1 379 ? 1.563 3.833 -4.830 1.00 91.56 379 HIS A CA 1
ATOM 3059 C C . HIS A 1 379 ? 1.184 2.378 -4.529 1.00 91.56 379 HIS A C 1
ATOM 3061 O O . HIS A 1 379 ? 0.319 1.802 -5.189 1.00 91.56 379 HIS A O 1
ATOM 3067 N N . ARG A 1 380 ? 1.768 1.789 -3.477 1.00 93.38 380 ARG A N 1
ATOM 3068 C CA . ARG A 1 380 ? 1.437 0.425 -3.047 1.00 93.38 380 ARG A CA 1
ATOM 3069 C C . ARG A 1 380 ? -0.003 0.286 -2.554 1.00 93.38 380 ARG A C 1
ATOM 3071 O O . ARG A 1 380 ? -0.648 -0.708 -2.883 1.00 93.38 380 ARG A O 1
ATOM 3078 N N . ILE A 1 381 ? -0.508 1.255 -1.788 1.00 95.31 381 ILE A N 1
ATOM 3079 C CA . ILE A 1 381 ? -1.905 1.292 -1.331 1.00 95.31 381 ILE A CA 1
ATOM 3080 C C . ILE A 1 381 ? -2.849 1.324 -2.543 1.00 95.31 381 ILE A C 1
ATOM 3082 O O . ILE A 1 381 ? -3.801 0.539 -2.600 1.00 95.31 381 ILE A O 1
ATOM 3086 N N . ALA A 1 382 ? -2.569 2.171 -3.538 1.00 95.44 382 ALA A N 1
ATOM 3087 C CA . ALA A 1 382 ? -3.359 2.253 -4.767 1.00 95.44 382 ALA A CA 1
ATOM 3088 C C . ALA A 1 382 ? -3.325 0.950 -5.577 1.00 95.44 382 ALA A C 1
ATOM 3090 O O . ALA A 1 382 ? -4.378 0.395 -5.892 1.00 95.44 382 ALA A O 1
ATOM 3091 N N . GLY A 1 383 ? -2.134 0.407 -5.848 1.00 96.00 383 GLY A N 1
ATOM 3092 C CA . GLY A 1 383 ? -1.993 -0.828 -6.619 1.00 96.00 383 GLY A CA 1
ATOM 3093 C C . GLY A 1 383 ? -2.622 -2.047 -5.945 1.00 96.00 383 GLY A C 1
ATOM 3094 O O . GLY A 1 383 ? -3.260 -2.854 -6.618 1.00 96.00 383 GLY A O 1
ATOM 3095 N N . LEU A 1 384 ? -2.516 -2.162 -4.613 1.00 95.38 384 LEU A N 1
ATOM 3096 C CA . LEU A 1 384 ? -3.219 -3.208 -3.865 1.00 95.38 384 LEU A CA 1
ATOM 3097 C C . LEU A 1 384 ? -4.737 -3.066 -4.008 1.00 95.38 384 LEU A C 1
ATOM 3099 O O . LEU A 1 384 ? -5.414 -4.055 -4.270 1.00 95.38 384 LEU A O 1
ATOM 3103 N N . SER A 1 385 ? -5.258 -1.846 -3.864 1.00 95.56 385 SER A N 1
ATOM 3104 C CA . SER A 1 385 ? -6.699 -1.583 -3.962 1.00 95.56 385 SER A CA 1
ATOM 3105 C C . SER A 1 385 ? -7.239 -1.929 -5.345 1.00 95.56 385 SER A C 1
ATOM 3107 O O . SER A 1 385 ? -8.294 -2.544 -5.452 1.00 95.56 385 SER A O 1
ATOM 3109 N N . PHE A 1 386 ? -6.496 -1.608 -6.405 1.00 96.62 386 PHE A N 1
ATOM 3110 C CA . PHE A 1 386 ? -6.844 -2.031 -7.758 1.00 96.62 386 PHE A CA 1
ATOM 3111 C C . PHE A 1 386 ? -6.879 -3.556 -7.897 1.00 96.62 386 PHE A C 1
ATOM 3113 O O . PHE A 1 386 ? -7.868 -4.102 -8.384 1.00 96.62 386 PHE A O 1
ATOM 3120 N N . ALA A 1 387 ? -5.843 -4.254 -7.423 1.00 95.25 387 ALA A N 1
ATOM 3121 C CA . ALA A 1 387 ? -5.771 -5.709 -7.526 1.00 95.25 387 ALA A CA 1
ATOM 3122 C C . ALA A 1 387 ? -6.918 -6.415 -6.779 1.00 95.25 387 ALA A C 1
ATOM 3124 O O . ALA A 1 387 ? -7.419 -7.442 -7.240 1.00 95.25 387 ALA A O 1
ATOM 3125 N N . THR A 1 388 ? -7.344 -5.876 -5.634 1.00 94.38 388 THR A N 1
ATOM 3126 C CA . THR A 1 388 ? -8.346 -6.515 -4.772 1.00 94.38 388 THR A CA 1
ATOM 3127 C C . THR A 1 388 ? -9.779 -6.092 -5.065 1.00 94.38 388 THR A C 1
ATOM 3129 O O . THR A 1 388 ? -10.678 -6.848 -4.709 1.00 94.38 388 THR A O 1
ATOM 3132 N N . ARG A 1 389 ? -10.023 -4.949 -5.721 1.00 94.00 389 ARG A N 1
ATOM 3133 C CA . ARG A 1 389 ? -11.377 -4.416 -5.969 1.00 94.00 389 ARG A CA 1
ATOM 3134 C C . ARG A 1 389 ? -12.196 -5.234 -6.963 1.00 94.00 389 ARG A C 1
ATOM 3136 O O . ARG A 1 389 ? -13.418 -5.241 -6.864 1.00 94.00 389 ARG A O 1
ATOM 3143 N N . TRP A 1 390 ? -11.551 -5.917 -7.900 1.00 95.44 390 TRP A N 1
ATOM 3144 C CA . TRP A 1 390 ? -12.230 -6.596 -9.003 1.00 95.44 390 TRP A CA 1
ATOM 3145 C C . TRP A 1 390 ? -12.213 -8.117 -8.837 1.00 95.44 390 TRP A C 1
ATOM 3147 O O . TRP A 1 390 ? -11.285 -8.683 -8.255 1.00 95.44 390 TRP A O 1
ATOM 3157 N N . ASN A 1 391 ? -13.261 -8.755 -9.349 1.00 94.38 391 ASN A N 1
ATOM 3158 C CA . ASN A 1 391 ? -13.375 -10.193 -9.559 1.00 94.38 391 ASN A CA 1
ATOM 3159 C C . ASN A 1 391 ? -13.595 -10.474 -11.042 1.00 94.38 391 ASN A C 1
ATOM 3161 O O . ASN A 1 391 ? -14.289 -9.714 -11.723 1.00 94.38 391 ASN A O 1
ATOM 3165 N N . TYR A 1 392 ? -13.099 -11.616 -11.499 1.00 95.56 392 TYR A N 1
ATOM 3166 C CA . TYR A 1 392 ? -13.457 -12.182 -12.788 1.00 95.56 392 TYR A CA 1
ATOM 3167 C C . TYR A 1 392 ? -14.095 -13.560 -12.609 1.00 95.56 392 TYR A C 1
ATOM 3169 O O . TYR A 1 392 ? -13.465 -14.513 -12.160 1.00 95.56 392 TYR A O 1
ATOM 3177 N N . ASN A 1 393 ? -15.369 -13.686 -12.972 1.00 92.62 393 ASN A N 1
ATOM 3178 C CA . ASN A 1 393 ? -16.029 -14.980 -13.011 1.00 92.62 393 ASN A CA 1
ATOM 3179 C C . ASN A 1 393 ? -15.799 -15.626 -14.381 1.00 92.62 393 ASN A C 1
ATOM 3181 O O . ASN A 1 393 ? -16.521 -15.337 -15.336 1.00 92.62 393 ASN A O 1
ATOM 3185 N N . LYS A 1 394 ? -14.819 -16.533 -14.455 1.00 88.50 394 LYS A N 1
ATOM 3186 C CA . LYS A 1 394 ? -14.441 -17.219 -15.698 1.00 88.50 394 LYS A CA 1
ATOM 3187 C C . LYS A 1 394 ? -15.560 -18.083 -16.291 1.00 88.50 394 LYS A C 1
ATOM 3189 O O . LYS A 1 394 ? -15.609 -18.219 -17.506 1.00 88.50 394 LYS A O 1
ATOM 3194 N N . SER A 1 395 ? -16.468 -18.642 -15.480 1.00 88.50 395 SER A N 1
ATOM 3195 C CA . SER A 1 395 ? -17.571 -19.464 -16.007 1.00 88.50 395 SER A CA 1
ATOM 3196 C C . SER A 1 395 ? -18.685 -18.630 -16.637 1.00 88.50 395 SER A C 1
ATOM 3198 O O . SER A 1 395 ? -19.343 -19.099 -17.561 1.00 88.50 395 SER A O 1
ATOM 3200 N N . LEU A 1 396 ? -18.880 -17.396 -16.163 1.00 92.06 396 LEU A N 1
ATOM 3201 C CA . LEU A 1 396 ? -19.877 -16.466 -16.701 1.00 92.06 396 LEU A CA 1
ATOM 3202 C C . LEU A 1 396 ? -19.288 -15.443 -17.684 1.00 92.06 396 LEU A C 1
ATOM 3204 O O . LEU A 1 396 ? -20.049 -14.721 -18.322 1.00 92.06 396 LEU A O 1
ATOM 3208 N N . GLY A 1 397 ? -17.959 -15.337 -17.779 1.00 92.56 397 GLY A N 1
ATOM 3209 C CA . GLY A 1 397 ? -17.282 -14.293 -18.554 1.00 92.56 397 GLY A CA 1
ATOM 3210 C C . GLY A 1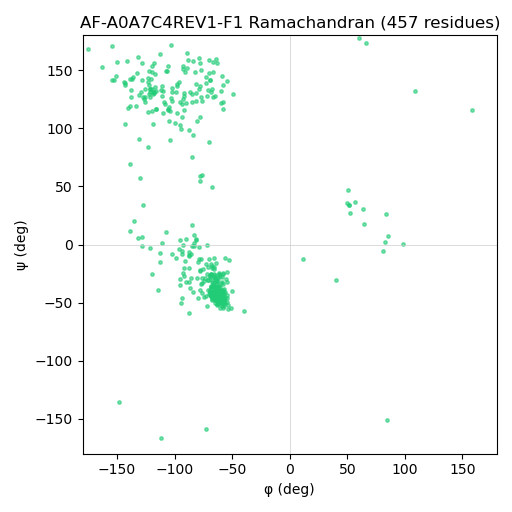 397 ? -17.557 -12.881 -18.024 1.00 92.56 397 GLY A C 1
ATOM 3211 O O . GLY A 1 397 ? -17.620 -11.934 -18.800 1.00 92.56 397 GLY A O 1
ATOM 3212 N N . GLN A 1 398 ? -17.780 -12.731 -16.713 1.00 95.38 398 GLN A N 1
ATOM 3213 C CA . GLN A 1 398 ? -18.224 -11.470 -16.107 1.00 95.38 398 GLN A CA 1
ATOM 3214 C C . GLN A 1 398 ? -17.153 -10.846 -15.214 1.00 95.38 398 GLN A C 1
ATOM 3216 O O . GLN A 1 398 ? -16.600 -11.505 -14.332 1.00 95.38 398 GLN A O 1
ATOM 3221 N N . ILE A 1 399 ? -16.925 -9.544 -15.393 1.00 96.81 399 ILE A N 1
ATOM 3222 C CA . ILE A 1 399 ? -16.110 -8.715 -14.499 1.00 96.81 399 ILE A CA 1
ATOM 3223 C C . ILE A 1 399 ? -17.031 -8.027 -13.495 1.00 96.81 399 ILE A C 1
ATOM 3225 O O . ILE A 1 399 ? -17.935 -7.283 -13.879 1.00 96.81 399 ILE A O 1
ATOM 3229 N N . LEU A 1 400 ? -16.782 -8.256 -12.208 1.00 94.62 400 LEU A N 1
ATOM 3230 C CA . LEU A 1 400 ? -17.596 -7.734 -11.115 1.00 94.62 400 LEU A CA 1
ATOM 3231 C C . LEU A 1 400 ? -16.745 -6.904 -10.160 1.00 94.62 400 LEU A C 1
ATOM 3233 O O . LEU A 1 400 ? -15.627 -7.275 -9.805 1.00 94.62 400 LEU A O 1
ATOM 3237 N N . GLU A 1 401 ? -17.302 -5.791 -9.701 1.00 94.12 401 GLU A N 1
ATOM 3238 C CA . GLU A 1 401 ? -16.726 -5.030 -8.600 1.00 94.12 401 GLU A CA 1
ATOM 3239 C C . GLU A 1 401 ? -17.071 -5.706 -7.268 1.00 94.12 401 GLU A C 1
ATOM 3241 O O . GLU A 1 401 ? -18.217 -6.093 -7.028 1.00 94.12 401 GLU A O 1
ATOM 3246 N N . LYS A 1 402 ? -16.088 -5.858 -6.380 1.00 91.88 402 LYS A N 1
ATOM 3247 C CA . LYS A 1 402 ? -16.331 -6.389 -5.039 1.00 91.88 402 LYS A CA 1
ATOM 3248 C C . LYS A 1 402 ? -17.044 -5.360 -4.173 1.00 91.88 402 LYS A C 1
ATOM 3250 O O . LYS A 1 402 ? -16.682 -4.184 -4.207 1.00 91.88 402 LYS A O 1
ATOM 3255 N N . PRO A 1 403 ? -17.950 -5.799 -3.282 1.00 90.44 403 PRO A N 1
ATOM 3256 C CA . PRO A 1 403 ? -18.563 -4.939 -2.276 1.00 90.44 403 PRO A CA 1
ATOM 3257 C C . PRO A 1 403 ? -17.584 -4.664 -1.117 1.00 90.44 403 PRO A C 1
ATOM 3259 O O . PRO A 1 403 ? -17.833 -5.028 0.035 1.00 90.44 403 PRO A O 1
ATOM 3262 N N . LEU A 1 404 ? -16.436 -4.066 -1.436 1.00 92.56 404 LEU A N 1
ATOM 3263 C CA . LEU A 1 404 ? -15.334 -3.798 -0.521 1.00 92.56 404 LEU A CA 1
ATOM 3264 C C . LEU A 1 404 ? -15.241 -2.297 -0.239 1.00 92.56 404 LEU A C 1
ATOM 3266 O O . LEU A 1 404 ? -15.072 -1.482 -1.144 1.00 92.56 404 LEU A O 1
ATOM 3270 N N . ASN A 1 405 ? -15.324 -1.937 1.039 1.00 95.19 405 ASN A N 1
ATOM 3271 C CA . ASN A 1 405 ? -15.173 -0.570 1.521 1.00 95.19 405 ASN A CA 1
ATOM 3272 C C . ASN A 1 405 ? -13.816 -0.436 2.199 1.00 95.19 405 ASN A C 1
ATOM 3274 O O . ASN A 1 405 ? -13.559 -1.102 3.198 1.00 95.19 405 ASN A O 1
ATOM 3278 N N . LYS A 1 406 ? -12.939 0.403 1.649 1.00 95.94 406 LYS A N 1
ATOM 3279 C CA . LYS A 1 406 ? -11.569 0.548 2.143 1.00 95.94 406 LYS A CA 1
ATOM 3280 C C . LYS A 1 406 ? -11.396 1.807 2.981 1.00 95.94 406 LYS A C 1
ATOM 3282 O O . LYS A 1 406 ? -11.803 2.880 2.547 1.00 95.94 406 LYS A O 1
ATOM 3287 N N . ILE A 1 407 ? -10.737 1.682 4.125 1.00 97.31 407 ILE A N 1
ATOM 3288 C CA . ILE A 1 407 ? -10.232 2.796 4.936 1.00 97.31 407 ILE A CA 1
ATOM 3289 C C . ILE A 1 407 ? -8.707 2.694 4.991 1.00 97.31 407 ILE A C 1
ATOM 3291 O O . ILE A 1 407 ? -8.147 1.597 4.986 1.00 97.31 407 ILE A O 1
ATOM 3295 N N . VAL A 1 408 ? -8.029 3.836 5.044 1.00 96.56 408 VAL A N 1
ATOM 3296 C CA . VAL A 1 408 ? -6.583 3.902 5.261 1.00 96.56 408 VAL A CA 1
ATOM 3297 C C . VAL A 1 408 ? -6.301 4.645 6.562 1.00 96.56 408 VAL A C 1
ATOM 3299 O O . VAL A 1 408 ? -6.823 5.736 6.780 1.00 96.56 408 VAL A O 1
ATOM 3302 N N . VAL A 1 409 ? -5.464 4.058 7.415 1.00 94.44 409 VAL A N 1
ATOM 3303 C CA . VAL A 1 409 ? -4.991 4.678 8.657 1.00 94.44 409 VAL A CA 1
ATOM 3304 C C . VAL A 1 409 ? -3.475 4.815 8.604 1.00 94.44 409 VAL A C 1
ATOM 3306 O O . VAL A 1 409 ? -2.760 3.863 8.290 1.00 94.44 409 VAL A O 1
ATOM 3309 N N . LEU A 1 410 ? -2.983 6.013 8.890 1.00 90.62 410 LEU A N 1
ATOM 3310 C CA . LEU A 1 410 ? -1.601 6.415 8.685 1.00 90.62 410 LEU A CA 1
ATOM 3311 C C . LEU A 1 410 ? -0.948 6.810 10.015 1.00 90.62 410 LEU A C 1
ATOM 3313 O O . LEU A 1 410 ? -1.520 7.566 10.791 1.00 90.62 410 LEU A O 1
ATOM 3317 N N . ASP A 1 411 ? 0.265 6.331 10.277 1.00 86.88 411 ASP A N 1
ATOM 3318 C CA . ASP A 1 411 ? 1.086 6.748 11.426 1.00 86.88 411 ASP A CA 1
ATOM 3319 C C . ASP A 1 411 ? 2.438 7.299 10.953 1.00 86.88 411 ASP A C 1
ATOM 3321 O O . ASP A 1 411 ? 2.977 6.876 9.924 1.00 86.88 411 ASP A O 1
ATOM 3325 N N . GLY A 1 412 ? 2.991 8.247 11.704 1.00 82.12 412 GLY A N 1
ATOM 3326 C CA . GLY A 1 412 ? 4.284 8.871 11.426 1.00 82.12 412 GLY A CA 1
ATOM 3327 C C . GLY A 1 412 ? 4.233 10.037 10.431 1.00 82.12 412 GLY A C 1
ATOM 3328 O O . GLY A 1 412 ? 3.252 10.778 10.358 1.00 82.12 412 GLY A O 1
ATOM 3329 N N . TYR A 1 413 ? 5.334 10.246 9.703 1.00 79.69 413 TYR A N 1
ATOM 3330 C CA . TYR A 1 413 ? 5.537 11.431 8.861 1.00 79.69 413 TYR A CA 1
ATOM 3331 C C . TYR A 1 413 ? 5.136 11.183 7.400 1.00 79.69 413 TYR A C 1
ATOM 3333 O O . TYR A 1 413 ? 5.893 10.579 6.638 1.00 79.69 413 TYR A O 1
ATOM 3341 N N . TRP A 1 414 ? 3.967 11.692 6.998 1.00 82.19 414 TRP A N 1
ATOM 3342 C CA . TRP A 1 414 ? 3.394 11.544 5.650 1.00 82.19 414 TRP A CA 1
ATOM 3343 C C . TRP A 1 414 ? 3.428 12.831 4.813 1.00 82.19 414 TRP A C 1
ATOM 3345 O O . TRP A 1 414 ? 2.864 12.875 3.724 1.00 82.19 414 TRP A O 1
ATOM 3355 N N . LYS A 1 415 ? 4.143 13.865 5.273 1.00 73.62 415 LYS A N 1
ATOM 3356 C CA . LYS A 1 415 ? 4.302 15.152 4.572 1.00 73.62 415 LYS A CA 1
ATOM 3357 C C . LYS A 1 415 ? 5.206 15.056 3.324 1.00 73.62 415 LYS A C 1
ATOM 3359 O O . LYS A 1 415 ? 5.397 16.055 2.655 1.00 73.62 415 LYS A O 1
ATOM 3364 N N . GLY A 1 416 ? 5.764 13.887 2.980 1.00 64.75 416 GLY A N 1
ATOM 3365 C CA . GLY A 1 416 ? 6.693 13.739 1.844 1.00 64.75 416 GLY A CA 1
ATOM 3366 C C . GLY A 1 416 ? 7.964 14.608 1.978 1.00 64.75 416 GLY A C 1
ATOM 3367 O O . GLY A 1 416 ? 8.134 15.303 2.982 1.00 64.75 416 GLY A O 1
ATOM 3368 N N . PRO A 1 417 ? 8.924 14.548 1.040 1.00 57.47 417 PRO A N 1
ATOM 3369 C CA . PRO A 1 417 ? 10.108 15.413 1.066 1.00 57.47 417 PRO A CA 1
ATOM 3370 C C . PRO A 1 417 ? 9.758 16.779 0.481 1.00 57.47 417 PRO A C 1
ATOM 3372 O O . PRO A 1 417 ? 9.093 16.821 -0.540 1.00 57.47 417 PRO A O 1
ATOM 3375 N N . VAL A 1 418 ? 10.229 17.881 1.073 1.00 49.00 418 VAL A N 1
ATOM 3376 C CA . VAL A 1 418 ? 9.940 19.256 0.598 1.00 49.00 418 VAL A CA 1
ATOM 3377 C C . VAL A 1 418 ? 10.420 19.484 -0.843 1.00 49.00 418 VAL A C 1
ATOM 3379 O O . VAL A 1 418 ? 9.779 20.197 -1.607 1.00 49.00 418 VAL A O 1
ATOM 3382 N N . GLU A 1 419 ? 11.522 18.836 -1.225 1.00 47.91 419 GLU A N 1
ATOM 3383 C CA . GLU A 1 419 ? 12.114 18.881 -2.572 1.00 47.91 419 GLU A CA 1
ATOM 3384 C C . GLU A 1 419 ? 11.205 18.255 -3.641 1.00 47.91 419 GLU A C 1
ATOM 3386 O O . GLU A 1 419 ? 11.248 18.640 -4.807 1.00 47.91 419 GLU A O 1
ATOM 3391 N N . TYR A 1 420 ? 10.345 17.317 -3.241 1.00 49.56 420 TYR A N 1
ATOM 3392 C CA . TYR A 1 420 ? 9.274 16.799 -4.077 1.00 49.56 420 TYR A CA 1
ATOM 3393 C C . TYR A 1 420 ? 8.050 17.639 -3.727 1.00 49.56 420 TYR A C 1
ATOM 3395 O O . TYR A 1 420 ? 7.519 17.511 -2.633 1.00 49.56 420 TYR A O 1
ATOM 3403 N N . ASN A 1 421 ? 7.573 18.507 -4.615 1.00 49.00 421 ASN A N 1
ATOM 3404 C CA . ASN A 1 421 ? 6.401 19.375 -4.393 1.00 49.00 421 ASN A CA 1
ATOM 3405 C C . ASN A 1 421 ? 5.051 18.595 -4.287 1.00 49.00 421 ASN A C 1
ATOM 3407 O O . ASN A 1 421 ? 4.060 18.901 -4.963 1.00 49.00 421 ASN A O 1
ATOM 3411 N N . TYR A 1 422 ? 5.019 17.558 -3.449 1.00 55.38 422 TYR A N 1
ATOM 3412 C CA . TYR A 1 422 ? 4.057 16.473 -3.321 1.00 55.38 422 TYR A CA 1
ATOM 3413 C C . TYR A 1 422 ? 3.477 16.208 -1.898 1.00 55.38 422 TYR A C 1
ATOM 3415 O O . TYR A 1 422 ? 2.723 15.241 -1.785 1.00 55.38 422 TYR A O 1
ATOM 3423 N N . PRO A 1 423 ? 3.717 16.995 -0.815 1.00 54.12 423 PRO A N 1
ATOM 3424 C CA . PRO A 1 423 ? 3.189 16.680 0.526 1.00 54.12 423 PRO A CA 1
ATOM 3425 C C . PRO A 1 423 ? 1.686 16.399 0.575 1.00 54.12 423 PRO A C 1
ATOM 3427 O O . PRO A 1 423 ? 1.235 15.342 1.011 1.00 54.12 423 PRO A O 1
ATOM 3430 N N . GLU A 1 424 ? 0.905 17.347 0.062 1.00 62.50 424 GLU A N 1
ATOM 3431 C CA . GLU A 1 424 ? -0.558 17.321 0.117 1.00 62.50 424 GLU A CA 1
ATOM 3432 C C . GLU A 1 424 ? -1.143 16.314 -0.878 1.00 62.50 424 GLU A C 1
ATOM 3434 O O . GLU A 1 424 ? -2.254 15.804 -0.719 1.00 62.50 424 GLU A O 1
ATOM 3439 N N . LYS A 1 425 ? -0.347 15.969 -1.892 1.00 71.19 425 LYS A N 1
ATOM 3440 C CA . LYS A 1 425 ? -0.741 15.075 -2.971 1.00 71.19 425 LYS A CA 1
ATOM 3441 C C . LYS A 1 425 ? -0.704 13.618 -2.560 1.00 71.19 425 LYS A C 1
ATOM 3443 O O . LYS A 1 425 ? -1.408 12.838 -3.178 1.00 71.19 425 LYS A O 1
ATOM 3448 N N . ILE A 1 426 ? 0.044 13.228 -1.524 1.00 84.00 426 ILE A N 1
ATOM 3449 C CA . ILE A 1 426 ? 0.066 11.826 -1.075 1.00 84.00 426 ILE A CA 1
ATOM 3450 C C . ILE A 1 426 ? -1.331 11.381 -0.638 1.00 84.00 426 ILE A C 1
ATOM 3452 O O . ILE A 1 426 ? -1.821 10.346 -1.086 1.00 84.00 426 ILE A O 1
ATOM 3456 N N . PHE A 1 427 ? -2.003 12.186 0.183 1.00 88.06 427 PHE A N 1
ATOM 3457 C CA . PHE A 1 427 ? -3.348 11.870 0.655 1.00 88.06 427 PHE A CA 1
ATOM 3458 C C . PHE A 1 427 ? -4.368 11.962 -0.480 1.00 88.06 427 PHE A C 1
ATOM 3460 O O . PHE A 1 427 ? -5.191 11.065 -0.625 1.00 88.06 427 PHE A O 1
ATOM 3467 N N . GLN A 1 428 ? -4.276 12.985 -1.336 1.00 86.88 428 GLN A N 1
ATOM 3468 C CA . GLN A 1 428 ? -5.135 13.101 -2.522 1.00 86.88 428 GLN A CA 1
ATOM 3469 C C . GLN A 1 428 ? -4.951 11.916 -3.479 1.00 86.88 428 GLN A C 1
ATOM 3471 O O . GLN A 1 428 ? -5.926 11.377 -3.999 1.00 86.88 428 GLN A O 1
ATOM 3476 N N . TYR A 1 429 ? -3.709 11.474 -3.676 1.00 89.38 429 TYR A N 1
ATOM 3477 C CA . TYR A 1 429 ? -3.359 10.319 -4.487 1.00 89.38 429 TYR A CA 1
ATOM 3478 C C . TYR A 1 429 ? -3.966 9.051 -3.900 1.00 89.38 429 TYR A C 1
ATOM 3480 O O . TYR A 1 429 ? -4.669 8.338 -4.610 1.00 89.38 429 TYR A O 1
ATOM 3488 N N . ILE A 1 430 ? -3.751 8.781 -2.607 1.00 92.81 430 ILE A N 1
ATOM 3489 C CA . ILE A 1 430 ? -4.352 7.619 -1.940 1.00 92.81 430 ILE A CA 1
ATOM 3490 C C . ILE A 1 430 ? -5.874 7.695 -2.083 1.00 92.81 430 ILE A C 1
ATOM 3492 O O . ILE A 1 430 ? -6.493 6.728 -2.515 1.00 92.81 430 ILE A O 1
ATOM 3496 N N . TYR A 1 431 ? -6.474 8.853 -1.806 1.00 92.19 431 TYR A N 1
ATOM 3497 C CA . TYR A 1 431 ? -7.921 9.032 -1.851 1.00 92.19 431 TYR A CA 1
ATOM 3498 C C . TYR A 1 431 ? -8.486 8.675 -3.226 1.00 92.19 431 TYR A C 1
ATOM 3500 O O . TYR A 1 431 ? -9.384 7.841 -3.353 1.00 92.19 431 TYR A O 1
ATOM 3508 N N . LYS A 1 432 ? -7.890 9.265 -4.263 1.00 90.12 432 LYS A N 1
ATOM 3509 C CA . LYS A 1 432 ? -8.326 9.132 -5.647 1.00 90.12 432 LYS A CA 1
ATOM 3510 C C . LYS A 1 432 ? -8.027 7.748 -6.227 1.00 90.12 432 LYS A C 1
ATOM 3512 O O . LYS A 1 432 ? -8.932 7.093 -6.735 1.00 90.12 432 LYS A O 1
ATOM 3517 N N . PHE A 1 433 ? -6.782 7.283 -6.141 1.00 92.94 433 PHE A N 1
ATOM 3518 C CA . PHE A 1 433 ? -6.323 6.079 -6.842 1.00 92.94 433 PHE A CA 1
ATOM 3519 C C . PHE A 1 433 ? -6.587 4.780 -6.080 1.00 92.94 433 PHE A C 1
ATOM 3521 O O . PHE A 1 433 ? -6.787 3.745 -6.711 1.00 92.94 433 PHE A O 1
ATOM 3528 N N . ALA A 1 434 ? -6.625 4.815 -4.746 1.00 93.81 434 ALA A N 1
ATOM 3529 C CA . ALA A 1 434 ? -7.046 3.662 -3.950 1.00 93.81 434 ALA A CA 1
ATOM 3530 C C . ALA A 1 434 ? -8.570 3.616 -3.728 1.00 93.81 434 ALA A C 1
ATOM 3532 O O . ALA A 1 434 ? -9.079 2.620 -3.212 1.00 93.81 434 ALA A O 1
ATOM 3533 N N . CYS A 1 435 ? -9.297 4.664 -4.147 1.00 91.25 435 CYS A N 1
ATOM 3534 C CA . CYS A 1 435 ? -10.757 4.776 -4.084 1.00 91.25 435 CYS A CA 1
ATOM 3535 C C . CYS A 1 435 ? -11.315 4.450 -2.685 1.00 91.25 435 CYS A C 1
ATOM 3537 O O . CYS A 1 435 ? -12.247 3.648 -2.537 1.00 91.25 435 CYS A O 1
ATOM 3539 N N . VAL A 1 436 ? -10.690 5.033 -1.662 1.00 94.38 436 VAL A N 1
ATOM 3540 C CA . VAL A 1 436 ? -10.986 4.764 -0.247 1.00 94.38 436 VAL A CA 1
ATOM 3541 C C . VAL A 1 436 ? -12.160 5.606 0.243 1.00 94.38 436 VAL A C 1
ATOM 3543 O O . VAL A 1 436 ? -12.482 6.649 -0.317 1.00 94.38 436 VAL A O 1
ATOM 3546 N N . LYS A 1 437 ? -12.801 5.150 1.318 1.00 93.88 437 LYS A N 1
ATOM 3547 C CA . LYS A 1 437 ? -13.888 5.856 2.007 1.00 93.88 437 LYS A CA 1
ATOM 3548 C C . LYS A 1 437 ? -13.374 6.933 2.957 1.00 93.88 437 LYS A C 1
ATOM 3550 O O . LYS A 1 437 ? -14.047 7.938 3.145 1.00 93.88 437 LYS A O 1
ATOM 3555 N N . GLY A 1 438 ? -12.175 6.747 3.504 1.00 93.88 438 GLY A N 1
ATOM 3556 C CA . GLY A 1 438 ? -11.536 7.708 4.394 1.00 93.88 438 GLY A CA 1
ATOM 3557 C C . GLY A 1 438 ? -10.042 7.446 4.546 1.00 93.88 438 GLY A C 1
ATOM 3558 O O . GLY A 1 438 ? -9.580 6.311 4.383 1.00 93.88 438 GLY A O 1
ATOM 3559 N N . ILE A 1 439 ? -9.306 8.517 4.840 1.00 94.75 439 ILE A N 1
ATOM 3560 C CA . ILE A 1 439 ? -7.893 8.489 5.220 1.00 94.75 439 ILE A CA 1
ATOM 3561 C C . ILE A 1 439 ? -7.780 9.225 6.544 1.00 94.75 439 ILE A C 1
ATOM 3563 O O . ILE A 1 439 ? -8.227 10.367 6.642 1.00 94.75 439 ILE A O 1
ATOM 3567 N N . PHE A 1 440 ? -7.168 8.583 7.529 1.00 93.56 440 PHE A N 1
ATOM 3568 C CA . PHE A 1 440 ? -7.035 9.128 8.874 1.00 93.56 440 PHE A CA 1
ATOM 3569 C C . PHE A 1 440 ? -5.605 8.975 9.368 1.00 93.56 440 PHE A C 1
ATOM 3571 O O . PHE A 1 440 ? -4.930 7.999 9.044 1.00 93.56 440 PHE A O 1
ATOM 3578 N N . LEU A 1 441 ? -5.152 9.919 10.181 1.00 90.81 441 LEU A N 1
ATOM 3579 C CA . LEU A 1 441 ? -3.992 9.714 11.035 1.00 90.81 441 LEU A CA 1
ATOM 3580 C C . LEU A 1 441 ? -4.395 8.857 12.237 1.00 90.81 441 LEU A C 1
ATOM 3582 O O . LEU A 1 441 ? -5.541 8.890 12.679 1.00 90.81 441 LEU A O 1
ATOM 3586 N N . ILE A 1 442 ? -3.454 8.076 12.760 1.00 88.88 442 ILE A N 1
ATOM 3587 C CA . ILE A 1 442 ? -3.708 7.053 13.783 1.00 88.88 442 ILE A CA 1
ATOM 3588 C C . ILE A 1 442 ? -4.337 7.601 15.073 1.00 88.88 442 ILE A C 1
ATOM 3590 O O . ILE A 1 442 ? -4.991 6.867 15.807 1.00 88.88 442 ILE A O 1
ATOM 3594 N N . ASP A 1 443 ? -4.133 8.881 15.363 1.00 88.06 443 ASP A N 1
ATOM 3595 C CA . ASP A 1 443 ? -4.654 9.560 16.541 1.00 88.06 443 ASP A CA 1
ATOM 3596 C C . ASP A 1 443 ? -5.981 10.277 16.318 1.00 88.06 443 ASP A C 1
ATOM 3598 O O . ASP A 1 443 ? -6.583 10.706 17.292 1.00 88.06 443 ASP A O 1
ATOM 3602 N N . GLN A 1 444 ? -6.487 10.326 15.084 1.00 91.69 444 GLN A N 1
ATOM 3603 C CA . GLN A 1 444 ? -7.836 10.804 14.762 1.00 91.69 444 GLN A CA 1
ATOM 3604 C C . GLN A 1 444 ? -8.887 9.732 15.094 1.00 91.69 444 GLN A C 1
ATOM 3606 O O . GLN A 1 444 ? -9.666 9.294 14.243 1.00 91.69 444 GLN A O 1
ATOM 3611 N N . ILE A 1 445 ? -8.875 9.251 16.338 1.00 92.00 445 ILE A N 1
ATOM 3612 C CA . ILE A 1 445 ? -9.623 8.062 16.762 1.00 92.00 445 ILE A CA 1
ATOM 3613 C C . ILE A 1 445 ? -11.122 8.281 16.622 1.00 92.00 445 ILE A C 1
ATOM 3615 O O . ILE A 1 445 ? -11.832 7.405 16.128 1.00 92.00 445 ILE A O 1
ATOM 3619 N N . ASN A 1 446 ? -11.610 9.457 17.010 1.00 92.94 446 ASN A N 1
ATOM 3620 C CA . ASN A 1 446 ? -13.032 9.774 16.923 1.00 92.94 446 ASN A CA 1
ATOM 3621 C C . ASN A 1 446 ? -13.524 9.788 15.468 1.00 92.94 446 ASN A C 1
ATOM 3623 O O . ASN A 1 446 ? -14.596 9.262 15.178 1.00 92.94 446 ASN A O 1
ATOM 3627 N N . GLN A 1 447 ? -12.717 10.312 14.544 1.00 94.00 447 GLN A N 1
ATOM 3628 C CA . GLN A 1 447 ? -13.027 10.353 13.115 1.00 94.00 447 GLN A CA 1
ATOM 3629 C C . GLN A 1 447 ? -12.994 8.950 12.491 1.00 94.00 447 GLN A C 1
ATOM 3631 O O . GLN A 1 447 ? -13.878 8.612 11.703 1.00 94.00 447 GLN A O 1
ATOM 3636 N N . ILE A 1 448 ? -12.027 8.108 12.883 1.00 95.12 448 ILE A N 1
ATOM 3637 C CA . ILE A 1 448 ? -11.983 6.694 12.476 1.00 95.12 448 ILE A CA 1
ATOM 3638 C C . ILE A 1 448 ? -13.251 5.972 12.951 1.00 95.12 448 ILE A C 1
ATOM 3640 O O . ILE A 1 448 ? -13.902 5.292 12.155 1.00 95.12 448 ILE A O 1
ATOM 3644 N N . LYS A 1 449 ? -13.624 6.136 14.232 1.00 95.38 449 LYS A N 1
ATOM 3645 C CA . LYS A 1 449 ? -14.827 5.517 14.809 1.00 95.38 449 LYS A CA 1
ATOM 3646 C C . LYS A 1 449 ? -16.087 5.962 14.073 1.00 95.38 449 LYS A C 1
ATOM 3648 O O . LYS A 1 449 ? -16.887 5.110 13.701 1.00 95.38 449 LYS A O 1
ATOM 3653 N N . GLU A 1 450 ? -16.250 7.257 13.813 1.00 96.06 450 GLU A N 1
ATOM 3654 C CA . GLU A 1 450 ? -17.448 7.753 13.132 1.00 96.06 450 GLU A CA 1
ATOM 3655 C C . GLU A 1 450 ? -17.557 7.246 11.693 1.00 96.06 450 GLU A C 1
ATOM 3657 O O . GLU A 1 450 ? -18.604 6.730 11.308 1.00 96.06 450 GLU A O 1
ATOM 3662 N N . CYS A 1 451 ? -16.458 7.256 10.933 1.00 96.56 451 CYS A N 1
ATOM 3663 C CA . CYS A 1 451 ? -16.443 6.688 9.585 1.00 96.56 451 CYS A CA 1
ATOM 3664 C C . CYS A 1 451 ? -16.847 5.203 9.581 1.00 96.56 451 CYS A C 1
ATOM 3666 O O . CYS A 1 451 ? -17.644 4.768 8.745 1.00 96.56 451 CYS A O 1
ATOM 3668 N N . LEU A 1 452 ? -16.346 4.415 10.541 1.00 97.06 452 LEU A N 1
ATOM 3669 C CA . LEU A 1 452 ? -16.740 3.013 10.693 1.00 97.06 452 LEU A CA 1
ATOM 3670 C C . LEU A 1 452 ? -18.231 2.869 11.018 1.00 97.06 452 LEU A C 1
ATOM 3672 O O . LEU A 1 452 ? -18.896 2.031 10.408 1.00 97.06 452 LEU A O 1
ATOM 3676 N N . ARG A 1 453 ? -18.776 3.692 11.923 1.00 96.94 453 ARG A N 1
ATOM 3677 C CA . ARG A 1 453 ? -20.210 3.685 12.254 1.00 96.94 453 ARG A CA 1
ATOM 3678 C C . ARG A 1 453 ? -21.074 4.021 11.047 1.00 96.94 453 ARG A C 1
ATOM 3680 O O . ARG A 1 453 ? -22.074 3.349 10.820 1.00 96.94 453 ARG A O 1
ATOM 3687 N N . GLU A 1 454 ? -20.712 5.029 10.262 1.00 96.81 454 GLU A N 1
ATOM 3688 C CA . GLU A 1 454 ? -21.452 5.411 9.052 1.00 96.81 454 GLU A CA 1
ATOM 3689 C C . GLU A 1 454 ? -21.463 4.289 8.006 1.00 96.81 454 GLU A C 1
ATOM 3691 O O . GLU A 1 454 ? -22.513 3.955 7.441 1.00 96.81 454 GLU A O 1
ATOM 3696 N N . LEU A 1 455 ? -20.315 3.642 7.782 1.00 95.81 455 LEU A N 1
ATOM 3697 C CA . LEU A 1 455 ? -20.237 2.477 6.902 1.00 95.81 455 LEU A CA 1
ATOM 3698 C C . LEU A 1 455 ? -21.081 1.321 7.442 1.00 95.81 455 LEU A C 1
ATOM 3700 O O . LEU A 1 455 ? -21.872 0.749 6.702 1.00 95.81 455 LEU A O 1
ATOM 3704 N N . LEU A 1 456 ? -20.984 1.000 8.730 1.00 94.88 456 LEU A N 1
ATOM 3705 C CA . LEU A 1 456 ? -21.771 -0.079 9.328 1.00 94.88 456 LEU A CA 1
ATOM 3706 C C . LEU A 1 456 ? -23.274 0.218 9.328 1.00 94.88 456 LEU A C 1
ATOM 3708 O O . LEU A 1 456 ? -24.064 -0.703 9.152 1.00 94.88 456 LEU A O 1
ATOM 3712 N N . LYS A 1 457 ? -23.700 1.478 9.469 1.00 94.25 457 LYS A N 1
ATOM 3713 C CA . LYS A 1 457 ? -25.112 1.882 9.356 1.00 94.25 457 LYS A CA 1
ATOM 3714 C C . LYS A 1 457 ? -25.637 1.719 7.928 1.00 94.25 457 LYS A C 1
ATOM 3716 O O . LYS A 1 457 ? -26.730 1.182 7.757 1.00 94.25 457 LYS A O 1
ATOM 3721 N N . SER A 1 458 ? -24.866 2.160 6.933 1.00 91.94 458 SER A N 1
ATOM 3722 C CA . SER A 1 458 ? -25.272 2.183 5.518 1.00 91.94 458 SER A CA 1
ATOM 3723 C C . SER A 1 458 ? -25.193 0.829 4.805 1.00 91.94 458 SER A C 1
ATOM 3725 O O . SER A 1 458 ? -25.861 0.629 3.786 1.00 91.94 458 SER A O 1
ATOM 3727 N N . LEU A 1 459 ? -24.373 -0.096 5.310 1.00 88.19 459 LEU A N 1
ATOM 3728 C CA . LEU A 1 459 ? -24.190 -1.428 4.738 1.00 88.19 459 LEU A CA 1
ATOM 3729 C C . LEU A 1 459 ? -25.164 -2.442 5.317 1.00 88.19 459 LEU A C 1
ATOM 3731 O O . LEU A 1 459 ? -25.538 -3.288 4.469 1.00 88.19 459 LEU A O 1
#

Nearest PDB structures (foldseek):
  6nzd-assembly1_F  TM=4.139E-01  e=8.554E-01  Homo sapiens
  3oy7-assembly1_B  TM=4.685E-01  e=5.139E+00  Paramecium bursaria Chlorella virus NY2A
  1g9t-assembly1_B  TM=3.056E-01  e=8.381E+00  Escherichia coli

Secondary structure (DSSP, 8-state):
--HHHHHHHHHHHHHHHHHHHHIIIIIHHHHHHHHH---GGG-EEEEES-TTTPEEEEEE-TTSSEEEEEEE--TT-HHHHHHHHHHHHHHHHHH-TTSEEEEEEEE-TTT--HHHHHHHHHH-SEEEEEEEETTEEEEPPP-----HHHHHHHHHHHHHHHHHHHT---PPPPS--EEBSPSS-TT--HHHHHHHHHHHHTT-SS--HHHHHHHHHHHHHHHHHTT--GGGB--GGGT--HHHHHIIIIIHHHHHHHH-TTSHHHHHHHTT-HHHHHTTS-SSSSGGGTGGG--HHHHHHHHHHHHHHHTTTTTEEEEE-TTT-EEE--HHHHTT----EEESEEEEETTS-EEEEEEEE----TTSHHHHHHHHHHHHHHHHHHHHHEEEETTTTEEEE--EEEEEEEEEE-S--TTSS-HHHHHHHHHHHTT-SEEEETT-HHHHHHHHHHHHHH-

Mean predicted aligned error: 7.68 Å